Protein 6FFI (pdb70)

B-factor: mean 28.88, std 13.14, range [6.6, 94.8]

Secondary structure (DSSP, 8-state):
-HHHHHHTT--HHHHHHHHHHHHHHHHHHHHHHHHHGGGSHHHHSS-HHHHHHHHHHHHHHHHTT--B--S-HHHHHHHHHHHHHHHHHHHHHHHHHHHHHHHHHHHHHHHHHHHHHHHT--EEEEEE-TT--EEEETTEE---SS-HHHHHHHHHHHHSS--TTB--HHHHHHHHHHHHHHHHHHHHT-TTTHHHHHHS-HHHHHHHHHHHHHHHHHHHTT-HHHHHHHHTT-HHHHHHHHTTSHHHHHSHHHHHHHHHHHHHSSSTTS---HHHHHHHHHHHHHHHHHHHHHHHHHS---B---B--B---HHHHHHHHHHHHHHHHHHHHHHHHTTT--HHHHHHHHHHHHHHHHHHHHHHHHHHHHT-S-HHHHHHHHHHHHHHHHIIIIIHHHHHHHHH-TTT-

InterPro domains:
  IPR000162 GPCR, family 3, metabotropic glutamate receptor [PR00593] (240-251)
  IPR000162 GPCR, family 3, metabotropic glutamate receptor [PR00593] (257-269)
  IPR000162 GPCR, family 3, metabotropic glutamate receptor [PR00593] (323-338)
  IPR000162 GPCR, family 3, metabotropic glutamate receptor [PR00593] (392-403)
  IPR000162 GPCR, family 3, metabotropic glutamate receptor [PR00593] (648-662)
  IPR000162 GPCR, family 3, metabotropic glutamate receptor [PR00593] (801-815)
  IPR000202 GPCR, family 3, metabotropic glutamate receptor 5 [PR01055] (2-17)
  IPR000202 GPCR, family 3, metabotropic glutamate receptor 5 [PR01055] (17-33)
  IPR000202 GPCR, family 3, metabotropic glutamate receptor 5 [PR01055] (119-135)
  IPR000202 GPCR, family 3, metabotropic glutamate receptor 5 [PR01055] (367-386)
  IPR000202 GPCR, family 3, metabotropic glutamate receptor 5 [PR01055] (471-483)
  IPR000202 GPCR, family 3, metabotropic glutamate receptor 5 [PR01055] (487-507)
  IPR000202 GPCR, family 3, metabotropic glutamate receptor 5 [PR01055] (574-585)
  IPR000202 GPCR, family 3, metabotropic glutamate receptor 5 [PR01055] (706-722)
  IPR000202 GPCR, family 3, metabotropic glutamate receptor 5 [PR01055] (851-874)
  IPR000202 GPCR, family 3, metabotropic glu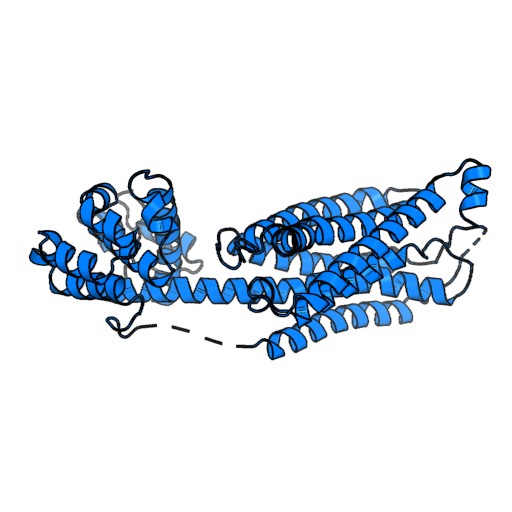tamate receptor 5 [PR01055] (930-954)
  IPR000202 GPCR, family 3, metabotropic glutamate receptor 5 [PR01055] (1015-1038)
  IPR000337 GPCR, family 3 [PR00248] (32-44)
  IPR000337 GPCR, family 3 [PR00248] (65-80)
  IPR000337 GPCR, family 3 [PR00248] (80-99)

Sequence (409 aa):
SPVQYLRWGDPAPIAAVVFACLGLLATLFVTVVFIIYRDTPVVKSSSRELCYIILAGICLGYLCTFLIAKPKQIYCYLQRIGIGLSPAMSYSALVTKTYRAARILAMSKKNIFEMLRIDEGLRLKIYKDTEGYYTIGIGHLLTKSPSLNAAKSELDKAIGRNTNGVITKDEAEKLFNQDVDAAVRGILRNAKLKPVYDSLDAVRRAALINMVFQMGETGVAGFTNSLRMLQQKKRWDEAAVNLAKSRWYNQTPNRAKRVITTFRTGTWDAYKISACAQLVIAFILICIQLGIIVALFIMEPPDIMEVYLICNTTNLGVVAPLGYNGLLILACTFYAFKTRNVPANFNEAKYIAFTMYTTCIIWLAFVPIYFGSNYKIITMCFSVSLSATVALGCMFVPKVYIILAKPERN

Organism: Homo sapiens (NCBI:txid9606)

Solvent-accessible surface area: 21166 Å² total

Structure (mmCIF, N/CA/C/O backbone):
data_6FFI
#
_entry.id   6FFI
#
_cell.length_a   142.822
_cell.length_b   43.424
_cell.length_c   81.976
_cell.angle_alpha   90.000
_cell.angle_beta   98.930
_cell.angle_gamma   90.000
#
_symmetry.space_group_name_H-M   'C 1 2 1'
#
loop_
_entity.id
_entity.type
_entity.pdbx_description
1 polymer 'Metabotropic glutamate receptor 5,Endolysin,Metabotropic glutamate receptor 5'
2 non-polymer 'OLEIC ACID'
3 non-polymer '2-(N-MORPHOLINO)-ETHANESULFONIC ACID'
4 non-polymer 2-[2-(3-methoxyphenyl)ethynyl]-6-methyl-pyridine
5 water water
#
loop_
_atom_site.group_PDB
_atom_site.id
_atom_site.type_symbol
_atom_site.label_atom_id
_atom_site.label_alt_id
_atom_site.label_comp_id
_atom_site.label_asym_id
_atom_site.label_entity_id
_atom_site.label_seq_id
_atom_site.pdbx_PDB_ins_code
_atom_site.Cartn_x
_atom_site.Cartn_y
_atom_site.Cartn_z
_atom_site.occupancy
_atom_site.B_iso_or_equiv
_atom_site.auth_seq_id
_atom_site.auth_comp_id
_atom_site.auth_asym_id
_atom_site.auth_atom_id
_atom_site.pdbx_PDB_model_num
ATOM 1 N N . SER A 1 3 ? -37.875 -14.045 61.734 1.00 31.60 568 SER A N 1
ATOM 2 C CA . SER A 1 3 ? -38.893 -13.954 60.693 1.00 31.53 568 SER A CA 1
ATOM 3 C C . SER A 1 3 ? -39.178 -12.510 60.283 1.00 33.89 568 SER A C 1
ATOM 4 O O . SER A 1 3 ? -39.521 -11.677 61.122 1.00 29.35 568 SER A O 1
ATOM 7 N N . PRO A 1 4 ? -39.027 -12.210 58.982 1.00 34.14 569 PRO A N 1
ATOM 8 C CA . PRO A 1 4 ? -39.297 -10.884 58.416 1.00 26.69 569 PRO A CA 1
ATOM 9 C C . PRO A 1 4 ? -40.742 -10.418 58.614 1.00 26.10 569 PRO A C 1
ATOM 10 O O . PRO A 1 4 ? -40.987 -9.212 58.658 1.00 20.82 569 PRO A O 1
ATOM 14 N N . VAL A 1 5 ? -41.687 -11.345 58.725 1.00 24.46 570 VAL A N 1
ATOM 15 C CA . VAL A 1 5 ? -43.066 -10.949 59.000 1.00 28.97 570 VAL A CA 1
ATOM 16 C C . VAL A 1 5 ? -43.184 -10.330 60.395 1.00 19.64 570 VAL A C 1
ATOM 17 O O . VAL A 1 5 ? -43.858 -9.316 60.574 1.00 17.25 570 VAL A O 1
ATOM 21 N N . GLN A 1 6 ? -42.500 -10.923 61.369 1.00 27.53 571 GLN A N 1
ATOM 22 C CA . GLN A 1 6 ? -42.467 -10.383 62.727 1.00 23.34 571 GLN A CA 1
ATOM 23 C C . GLN A 1 6 ? -42.099 -8.905 62.759 1.00 26.86 571 GLN A C 1
ATOM 24 O O . GLN A 1 6 ? -42.750 -8.102 63.432 1.00 25.97 571 GLN A O 1
ATOM 30 N N . TYR A 1 7 ? -41.035 -8.570 62.032 1.00 20.49 572 TYR A N 1
ATOM 31 C CA . TYR A 1 7 ? -40.458 -7.229 62.048 1.00 23.34 572 TYR A CA 1
ATOM 32 C C . TYR A 1 7 ? -41.401 -6.196 61.468 1.00 23.64 572 TYR A C 1
ATOM 33 O O . TYR A 1 7 ? -41.520 -5.088 61.994 1.00 26.01 572 TYR A O 1
ATOM 42 N N . LEU A 1 8 ? -42.081 -6.581 60.396 1.00 19.30 573 LEU A N 1
ATOM 43 C CA . LEU A 1 8 ? -43.149 -5.780 59.830 1.00 23.03 573 LEU A CA 1
ATOM 44 C C . LEU A 1 8 ? -44.229 -5.546 60.884 1.00 22.49 573 LEU A C 1
ATOM 45 O O . LEU A 1 8 ? -44.697 -4.422 61.069 1.00 24.27 573 LEU A O 1
ATOM 50 N N . ARG A 1 9 ? -44.608 -6.611 61.585 1.00 15.95 574 ARG A N 1
ATOM 51 C CA . ARG A 1 9 ? -45.599 -6.515 62.655 1.00 20.78 574 ARG A CA 1
ATOM 52 C C . ARG A 1 9 ? -45.100 -5.558 63.727 1.00 34.88 574 ARG A C 1
ATOM 53 O O . ARG A 1 9 ? -45.840 -4.701 64.213 1.00 27.45 574 ARG A O 1
ATOM 61 N N . TRP A 1 10 ? -43.838 -5.730 64.112 1.00 26.33 575 TRP A N 1
ATOM 62 C CA . TRP A 1 10 ? -43.214 -4.874 65.124 1.00 25.63 575 TRP A CA 1
ATOM 63 C C . TRP A 1 10 ? -42.981 -3.446 64.622 1.00 31.74 575 TRP A C 1
ATOM 64 O O . TRP A 1 10 ? -42.522 -2.587 65.370 1.00 26.22 575 TRP A O 1
ATOM 75 N N . GLY A 1 11 ? -43.292 -3.200 63.353 1.00 22.72 576 GLY A N 1
ATOM 76 C CA . GLY A 1 11 ? -43.255 -1.851 62.815 1.00 24.20 576 GLY A CA 1
ATOM 77 C C . GLY A 1 11 ? -42.045 -1.519 61.960 1.00 19.81 576 GLY A C 1
ATOM 78 O O . GLY A 1 11 ? -41.762 -0.353 61.694 1.00 25.85 576 GLY A O 1
ATOM 79 N N . ASP A 1 12 ? -41.326 -2.548 61.532 1.00 14.81 577 ASP A N 1
ATOM 80 C CA . ASP A 1 12 ? -40.170 -2.368 60.652 1.00 23.92 577 ASP A CA 1
ATOM 81 C C . ASP A 1 12 ? -40.327 -3.164 59.361 1.00 20.24 577 ASP A C 1
ATOM 82 O O . ASP A 1 12 ? -40.058 -4.362 59.332 1.00 24.82 577 ASP A O 1
ATOM 87 N N . PRO A 1 13 ? -40.760 -2.487 58.287 1.00 21.47 578 PRO A N 1
ATOM 88 C CA . PRO A 1 13 ? -41.091 -3.117 57.005 1.00 18.62 578 PRO A CA 1
ATOM 89 C C . PRO A 1 13 ? -39.893 -3.354 56.089 1.00 20.88 578 PRO A C 1
ATOM 90 O O . PRO A 1 13 ? -40.069 -3.923 55.014 1.00 23.08 578 PRO A O 1
ATOM 94 N N . ALA A 1 14 ? -38.703 -2.928 56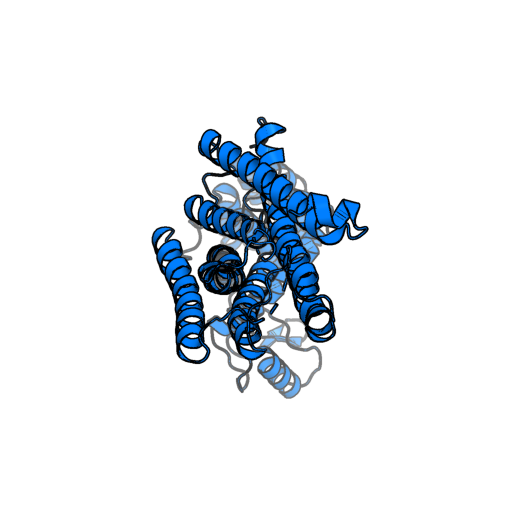.497 1.00 23.62 579 ALA A N 1
ATOM 95 C CA . ALA A 1 14 ? -37.516 -3.085 55.653 1.00 20.23 579 ALA A CA 1
ATOM 96 C C . ALA A 1 14 ? -37.114 -4.539 55.341 1.00 18.55 579 ALA A C 1
ATOM 97 O O . ALA A 1 14 ? -36.867 -4.863 54.180 1.00 19.07 579 ALA A O 1
ATOM 99 N N . PRO A 1 15 ? -37.045 -5.418 56.364 1.00 20.45 580 PRO A N 1
ATOM 100 C CA . PRO A 1 15 ? -36.645 -6.799 56.062 1.00 13.54 580 PRO A CA 1
ATOM 101 C C . PRO A 1 15 ? -37.554 -7.506 55.059 1.00 21.28 580 PRO A C 1
ATOM 102 O O . PRO A 1 15 ? -37.055 -8.145 54.135 1.00 15.92 580 PRO A O 1
ATOM 106 N N . ILE A 1 16 ? -38.866 -7.394 55.227 1.00 15.33 581 ILE A N 1
ATOM 107 C CA . ILE A 1 16 ? -39.777 -8.083 54.321 1.00 14.92 581 ILE A CA 1
ATOM 108 C C . ILE A 1 16 ? -39.772 -7.458 52.921 1.00 15.91 581 ILE A C 1
ATOM 109 O O . ILE A 1 16 ? -39.923 -8.161 51.923 1.00 15.61 581 ILE A O 1
ATOM 114 N N . ALA A 1 17 ? -39.574 -6.145 52.852 1.00 15.76 582 ALA A N 1
ATOM 115 C CA . ALA A 1 17 ? -39.501 -5.453 51.569 1.00 19.58 582 ALA A CA 1
ATOM 116 C C . ALA A 1 17 ? -38.295 -5.930 50.764 1.00 21.54 582 ALA A C 1
ATOM 117 O O . ALA A 1 17 ? -38.389 -6.141 49.555 1.00 24.14 582 ALA A O 1
ATOM 119 N N . ALA A 1 18 ? -37.166 -6.101 51.445 1.00 22.33 583 ALA A N 1
ATOM 120 C CA . ALA A 1 18 ? -35.945 -6.583 50.805 1.00 14.43 583 ALA A CA 1
ATOM 121 C C . ALA A 1 18 ? -36.110 -8.015 50.308 1.00 18.13 583 ALA A C 1
ATOM 122 O O . ALA A 1 18 ? -35.648 -8.361 49.221 1.00 15.03 583 ALA A O 1
ATOM 124 N N . VAL A 1 19 ? -36.769 -8.844 51.112 1.00 12.02 584 VAL A N 1
ATOM 125 C CA . VAL A 1 19 ? -36.991 -10.243 50.762 1.00 15.68 584 VAL A CA 1
ATOM 126 C C . VAL A 1 19 ? -37.930 -10.367 49.563 1.00 20.50 584 VAL A C 1
ATOM 127 O O . VAL A 1 19 ? -37.686 -11.157 48.648 1.00 16.00 584 VAL A O 1
ATOM 131 N N . VAL A 1 20 ? -39.000 -9.577 49.571 1.00 18.18 585 VAL A N 1
ATOM 132 C CA . VAL A 1 20 ? -39.944 -9.559 48.458 1.00 23.12 585 VAL A CA 1
ATOM 133 C C . VAL A 1 20 ? -39.255 -9.120 47.166 1.00 20.13 585 VAL A C 1
ATOM 134 O O . VAL A 1 20 ? -39.430 -9.751 46.124 1.00 24.46 585 VAL A O 1
ATOM 138 N N . PHE A 1 21 ? -38.466 -8.051 47.250 1.00 21.06 586 PHE A N 1
ATOM 139 C CA . PHE A 1 21 ? -37.664 -7.573 46.124 1.00 20.62 586 PHE A CA 1
ATOM 140 C C . PHE A 1 21 ? -36.834 -8.724 45.558 1.00 21.57 586 PHE A C 1
ATOM 141 O O . PHE A 1 21 ? -36.801 -8.943 44.347 1.00 18.84 586 PHE A O 1
ATOM 149 N N . ALA A 1 22 ? -36.182 -9.467 46.446 1.00 17.32 587 ALA A N 1
ATOM 150 C CA . ALA A 1 22 ? -35.311 -10.565 46.042 1.00 21.46 587 ALA A CA 1
ATOM 151 C C . ALA A 1 22 ? -36.078 -11.750 45.457 1.00 14.62 587 ALA A C 1
ATOM 152 O O . ALA A 1 22 ? -35.590 -12.423 44.553 1.00 12.97 587 ALA A O 1
ATOM 154 N N . CYS A 1 23 ? -37.270 -12.011 45.979 1.00 20.23 588 CYS A N 1
ATOM 155 C CA . CYS A 1 23 ? -38.091 -13.104 45.469 1.00 17.16 588 CYS A CA 1
ATOM 156 C C . CYS A 1 23 ? -38.581 -12.800 44.054 1.00 20.37 588 CYS A C 1
ATOM 157 O O . CYS A 1 23 ? -38.510 -13.651 43.164 1.00 17.99 588 CYS A O 1
ATOM 160 N N . LEU A 1 24 ? -39.073 -11.581 43.856 1.00 17.83 589 LEU A N 1
ATOM 161 C CA . LEU A 1 24 ? -39.497 -11.127 42.535 1.00 20.50 589 LEU A CA 1
ATOM 162 C C . LEU A 1 24 ? -38.323 -11.159 41.565 1.00 21.57 589 LEU A C 1
ATOM 163 O O . LEU A 1 24 ? -38.470 -11.542 40.403 1.00 16.46 589 LEU A O 1
ATOM 168 N N . GLY A 1 25 ? -37.155 -10.759 42.056 1.00 22.20 590 GLY A N 1
ATOM 169 C CA . GLY A 1 25 ? -35.946 -10.790 41.258 1.00 19.02 590 GLY A CA 1
ATOM 170 C C . GLY A 1 25 ? -35.623 -12.192 40.785 1.00 15.48 590 GLY A C 1
ATOM 171 O O . GLY A 1 25 ? -35.249 -12.399 39.631 1.00 23.74 590 GLY A O 1
ATOM 172 N N . LEU A 1 26 ? -35.780 -13.159 41.679 1.00 10.89 591 LEU A N 1
ATOM 173 C CA . LEU A 1 26 ? -35.507 -14.555 41.357 1.00 15.48 591 LEU A CA 1
ATOM 174 C C . LEU A 1 26 ? -36.508 -15.131 40.358 1.00 22.82 591 LEU A C 1
ATOM 175 O O . LEU A 1 26 ? -36.133 -15.898 39.471 1.00 22.58 591 LEU A O 1
ATOM 180 N N . LEU A 1 27 ? -37.778 -14.771 40.522 1.00 15.66 592 LEU A N 1
ATOM 181 C CA . LEU A 1 27 ? -38.829 -15.222 39.617 1.00 19.69 592 LEU A CA 1
ATOM 182 C C . LEU A 1 27 ? -38.545 -14.746 38.200 1.00 19.73 592 LEU A C 1
ATOM 183 O O . LEU A 1 27 ? -38.532 -15.539 37.260 1.00 20.86 592 LEU A O 1
ATOM 188 N N . ALA A 1 28 ? -38.310 -13.444 38.065 1.00 22.52 593 ALA A N 1
ATOM 189 C CA . ALA A 1 28 ? -38.056 -12.816 36.773 1.00 18.38 593 ALA A CA 1
ATOM 190 C C . ALA A 1 28 ? -36.826 -13.395 36.079 1.00 23.25 593 ALA A C 1
ATOM 191 O O . ALA A 1 28 ? -36.853 -13.663 34.878 1.00 29.01 593 ALA A O 1
ATOM 193 N N . THR A 1 29 ? -35.750 -13.585 36.836 1.00 16.59 594 THR A N 1
ATOM 194 C CA . THR A 1 29 ? -34.531 -14.173 36.291 1.00 24.12 594 THR A CA 1
ATOM 195 C C . THR A 1 29 ? -34.807 -15.597 35.825 1.00 25.42 594 THR A C 1
ATOM 196 O O . THR A 1 29 ? -34.287 -16.043 34.798 1.00 19.81 594 THR A O 1
ATOM 200 N N . LEU A 1 30 ? -35.638 -16.296 36.594 1.00 19.59 595 LEU A N 1
ATOM 201 C CA . LEU A 1 30 ? -36.065 -17.653 36.265 1.00 29.33 595 LEU A CA 1
ATOM 202 C C . LEU A 1 30 ? -36.910 -17.679 34.994 1.00 30.41 595 LEU A C 1
ATOM 203 O O . LEU A 1 30 ? -36.762 -18.572 34.160 1.00 28.71 595 LEU A O 1
ATOM 208 N N . PHE A 1 31 ? -37.802 -16.702 34.857 1.00 30.15 596 PHE A N 1
ATOM 209 C CA . PHE A 1 31 ? -38.621 -16.575 33.657 1.00 27.18 596 PHE A CA 1
ATOM 210 C C . PHE A 1 31 ? -37.718 -16.372 32.448 1.00 29.64 596 PHE A C 1
ATOM 211 O O . PHE A 1 31 ? -37.822 -17.084 31.450 1.00 31.13 596 PHE A O 1
ATOM 219 N N . VAL A 1 32 ? -36.821 -15.398 32.560 1.00 22.19 597 VAL A N 1
ATOM 220 C CA . VAL A 1 32 ? -35.927 -15.027 31.469 1.00 26.02 597 VAL A CA 1
ATOM 221 C C . VAL A 1 32 ? -34.999 -16.171 31.052 1.00 31.23 597 VAL A C 1
ATOM 222 O O . VAL A 1 32 ? -34.768 -16.392 29.861 1.00 24.26 597 VAL A O 1
ATOM 226 N N . THR A 1 33 ? -34.483 -16.906 32.032 1.00 29.69 598 THR A N 1
ATOM 227 C CA . THR A 1 33 ? -33.573 -18.013 31.753 1.00 35.42 598 THR A CA 1
ATOM 228 C C . THR A 1 33 ? -34.255 -19.121 30.950 1.00 35.29 598 THR A C 1
ATOM 229 O O . THR A 1 33 ? -33.716 -19.594 29.949 1.00 34.80 598 THR A O 1
ATOM 233 N N . VAL A 1 34 ? -35.441 -19.526 31.395 1.00 35.46 599 VAL A N 1
ATOM 234 C CA . VAL A 1 34 ? -36.209 -20.569 30.719 1.00 27.79 599 VAL A CA 1
ATOM 235 C C . VAL A 1 34 ? -36.585 -20.148 29.295 1.00 37.30 599 VAL A C 1
ATOM 236 O O . VAL A 1 34 ? -36.523 -20.953 28.362 1.00 27.05 599 VAL A O 1
ATOM 240 N N . VAL A 1 35 ? -36.953 -18.880 29.135 1.00 31.26 600 VAL A N 1
ATOM 241 C CA . VAL A 1 35 ? -37.272 -18.331 27.819 1.00 35.24 600 VAL A CA 1
ATOM 242 C C . VAL A 1 35 ? -36.062 -18.416 26.884 1.00 34.23 600 VAL A C 1
ATOM 243 O O . VAL A 1 35 ? -36.209 -18.598 25.675 1.00 38.21 600 VAL A O 1
ATOM 247 N N . PHE A 1 36 ? -34.865 -18.319 27.454 1.00 39.04 601 PHE A N 1
ATOM 248 C CA . PHE A 1 36 ? -33.634 -18.423 26.672 1.00 42.97 601 PHE A CA 1
ATOM 249 C C . PHE A 1 36 ? -33.221 -19.870 26.401 1.00 40.79 601 PHE A C 1
ATOM 250 O O . PHE A 1 36 ? -32.492 -20.146 25.450 1.00 45.97 601 PHE A O 1
ATOM 258 N N . ILE A 1 37 ? -33.684 -20.789 27.242 1.00 38.67 602 ILE A N 1
ATOM 259 C CA . ILE A 1 37 ? -33.416 -22.208 27.042 1.00 32.26 602 ILE A CA 1
ATOM 260 C C . ILE A 1 37 ? -34.234 -22.745 25.871 1.00 47.30 602 ILE A C 1
ATOM 261 O O . ILE A 1 37 ? -33.687 -23.347 24.947 1.00 54.11 602 ILE A O 1
ATOM 266 N N . ILE A 1 38 ? -35.542 -22.511 25.917 1.00 36.04 603 ILE A N 1
ATOM 267 C CA . ILE A 1 38 ? -36.446 -22.921 24.852 1.00 42.23 603 ILE A CA 1
ATOM 268 C C . ILE A 1 38 ? -36.037 -22.329 23.512 1.00 44.64 603 ILE A C 1
ATOM 269 O O . ILE A 1 38 ? -35.808 -23.049 22.541 1.00 50.65 603 ILE A O 1
ATOM 274 N N . TYR A 1 39 ? -35.941 -21.006 23.476 1.00 45.56 604 TYR A N 1
ATOM 275 C CA . TYR A 1 39 ? -35.775 -20.276 22.226 1.00 42.76 604 TYR A CA 1
ATOM 276 C C . TYR A 1 39 ? -34.320 -20.012 21.855 1.00 53.41 604 TYR A C 1
ATOM 277 O O . TYR A 1 39 ? -34.029 -19.124 21.051 1.00 55.47 604 TYR A O 1
ATOM 286 N N . ARG A 1 40 ? -33.412 -20.799 22.423 1.00 51.66 605 ARG A N 1
ATOM 287 C CA . ARG A 1 40 ? -32.006 -20.733 22.041 1.00 63.70 605 ARG A CA 1
ATOM 288 C C . ARG A 1 40 ? -31.849 -21.122 20.573 1.00 70.24 605 ARG A C 1
ATOM 289 O O . ARG A 1 40 ? -30.807 -20.884 19.964 1.00 62.43 605 ARG A O 1
ATOM 297 N N . ASP A 1 41 ? -32.903 -21.714 20.018 1.00 75.26 606 ASP A N 1
ATOM 298 C CA . ASP A 1 41 ? -32.933 -22.174 18.637 1.00 78.05 606 ASP A CA 1
ATOM 299 C C . ASP A 1 41 ? -33.161 -21.057 17.614 1.00 79.15 606 ASP A C 1
ATOM 300 O O . ASP A 1 41 ? -33.425 -21.339 16.447 1.00 90.03 606 ASP A O 1
ATOM 305 N N . THR A 1 42 ? -33.066 -19.798 18.038 1.00 72.55 607 THR A N 1
ATOM 306 C CA . THR A 1 42 ? -33.437 -18.677 17.168 1.00 71.09 607 THR A CA 1
ATOM 307 C C . THR A 1 42 ? -32.301 -17.662 16.967 1.00 69.56 607 THR A C 1
ATOM 308 O O . THR A 1 42 ? -31.453 -17.503 17.845 1.00 70.44 607 THR A O 1
ATOM 312 N N . PRO A 1 43 ? -32.285 -16.975 15.804 1.00 73.21 608 PRO A N 1
ATOM 313 C CA . PRO A 1 43 ? -31.251 -16.003 15.416 1.00 70.08 608 PRO A CA 1
ATOM 314 C C . PRO A 1 43 ? -30.869 -14.970 16.479 1.00 68.90 608 PRO A C 1
ATOM 315 O O . PRO A 1 43 ? -29.679 -14.732 16.682 1.00 78.25 608 PRO A O 1
ATOM 319 N N . VAL A 1 44 ? -31.854 -14.370 17.142 1.00 63.21 609 VAL A N 1
ATOM 320 C CA . VAL A 1 44 ? -31.595 -13.282 18.086 1.00 64.23 609 VAL A CA 1
ATOM 321 C C . VAL A 1 44 ? -30.772 -13.733 19.299 1.00 65.70 609 VAL A C 1
ATOM 322 O O . VAL A 1 44 ? -30.283 -12.910 20.074 1.00 61.34 609 VAL A O 1
ATOM 326 N N . VAL A 1 45 ? -30.612 -15.043 19.450 1.00 63.40 610 VAL A N 1
ATOM 327 C CA . VAL A 1 45 ? -29.889 -15.603 20.586 1.00 70.54 610 VAL A CA 1
ATOM 328 C C . VAL A 1 45 ? -28.619 -16.341 20.144 1.00 70.29 610 VAL A C 1
ATOM 329 O O . VAL A 1 45 ? -27.628 -16.387 20.876 1.00 66.49 610 VAL A O 1
ATOM 333 N N . LYS A 1 46 ? -28.636 -16.874 18.925 1.00 68.88 611 LYS A N 1
ATOM 334 C CA . LYS A 1 46 ? -27.541 -17.714 18.441 1.00 71.21 611 LYS A CA 1
ATOM 335 C C . LYS A 1 46 ? -26.212 -16.976 18.236 1.00 76.09 611 LYS A C 1
ATOM 336 O O . LYS A 1 46 ? -25.170 -17.438 18.702 1.00 74.39 611 LYS A O 1
ATOM 342 N N . SER A 1 47 ? -26.241 -15.839 17.544 1.00 77.45 612 SER A N 1
ATOM 343 C CA . SER A 1 47 ? -25.006 -15.113 17.242 1.00 84.82 612 SER A CA 1
ATOM 344 C C . SER A 1 47 ? -24.459 -14.385 18.469 1.00 81.33 612 SER A C 1
ATOM 345 O O . SER A 1 47 ? -23.251 -14.166 18.587 1.00 77.25 612 SER A O 1
ATOM 348 N N . SER A 1 48 ? -25.353 -14.005 19.375 1.00 74.43 613 SER A N 1
ATOM 349 C CA . SER A 1 48 ? -24.942 -13.502 20.676 1.00 74.11 613 SER A CA 1
ATOM 350 C C . SER A 1 48 ? -24.396 -14.698 21.449 1.00 70.30 613 SER A C 1
ATOM 351 O O . SER A 1 48 ? -24.803 -15.833 21.201 1.00 71.17 613 SER A O 1
ATOM 354 N N . SER A 1 49 ? -23.471 -14.458 22.372 1.00 59.57 614 SER A N 1
ATOM 355 C CA . SER A 1 49 ? -22.818 -15.554 23.086 1.00 53.89 614 SER A CA 1
ATOM 356 C C . SER A 1 49 ? -23.715 -16.176 24.156 1.00 47.25 614 SER A C 1
ATOM 357 O O . SER A 1 49 ? -23.995 -15.556 25.180 1.00 43.72 614 SER A O 1
ATOM 360 N N . ARG A 1 50 ? -24.147 -17.412 23.914 1.00 47.08 615 ARG A N 1
ATOM 361 C CA . ARG A 1 50 ? -25.107 -18.084 24.788 1.00 44.84 615 ARG A CA 1
ATOM 362 C C . ARG A 1 50 ? -24.557 -18.468 26.161 1.00 38.73 615 ARG A C 1
ATOM 363 O O . ARG A 1 50 ? -25.172 -18.155 27.181 1.00 29.50 615 ARG A O 1
ATOM 371 N N . GLU A 1 51 ? -23.414 -19.150 26.190 1.00 38.53 616 GLU A N 1
ATOM 372 C CA . GLU A 1 51 ? -22.816 -19.567 27.458 1.00 39.53 616 GLU A CA 1
ATOM 373 C C . GLU A 1 51 ? -22.453 -18.371 28.343 1.00 28.90 616 GLU A C 1
ATOM 374 O O . GLU A 1 51 ? -22.545 -18.449 29.564 1.00 39.91 616 GLU A O 1
ATOM 380 N N . LEU A 1 52 ? -22.049 -17.266 27.725 1.00 27.56 617 LEU A N 1
ATOM 381 C CA . LEU A 1 52 ? -21.665 -16.068 28.466 1.00 32.16 617 LEU A CA 1
ATOM 382 C C . LEU A 1 52 ? -22.889 -15.426 29.112 1.00 30.44 617 LEU A C 1
ATOM 383 O O . LEU A 1 52 ? -22.812 -14.865 30.211 1.00 24.97 617 LEU A O 1
ATOM 388 N N . CYS A 1 53 ? -24.012 -15.523 28.403 1.00 19.45 618 CYS A N 1
ATOM 389 C CA . CYS A 1 53 ? -25.305 -15.005 28.843 1.00 25.28 618 CYS A CA 1
ATOM 390 C C . CYS A 1 53 ? -25.765 -15.709 30.109 1.00 21.01 618 CYS A C 1
ATOM 391 O O . CYS A 1 53 ? -26.326 -15.083 31.008 1.00 21.30 618 CYS A O 1
ATOM 394 N N . TYR A 1 54 ? -25.515 -17.013 30.166 1.00 18.68 619 TYR A N 1
ATOM 395 C CA . TYR A 1 54 ? -25.871 -17.831 31.317 1.00 19.39 619 TYR A CA 1
ATOM 396 C C . TYR A 1 54 ? -25.051 -17.438 32.544 1.00 20.96 619 TYR A C 1
ATOM 397 O O . TYR A 1 54 ? -25.569 -17.423 33.658 1.00 18.25 619 TYR A O 1
ATOM 406 N N . ILE A 1 55 ? -23.773 -17.127 32.335 1.00 24.37 620 ILE A N 1
ATOM 407 C CA . ILE A 1 55 ? -22.915 -16.660 33.421 1.00 15.18 620 ILE A CA 1
ATOM 408 C C . ILE A 1 55 ? -23.486 -15.378 34.016 1.00 19.35 620 ILE A C 1
ATOM 409 O O . ILE A 1 55 ? -23.606 -15.243 35.235 1.00 12.57 620 ILE A O 1
ATOM 414 N N . ILE A 1 56 ? -23.841 -14.442 33.139 1.00 15.32 621 ILE A N 1
ATOM 415 C CA . ILE A 1 56 ? -24.418 -13.166 33.551 1.00 15.63 621 ILE A CA 1
ATOM 416 C C . ILE A 1 56 ? -25.717 -13.357 34.336 1.00 18.12 621 ILE A C 1
ATOM 417 O O . ILE A 1 56 ? -25.941 -12.696 35.353 1.00 18.14 621 ILE A O 1
ATOM 422 N N . LEU A 1 57 ? -26.566 -14.265 33.865 1.00 13.11 622 LEU A N 1
ATOM 423 C CA . LEU A 1 57 ? -27.835 -14.544 34.534 1.00 19.43 622 LEU A CA 1
ATOM 424 C C . LEU A 1 57 ? -27.616 -15.223 35.884 1.00 18.71 622 LEU A C 1
ATOM 425 O O . LEU A 1 57 ? -28.314 -14.932 36.856 1.00 16.92 622 LEU A O 1
ATOM 430 N N . ALA A 1 58 ? -26.647 -16.131 35.931 1.00 16.29 623 ALA A N 1
ATOM 431 C CA . ALA A 1 58 ? -26.284 -16.803 37.173 1.00 18.06 623 ALA A CA 1
ATOM 432 C C . ALA A 1 58 ? -25.827 -15.789 38.219 1.00 18.35 623 ALA A C 1
ATOM 433 O O . ALA A 1 58 ? -26.210 -15.868 39.388 1.00 26.56 623 ALA A O 1
ATOM 435 N N . GLY A 1 59 ? -25.011 -14.833 37.787 1.00 13.71 624 GLY A N 1
ATOM 436 C CA . GLY A 1 59 ? -24.539 -13.774 38.660 1.00 12.03 624 GLY A CA 1
ATOM 437 C C . GLY A 1 59 ? -25.670 -12.931 39.218 1.00 10.80 624 GLY A C 1
ATOM 438 O O . GLY A 1 59 ? -25.707 -12.644 40.414 1.00 21.62 624 GLY A O 1
ATOM 439 N N . ILE A 1 60 ? -26.590 -12.531 38.347 1.00 14.76 625 ILE A N 1
ATOM 440 C CA . ILE A 1 60 ? -27.769 -11.772 38.750 1.00 10.84 625 ILE A CA 1
ATOM 441 C C . ILE A 1 60 ? -28.599 -12.561 39.764 1.00 12.27 625 ILE A C 1
ATOM 442 O O . ILE A 1 60 ? -29.079 -12.012 40.754 1.00 10.77 625 ILE A O 1
ATOM 447 N N . CYS A 1 61 ? -28.746 -13.857 39.509 1.00 10.65 626 CYS A N 1
ATOM 448 C CA . CYS A 1 61 ? -29.472 -14.753 40.399 1.00 14.35 626 CYS A CA 1
ATOM 449 C C . CYS A 1 61 ? -28.846 -14.795 41.790 1.00 12.65 626 CYS A C 1
ATOM 450 O O . CYS A 1 61 ? -29.542 -14.674 42.797 1.00 13.77 626 CYS A O 1
ATOM 453 N N . LEU A 1 62 ? -27.529 -14.971 41.836 1.00 20.69 627 LEU A N 1
ATOM 454 C CA . LEU A 1 62 ? -26.802 -14.981 43.103 1.00 18.69 627 LEU A CA 1
ATOM 455 C C . LEU A 1 62 ? -26.904 -13.634 43.811 1.00 18.68 627 LEU A C 1
ATOM 456 O O . LEU A 1 62 ? -26.962 -13.574 45.041 1.00 23.49 627 LEU A O 1
ATOM 461 N N . GLY A 1 63 ? -26.932 -12.561 43.025 1.00 13.56 628 GLY A N 1
ATOM 462 C CA . GLY A 1 63 ? -27.108 -11.222 43.554 1.00 16.78 628 GLY A CA 1
ATOM 463 C C . GLY A 1 63 ? -28.360 -11.111 44.404 1.00 24.81 628 GLY A C 1
ATOM 464 O O . GLY A 1 63 ? -28.298 -10.673 45.556 1.00 13.73 628 GLY A O 1
ATOM 465 N N . TYR A 1 64 ? -29.496 -11.514 43.837 1.00 12.03 629 TYR A N 1
ATOM 466 C CA . TYR A 1 64 ? -30.755 -11.521 44.575 1.00 15.18 629 TYR A CA 1
ATOM 467 C C . TYR A 1 64 ? -30.680 -12.457 45.777 1.00 18.17 629 TYR A C 1
ATOM 468 O O . TYR A 1 64 ? -31.175 -12.136 46.855 1.00 13.70 629 TYR A O 1
ATOM 477 N N . LEU A 1 65 ? -30.058 -13.615 45.592 1.00 14.20 630 LEU A N 1
ATOM 478 C CA . LEU A 1 65 ? -29.897 -14.565 46.689 1.00 15.25 630 LEU A CA 1
ATOM 479 C C . LEU A 1 65 ? -29.151 -13.973 47.894 1.00 18.53 630 LEU A C 1
ATOM 480 O O . LEU A 1 65 ? -29.342 -14.410 49.032 1.00 24.21 630 LEU A O 1
ATOM 485 N N . CYS A 1 66 ? -28.313 -12.972 47.643 1.00 17.48 631 CYS A N 1
ATOM 486 C CA . CYS A 1 66 ? -27.523 -12.341 48.702 1.00 19.85 631 CYS A CA 1
ATOM 487 C C . CYS A 1 66 ? -28.340 -11.809 49.872 1.00 23.02 631 CYS A C 1
ATOM 488 O O . CYS A 1 66 ? -27.860 -11.803 51.006 1.00 16.29 631 CYS A O 1
ATOM 491 N N . THR A 1 67 ? -29.558 -11.352 49.597 1.00 14.30 632 THR A N 1
ATOM 492 C CA . THR A 1 67 ? -30.425 -10.791 50.636 1.00 14.74 632 THR A CA 1
ATOM 493 C C . THR A 1 67 ? -30.824 -11.860 51.656 1.00 15.66 632 THR A C 1
ATOM 494 O O . THR A 1 67 ? -31.109 -11.576 52.817 1.00 17.02 632 THR A O 1
ATOM 498 N N . PHE A 1 68 ? -30.798 -13.111 51.224 1.00 15.21 633 PHE A N 1
ATOM 499 C CA . PHE A 1 68 ? -31.124 -14.213 52.125 1.00 20.03 633 PHE A CA 1
ATOM 500 C C . PHE A 1 68 ? -29.920 -14.554 52.983 1.00 28.27 633 PHE A C 1
ATOM 501 O O . PHE A 1 68 ? -30.014 -15.304 53.946 1.00 20.53 633 PHE A O 1
ATOM 519 N N . LEU A 1 70 ? -28.107 -11.916 54.115 1.00 14.43 635 LEU A N 1
ATOM 520 C CA . LEU A 1 70 ? -28.043 -10.735 54.959 1.00 21.47 635 LEU A CA 1
ATOM 521 C C . LEU A 1 70 ? -29.206 -10.727 55.926 1.00 24.50 635 LEU A C 1
ATOM 522 O O . LEU A 1 70 ? -29.064 -10.306 57.062 1.00 21.02 635 LEU A O 1
ATOM 527 N N . ILE A 1 71 ? -30.359 -11.189 55.457 1.00 23.94 636 ILE A N 1
ATOM 528 C CA . ILE A 1 71 ? -31.534 -11.366 56.301 1.00 15.96 636 ILE A CA 1
ATOM 529 C C . ILE A 1 71 ? -31.589 -12.835 56.696 1.00 28.05 636 ILE A C 1
ATOM 530 O O . ILE A 1 71 ? -32.185 -13.657 56.006 1.00 35.43 636 ILE A O 1
ATOM 535 N N . ALA A 1 72 ? -30.917 -13.186 57.782 1.00 29.71 637 ALA A N 1
ATOM 536 C CA . ALA A 1 72 ? -30.723 -14.603 58.066 1.00 32.96 637 ALA A CA 1
ATOM 537 C C . ALA A 1 72 ? -30.715 -14.991 59.537 1.00 37.27 637 ALA A C 1
ATOM 538 O O . ALA A 1 72 ? -30.646 -14.138 60.419 1.00 35.38 637 ALA A O 1
ATOM 540 N N . LYS A 1 73 ? -30.790 -16.296 59.785 1.00 40.17 638 LYS A N 1
ATOM 541 C CA . LYS A 1 73 ? -30.550 -16.836 61.115 1.00 40.77 638 LYS A CA 1
ATOM 542 C C . LYS A 1 73 ? -29.072 -16.669 61.425 1.00 42.38 638 LYS A C 1
ATOM 543 O O . LYS A 1 73 ? -28.253 -16.634 60.509 1.00 40.05 638 LYS A O 1
ATOM 549 N N . PRO A 1 74 ? -28.723 -16.560 62.717 1.00 33.78 639 PRO A N 1
ATOM 550 C CA . PRO A 1 74 ? -27.317 -16.370 63.083 1.00 32.88 639 PRO A CA 1
ATOM 551 C C . PRO A 1 74 ? -26.563 -17.686 62.985 1.00 36.23 639 PRO A C 1
ATOM 552 O O . PRO A 1 74 ? -26.414 -18.382 63.987 1.00 36.63 639 PRO A O 1
ATOM 556 N N . LYS A 1 75 ? -26.131 -18.040 61.781 1.00 40.33 640 LYS A N 1
ATOM 557 C CA . LYS A 1 75 ? -25.247 -19.180 61.592 1.00 35.90 640 LYS A CA 1
ATOM 558 C C . LYS A 1 75 ? -23.954 -18.677 60.972 1.00 46.94 640 LYS A C 1
ATOM 559 O O . LYS A 1 75 ? -23.954 -17.670 60.265 1.00 42.91 640 LYS A O 1
ATOM 565 N N . GLN A 1 76 ? -22.847 -19.267 61.374 1.00 37.84 641 GLN A N 1
ATOM 566 C CA . GLN A 1 76 ? -21.562 -18.837 60.921 1.00 38.56 641 GLN A CA 1
ATOM 567 C C . GLN A 1 76 ? -21.429 -18.732 59.441 1.00 25.36 641 GLN A C 1
ATOM 568 O O . GLN A 1 76 ? -21.035 -17.707 58.958 1.00 26.38 641 GLN A O 1
ATOM 574 N N . ILE A 1 77 ? -21.886 -19.740 58.724 1.00 29.82 642 ILE A N 1
ATOM 575 C CA . ILE A 1 77 ? -21.726 -19.805 57.271 1.00 37.31 642 ILE A CA 1
ATOM 576 C C . ILE A 1 77 ? -22.334 -18.660 56.496 1.00 23.19 642 ILE A C 1
ATOM 577 O O . ILE A 1 77 ? -21.802 -18.273 55.507 1.00 29.00 642 ILE A O 1
ATOM 582 N N . TYR A 1 78 ? -23.409 -18.076 56.989 1.00 22.84 643 TYR A N 1
ATOM 583 C CA . TYR A 1 78 ? -24.021 -16.941 56.355 1.00 26.25 643 TYR A CA 1
ATOM 584 C C . TYR A 1 78 ? -23.053 -15.771 56.251 1.00 20.35 643 TYR A C 1
ATOM 585 O O . TYR A 1 78 ? -23.097 -15.074 55.312 1.00 20.13 643 TYR A O 1
ATOM 594 N N . CYS A 1 79 ? -22.200 -15.529 57.232 1.00 21.96 644 CYS A N 1
ATOM 595 C CA . CYS A 1 79 ? -21.180 -14.503 57.140 1.00 19.48 644 CYS A CA 1
ATOM 596 C C . CYS A 1 79 ? -20.201 -14.822 55.997 1.00 19.73 644 CYS A C 1
ATOM 597 O O . CYS A 1 79 ? -19.718 -13.933 55.336 1.00 19.94 644 CYS A O 1
ATOM 600 N N . TYR A 1 80 ? -19.857 -16.082 55.831 1.00 15.32 645 TYR A N 1
ATOM 601 C CA . TYR A 1 80 ? -19.028 -16.488 54.740 1.00 17.91 645 TYR A CA 1
ATOM 602 C C . TYR A 1 80 ? -19.750 -16.239 53.424 1.00 24.19 645 TYR A C 1
ATOM 603 O O . TYR A 1 80 ? -19.173 -15.675 52.515 1.00 20.75 645 TYR A O 1
ATOM 612 N N . LEU A 1 81 ? -21.021 -16.616 53.384 1.00 14.95 646 LEU A N 1
ATOM 613 C CA . LEU A 1 81 ? -21.849 -16.510 52.189 1.00 24.73 646 LEU A CA 1
ATOM 614 C C . LEU A 1 81 ? -22.058 -15.116 51.742 1.00 15.33 646 LEU A C 1
ATOM 615 O O . LEU A 1 81 ? -22.028 -14.861 50.583 1.00 19.38 646 LEU A O 1
ATOM 620 N N . GLN A 1 82 ? -22.296 -14.249 52.700 1.00 14.85 647 GLN A N 1
ATOM 621 C CA . GLN A 1 82 ? -22.442 -12.813 52.472 1.00 17.01 647 GLN A CA 1
ATOM 622 C C . GLN A 1 82 ? -21.262 -12.270 51.682 1.00 13.46 647 GLN A C 1
ATOM 623 O O . GLN A 1 82 ? -21.432 -11.664 50.629 1.00 22.39 647 GLN A O 1
ATOM 629 N N . ARG A 1 83 ? -20.075 -12.488 52.203 1.00 19.54 648 ARG A N 1
ATOM 630 C CA . ARG A 1 83 ? -18.862 -12.018 51.599 1.00 17.25 648 ARG A CA 1
ATOM 631 C C . ARG A 1 83 ? -18.631 -12.635 50.219 1.00 17.33 648 ARG A C 1
ATOM 632 O O . ARG A 1 83 ? -18.295 -11.961 49.284 1.00 21.04 648 ARG A O 1
ATOM 640 N N . ILE A 1 84 ? -18.868 -13.914 50.116 1.00 12.72 649 ILE A N 1
ATOM 641 C CA . ILE A 1 84 ? -18.737 -14.602 48.840 1.00 14.40 649 ILE A CA 1
ATOM 642 C C . ILE A 1 84 ? -19.740 -14.049 47.835 1.00 15.16 649 ILE A C 1
ATOM 643 O O . ILE A 1 84 ? -19.367 -13.658 46.741 1.00 17.09 649 ILE A O 1
ATOM 648 N N . GLY A 1 85 ? -21.009 -13.996 48.227 1.00 11.90 650 GLY A N 1
ATOM 649 C CA . GLY A 1 85 ? -22.069 -13.544 47.343 1.00 10.48 650 GLY A CA 1
ATOM 650 C C . GLY A 1 85 ? -21.953 -12.089 46.914 1.00 12.52 650 GLY A C 1
ATOM 651 O O . GLY A 1 85 ? -22.190 -11.759 45.754 1.00 13.02 650 GLY A O 1
ATOM 652 N N . ILE A 1 86 ? -21.591 -11.216 47.849 1.00 13.01 651 ILE A N 1
ATOM 653 C CA . ILE A 1 86 ? -21.548 -9.775 47.588 1.00 14.87 651 ILE A CA 1
ATOM 654 C C . ILE A 1 86 ? -20.367 -9.386 46.694 1.00 18.04 651 ILE A C 1
ATOM 655 O O . ILE A 1 86 ? -20.447 -8.445 45.903 1.00 11.17 651 ILE A O 1
ATOM 660 N N . GLY A 1 87 ? -19.277 -10.132 46.801 1.00 16.76 652 GLY A N 1
ATOM 661 C CA . GLY A 1 87 ? -18.121 -9.875 45.966 1.00 13.52 652 GLY A CA 1
ATOM 662 C C . GLY A 1 87 ? -18.125 -10.624 44.646 1.00 14.45 652 GLY A C 1
ATOM 663 O O . GLY A 1 87 ? -17.722 -10.089 43.614 1.00 21.52 652 GLY A O 1
ATOM 664 N N . LEU A 1 88 ? -18.603 -11.861 44.672 1.00 9.58 653 LEU A N 1
ATOM 665 C CA . LEU A 1 88 ? -18.465 -12.746 43.522 1.00 19.82 653 LEU A CA 1
ATOM 666 C C . LEU A 1 88 ? -19.583 -12.602 42.480 1.00 15.28 653 LEU A C 1
ATOM 667 O O . LEU A 1 88 ? -19.325 -12.714 41.288 1.00 15.15 653 LEU A O 1
ATOM 672 N N . SER A 1 89 ? -20.809 -12.342 42.931 1.00 11.24 654 SER A N 1
ATOM 673 C CA . SER A 1 89 ? -21.935 -12.230 42.005 1.00 13.58 654 SER A CA 1
ATOM 674 C C . SER A 1 89 ? -21.868 -11.037 41.035 1.00 10.35 654 SER A C 1
ATOM 675 O O . SER A 1 89 ? -22.286 -11.168 39.887 1.00 16.02 654 SER A O 1
ATOM 678 N N . PRO A 1 90 ? -21.366 -9.863 41.485 1.00 16.94 655 PRO A N 1
ATOM 679 C CA . PRO A 1 90 ? -21.198 -8.814 40.469 1.00 8.61 655 PRO A CA 1
ATOM 680 C C . PRO A 1 90 ? -20.064 -9.142 39.508 1.00 19.36 655 PRO A C 1
ATOM 681 O O . PRO A 1 90 ? -20.117 -8.811 38.318 1.00 23.17 655 PRO A O 1
ATOM 685 N N . ALA A 1 91 ? -19.036 -9.794 40.036 1.00 14.23 656 ALA A N 1
ATOM 686 C CA . ALA A 1 91 ? -17.884 -10.179 39.234 1.00 21.12 656 ALA A CA 1
ATOM 687 C C . ALA A 1 91 ? -18.272 -11.167 38.140 1.00 14.47 656 ALA A C 1
ATOM 688 O O . ALA A 1 91 ? -17.841 -11.031 37.004 1.00 16.27 656 ALA A O 1
ATOM 690 N N . MET A 1 92 ? -19.095 -12.153 38.488 1.00 9.77 657 MET A N 1
ATOM 691 C CA . MET A 1 92 ? -19.597 -13.120 37.509 1.00 22.39 657 MET A CA 1
ATOM 692 C C . MET A 1 92 ? -20.292 -12.421 36.342 1.00 16.29 657 MET A C 1
ATOM 693 O O . MET A 1 92 ? -20.009 -12.706 35.182 1.00 20.04 657 MET A O 1
ATOM 698 N N . SER A 1 93 ? -21.195 -11.499 36.661 1.00 17.15 658 SER A N 1
ATOM 699 C CA . SER A 1 93 ? -21.954 -10.782 35.639 1.00 16.71 658 SER A CA 1
ATOM 700 C C . SER A 1 93 ? -21.066 -9.852 34.809 1.00 23.52 658 SER A C 1
ATOM 701 O O . SER A 1 93 ? -21.068 -9.909 33.578 1.00 21.14 658 SER A O 1
ATOM 704 N N . TYR A 1 94 ? -20.295 -9.011 35.489 1.00 19.27 659 TYR A N 1
ATOM 705 C CA . TYR A 1 94 ? -19.464 -8.014 34.813 1.00 16.09 659 TYR A CA 1
ATOM 706 C C . TYR A 1 94 ? -18.246 -8.583 34.080 1.00 21.67 659 TYR A C 1
ATOM 707 O O . TYR A 1 94 ? -17.783 -7.998 33.099 1.00 16.25 659 TYR A O 1
ATOM 716 N N . SER A 1 95 ? -17.725 -9.713 34.543 1.00 15.47 660 SER A N 1
ATOM 717 C CA . SER A 1 95 ? -16.580 -10.321 33.870 1.00 22.60 660 SER A CA 1
ATOM 718 C C . SER A 1 95 ? -16.990 -11.019 32.579 1.00 23.44 660 SER A C 1
ATOM 719 O O . SER A 1 95 ? -16.245 -11.018 31.602 1.00 21.01 660 SER A O 1
ATOM 722 N N . ALA A 1 96 ? -18.168 -11.632 32.581 1.00 16.87 661 ALA A N 1
ATOM 723 C CA . ALA A 1 96 ? -18.684 -12.240 31.364 1.00 16.12 661 ALA A CA 1
ATOM 724 C C . ALA A 1 96 ? -19.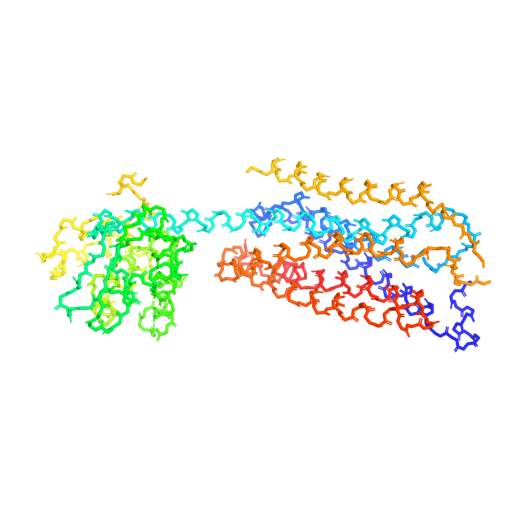021 -11.130 30.384 1.00 20.35 661 ALA A C 1
ATOM 725 O O . ALA A 1 96 ? -18.771 -11.252 29.189 1.00 22.30 661 ALA A O 1
ATOM 727 N N . LEU A 1 97 ? -19.564 -10.035 30.906 1.00 16.51 662 LEU A N 1
ATOM 728 C CA . LEU A 1 97 ? -19.983 -8.915 30.072 1.00 18.36 662 LEU A CA 1
ATOM 729 C C . LEU A 1 97 ? -18.815 -8.178 29.415 1.00 23.39 662 LEU A C 1
ATOM 730 O O . LEU A 1 97 ? -18.895 -7.806 28.242 1.00 15.19 662 LEU A O 1
ATOM 735 N N . VAL A 1 98 ? -17.738 -7.960 30.166 1.00 18.30 663 VAL A N 1
ATOM 736 C CA . VAL A 1 98 ? -16.590 -7.235 29.630 1.00 15.90 663 VAL A CA 1
ATOM 737 C C . VAL A 1 98 ? -15.980 -7.960 28.432 1.00 22.34 663 VAL A C 1
ATOM 738 O O . VAL A 1 98 ? -15.571 -7.324 27.465 1.00 23.41 663 VAL A O 1
ATOM 742 N N . THR A 1 99 ? -15.955 -9.289 28.484 1.00 20.34 664 THR A N 1
ATOM 743 C CA . THR A 1 99 ? -15.429 -10.082 27.383 1.00 27.11 664 THR A CA 1
ATOM 744 C C . THR A 1 99 ? -16.376 -9.995 26.197 1.00 20.47 664 THR A C 1
ATOM 745 O O . THR A 1 99 ? -15.958 -10.084 25.046 1.00 30.56 664 THR A O 1
ATOM 749 N N . LYS A 1 100 ? -17.658 -9.818 26.488 1.00 22.92 665 LYS A N 1
ATOM 750 C CA . LYS A 1 100 ? -18.656 -9.661 25.444 1.00 25.05 665 LYS A CA 1
ATOM 751 C C . LYS A 1 100 ? -18.466 -8.324 24.736 1.00 25.05 665 LYS A C 1
ATOM 752 O O . LYS A 1 100 ? -18.418 -8.263 23.506 1.00 21.29 665 LYS A O 1
ATOM 758 N N . THR A 1 101 ? -18.350 -7.254 25.518 1.00 18.04 666 THR A N 1
ATOM 759 C CA . THR A 1 101 ? -18.140 -5.923 24.960 1.00 19.87 666 THR A CA 1
ATOM 760 C C . THR A 1 101 ? -16.767 -5.808 24.303 1.00 24.61 666 THR A C 1
ATOM 761 O O . THR A 1 101 ? -16.594 -5.061 23.340 1.00 18.35 666 THR A O 1
ATOM 765 N N . TYR A 1 102 ? -15.795 -6.551 24.828 1.00 18.16 667 TYR A N 1
ATOM 766 C CA . TYR A 1 102 ? -14.458 -6.586 24.245 1.00 21.47 667 TYR A CA 1
ATOM 767 C C . TYR A 1 102 ? -14.493 -7.165 22.832 1.00 24.73 667 TYR A C 1
ATOM 768 O O . TYR A 1 102 ? -13.938 -6.575 21.905 1.00 21.82 667 TYR A O 1
ATOM 777 N N . ARG A 1 103 ? -15.142 -8.316 22.671 1.00 18.53 668 ARG A N 1
ATOM 778 C CA . ARG A 1 103 ? -15.259 -8.942 21.357 1.00 22.46 668 ARG A CA 1
ATOM 779 C C . ARG A 1 103 ? -15.993 -8.025 20.384 1.00 26.55 668 ARG A C 1
ATOM 780 O O . ARG A 1 103 ? -15.628 -7.930 19.212 1.00 25.49 668 ARG A O 1
ATOM 788 N N . ALA A 1 104 ? -17.015 -7.338 20.882 1.00 17.44 669 ALA A N 1
ATOM 789 C CA . ALA A 1 104 ? -17.761 -6.381 20.076 1.00 22.12 669 ALA A CA 1
ATOM 790 C C . ALA A 1 104 ? -16.884 -5.194 19.689 1.00 25.33 669 ALA A C 1
ATOM 791 O O . ALA A 1 104 ? -17.131 -4.527 18.683 1.00 23.44 669 ALA A O 1
ATOM 793 N N . ALA A 1 105 ? -15.857 -4.938 20.493 1.00 15.21 670 ALA A N 1
ATOM 794 C CA . ALA A 1 105 ? -14.928 -3.846 20.228 1.00 17.54 670 ALA A CA 1
ATOM 795 C C . ALA A 1 105 ? -13.860 -4.243 19.214 1.00 15.33 670 ALA A C 1
ATOM 796 O O . ALA A 1 105 ? -13.407 -3.415 18.427 1.00 27.65 670 ALA A O 1
ATOM 798 N N . ARG A 1 106 ? -13.457 -5.509 19.237 1.00 17.28 671 ARG A N 1
ATOM 799 C CA . ARG A 1 106 ? -12.490 -6.008 18.269 1.00 20.36 671 ARG A CA 1
ATOM 800 C C . ARG A 1 106 ? -13.124 -6.113 16.886 1.00 22.87 671 ARG A C 1
ATOM 801 O O . ARG A 1 106 ? -12.542 -5.671 15.895 1.00 29.27 671 ARG A O 1
ATOM 809 N N . ILE A 1 107 ? -14.315 -6.705 16.831 1.00 20.24 672 ILE A N 1
ATOM 810 C CA . ILE A 1 107 ? -15.069 -6.834 15.588 1.00 21.38 672 ILE A CA 1
ATOM 811 C C . ILE A 1 107 ? -15.210 -5.483 14.891 1.00 31.18 672 ILE A C 1
ATOM 812 O O . ILE A 1 107 ? -14.984 -5.368 13.685 1.00 27.08 672 ILE A O 1
ATOM 817 N N . LEU A 1 108 ? -15.563 -4.463 15.667 1.00 33.72 673 LEU A N 1
ATOM 818 C CA . LEU A 1 108 ? -15.712 -3.109 15.149 1.00 25.85 673 LEU A CA 1
ATOM 819 C C . LEU A 1 108 ? -14.392 -2.552 14.625 1.00 33.37 673 LEU A C 1
ATOM 820 O O . LEU A 1 108 ? -14.349 -1.953 13.549 1.00 27.01 673 LEU A O 1
ATOM 825 N N . ALA A 1 109 ? -13.323 -2.746 15.393 1.00 26.11 674 ALA A N 1
ATOM 826 C CA . ALA A 1 109 ? -12.006 -2.231 15.027 1.00 27.63 674 ALA A CA 1
ATOM 827 C C . ALA A 1 109 ? -11.537 -2.795 13.694 1.00 21.82 674 ALA A C 1
ATOM 828 O O . ALA A 1 109 ? -10.987 -2.075 12.863 1.00 20.45 674 ALA A O 1
ATOM 830 N N . MET A 1 110 ? -11.761 -4.087 13.497 1.00 18.77 675 MET A N 1
ATOM 831 C CA . MET A 1 110 ? -11.353 -4.748 12.268 1.00 27.45 675 MET A CA 1
ATOM 832 C C . MET A 1 110 ? -12.186 -4.285 11.073 1.00 22.99 675 MET A C 1
ATOM 833 O O . MET A 1 110 ? -11.757 -4.407 9.928 1.00 33.57 675 MET A O 1
ATOM 838 N N . SER A 1 111 ? -13.370 -3.743 11.341 1.00 23.25 676 SER A N 1
ATOM 839 C CA . SER A 1 111 ? -14.183 -3.157 10.282 1.00 29.37 676 SER A CA 1
ATOM 840 C C . SER A 1 111 ? -13.601 -1.800 9.895 1.00 28.36 676 SER A C 1
ATOM 841 O O . SER A 1 111 ? -13.574 -1.437 8.718 1.00 19.28 676 SER A O 1
ATOM 844 N N . LYS A 1 112 ? -13.128 -1.058 10.894 1.00 18.16 677 LYS A N 1
ATOM 845 C CA . LYS A 1 112 ? -12.482 0.230 10.656 1.00 20.66 677 LYS A CA 1
ATOM 846 C C . LYS A 1 112 ? -11.159 0.050 9.926 1.00 25.32 677 LYS A C 1
ATOM 847 O O . LYS A 1 112 ? -10.750 0.907 9.141 1.00 23.24 677 LYS A O 1
ATOM 853 N N . LYS A 1 113 ? -10.489 -1.066 10.194 1.00 21.41 678 LYS A N 1
ATOM 854 C CA . LYS A 1 113 ? -9.223 -1.361 9.540 1.00 29.80 678 LYS A CA 1
ATOM 855 C C . LYS A 1 113 ? -9.431 -1.590 8.046 1.00 21.72 678 LYS A C 1
ATOM 856 O O . LYS A 1 113 ? -8.646 -1.123 7.225 1.00 23.51 678 LYS A O 1
ATOM 862 N N . ASN A 1 114 ? -10.500 -2.300 7.702 1.00 23.09 679 ASN A N 1
ATOM 863 C CA . ASN A 1 114 ? -10.801 -2.606 6.308 1.00 28.31 679 ASN A CA 1
ATOM 864 C C . ASN A 1 114 ? -11.072 -1.366 5.467 1.00 22.85 679 ASN A C 1
ATOM 865 O O . ASN A 1 114 ? -10.519 -1.220 4.375 1.00 24.68 679 ASN A O 1
ATOM 870 N N . ILE A 1 115 ? -11.920 -0.474 5.971 1.00 21.91 680 ILE A N 1
ATOM 871 C CA . ILE A 1 115 ? -12.199 0.768 5.259 1.00 19.87 680 ILE A CA 1
ATOM 872 C C . ILE A 1 115 ? -10.937 1.623 5.136 1.00 20.81 680 ILE A C 1
ATOM 873 O O . ILE A 1 115 ? -10.725 2.283 4.117 1.00 14.91 680 ILE A O 1
ATOM 878 N N . PHE A 1 116 ? -10.086 1.587 6.159 1.00 15.61 681 PHE A N 1
ATOM 879 C CA . PHE A 1 116 ? -8.811 2.292 6.092 1.00 13.73 681 PHE A CA 1
ATOM 880 C C . PHE A 1 116 ? -7.941 1.777 4.953 1.00 10.14 681 PHE A C 1
ATOM 881 O O . PHE A 1 116 ? -7.343 2.565 4.226 1.00 13.76 681 PHE A O 1
ATOM 889 N N . GLU A 1 117 ? -7.867 0.457 4.807 1.00 9.02 682 GLU A N 1
ATOM 890 C CA . GLU A 1 117 ? -7.076 -0.144 3.738 1.00 14.18 682 GLU A CA 1
ATOM 891 C C . GLU A 1 117 ? -7.677 0.166 2.372 1.00 20.91 682 GLU A C 1
ATOM 892 O O . GLU A 1 117 ? -6.947 0.386 1.406 1.00 15.54 682 GLU A O 1
ATOM 898 N N . MET A 1 118 ? -9.007 0.182 2.307 1.00 12.66 683 MET A N 1
ATOM 899 C CA . MET A 1 118 ? -9.726 0.503 1.079 1.00 12.52 683 MET A CA 1
ATOM 900 C C . MET A 1 118 ? -9.270 1.844 0.525 1.00 11.44 683 MET A C 1
ATOM 901 O O . MET A 1 118 ? -8.994 1.981 -0.664 1.00 15.98 683 MET A O 1
ATOM 906 N N . LEU A 1 119 ? -9.171 2.830 1.404 1.00 13.61 684 LEU A N 1
ATOM 907 C CA . LEU A 1 119 ? -8.886 4.189 0.977 1.00 14.19 684 LEU A CA 1
ATOM 908 C C . LEU A 1 119 ? -7.403 4.487 0.863 1.00 16.54 684 LEU A C 1
ATOM 909 O O . LEU A 1 119 ? -7.000 5.415 0.158 1.00 24.39 684 LEU A O 1
ATOM 914 N N . ARG A 1 120 ? -6.598 3.717 1.584 1.00 14.19 685 ARG A N 1
ATOM 915 C CA . ARG A 1 120 ? -5.163 3.737 1.382 1.00 12.58 685 ARG A CA 1
ATOM 916 C C . ARG A 1 120 ? -4.905 3.375 -0.075 1.00 15.02 685 ARG A C 1
ATOM 917 O O . ARG A 1 120 ? -4.098 4.001 -0.754 1.00 19.45 685 ARG A O 1
ATOM 925 N N . ILE A 1 121 ? -5.622 2.367 -0.553 1.00 12.63 686 ILE A N 1
ATOM 926 C CA . ILE A 1 121 ? -5.494 1.913 -1.930 1.00 20.20 686 ILE A CA 1
ATOM 927 C C . ILE A 1 121 ? -6.115 2.894 -2.928 1.00 22.49 686 ILE A C 1
ATOM 928 O O . ILE A 1 121 ? -5.501 3.213 -3.947 1.00 16.05 686 ILE A O 1
ATOM 933 N N . ASP A 1 122 ? -7.316 3.386 -2.630 1.00 14.49 687 ASP A N 1
ATOM 934 C CA . ASP A 1 122 ? -8.021 4.272 -3.558 1.00 21.56 687 ASP A CA 1
ATOM 935 C C . ASP A 1 122 ? -7.515 5.711 -3.563 1.00 18.97 687 ASP A C 1
ATOM 936 O O . ASP A 1 122 ? -7.524 6.362 -4.604 1.00 24.04 687 ASP A O 1
ATOM 941 N N . GLU A 1 123 ? -7.081 6.214 -2.413 1.00 16.13 688 GLU A N 1
ATOM 942 C CA . GLU A 1 123 ? -6.664 7.611 -2.329 1.00 14.37 688 GLU A CA 1
ATOM 943 C C . GLU A 1 123 ? -5.186 7.795 -1.982 1.00 21.17 688 GLU A C 1
ATOM 944 O O . GLU A 1 123 ? -4.555 8.773 -2.388 1.00 15.06 688 GLU A O 1
ATOM 950 N N . GLY A 1 124 ? -4.645 6.858 -1.215 1.00 18.48 689 GLY A N 1
ATOM 951 C CA . GLY A 1 124 ? -3.263 6.933 -0.787 1.00 18.86 689 GLY A CA 1
ATOM 952 C C . GLY A 1 124 ? -3.080 7.758 0.470 1.00 23.55 689 GLY A C 1
ATOM 953 O O . GLY A 1 124 ? -3.990 8.475 0.892 1.00 23.32 689 GLY A O 1
ATOM 954 N N . LEU A 1 125 ? -1.900 7.652 1.073 1.00 20.30 690 LEU A N 1
ATOM 955 C CA . LEU A 1 125 ? -1.571 8.432 2.262 1.00 21.95 690 LEU A CA 1
ATOM 956 C C . LEU A 1 125 ? -0.152 8.985 2.190 1.00 22.42 690 LEU A C 1
ATOM 957 O O . LEU A 1 125 ? 0.694 8.440 1.489 1.00 31.27 690 LEU A O 1
ATOM 962 N N . ARG A 1 126 ? 0.102 10.071 2.911 1.00 21.19 691 ARG A N 1
ATOM 963 C CA . ARG A 1 126 ? 1.463 10.563 3.076 1.00 20.58 691 ARG A CA 1
ATOM 964 C C . ARG A 1 126 ? 1.857 10.444 4.542 1.00 17.07 691 ARG A C 1
ATOM 965 O O . ARG A 1 126 ? 1.126 10.888 5.426 1.00 18.28 691 ARG A O 1
ATOM 973 N N . LEU A 1 127 ? 3.011 9.839 4.800 1.00 25.91 692 LEU A N 1
ATOM 974 C CA . LEU A 1 127 ? 3.466 9.631 6.173 1.00 20.42 692 LEU A CA 1
ATOM 975 C C . LEU A 1 127 ? 4.132 10.879 6.744 1.00 19.65 692 LEU A C 1
ATOM 976 O O . LEU A 1 127 ? 4.470 10.931 7.925 1.00 21.78 692 LEU A O 1
ATOM 981 N N . LYS A 1 128 ? 4.302 11.885 5.896 1.00 22.75 693 LYS A N 1
ATOM 982 C CA . LYS A 1 128 ? 4.910 13.147 6.295 1.00 22.61 693 LYS A CA 1
ATOM 983 C C . LYS A 1 128 ? 3.963 14.300 5.966 1.00 26.11 693 LYS A C 1
ATOM 984 O O . LYS A 1 128 ? 3.227 14.237 4.983 1.00 16.26 693 LYS A O 1
ATOM 990 N N . ILE A 1 129 ? 3.970 15.334 6.805 1.00 24.35 694 ILE A N 1
ATOM 991 C CA . ILE A 1 129 ? 3.084 16.489 6.643 1.00 24.23 694 ILE A CA 1
ATOM 992 C C . ILE A 1 129 ? 3.108 17.069 5.228 1.00 26.19 694 ILE A C 1
ATOM 993 O O . ILE A 1 129 ? 4.166 17.186 4.611 1.00 26.16 694 ILE A O 1
ATOM 998 N N . TYR A 1 130 ? 1.929 17.409 4.716 1.00 26.45 695 TYR A N 1
ATOM 999 C CA . TYR A 1 130 ? 1.817 18.112 3.445 1.00 30.26 695 TYR A CA 1
ATOM 1000 C C . TYR A 1 130 ? 0.649 19.093 3.492 1.00 30.95 695 TYR A C 1
ATOM 1001 O O . TYR A 1 130 ? 0.039 19.297 4.545 1.00 32.31 695 TYR A O 1
ATOM 1010 N N . LYS A 1 131 ? 0.350 19.706 2.353 1.00 22.50 696 LYS A N 1
ATOM 1011 C CA . LYS A 1 131 ? -0.773 20.626 2.252 1.00 33.17 696 LYS A CA 1
ATOM 1012 C C . LYS A 1 131 ? -1.757 20.133 1.204 1.00 36.98 696 LYS A C 1
ATOM 1013 O O . LYS A 1 131 ? -1.365 19.505 0.221 1.00 34.81 696 LYS A O 1
ATOM 1019 N N . ASP A 1 132 ? -3.037 20.417 1.414 1.00 32.55 697 ASP A N 1
ATOM 1020 C CA . ASP A 1 132 ? -4.036 20.128 0.399 1.00 40.37 697 ASP A CA 1
ATOM 1021 C C . ASP A 1 132 ? -4.048 21.263 -0.621 1.00 41.68 697 ASP A C 1
ATOM 1022 O O . ASP A 1 132 ? -3.313 22.242 -0.472 1.00 44.17 697 ASP A O 1
ATOM 1027 N N . THR A 1 133 ? -4.884 21.137 -1.648 1.00 44.83 698 THR A N 1
ATOM 1028 C CA . THR A 1 133 ? -4.972 22.150 -2.699 1.00 50.95 698 THR A CA 1
ATOM 1029 C C . THR A 1 133 ? -5.361 23.530 -2.157 1.00 44.93 698 THR A C 1
ATOM 1030 O O . THR A 1 133 ? -5.199 24.541 -2.838 1.00 47.64 698 THR A O 1
ATOM 1034 N N . GLU A 1 134 ? -5.865 23.561 -0.927 1.00 47.41 699 GLU A N 1
ATOM 1035 C CA . GLU A 1 134 ? -6.288 24.804 -0.294 1.00 47.30 699 GLU A CA 1
ATOM 1036 C C . GLU A 1 134 ? -5.212 25.383 0.630 1.00 51.62 699 GLU A C 1
ATOM 1037 O O . GLU A 1 134 ? -5.399 26.448 1.218 1.00 58.06 699 GLU A O 1
ATOM 1043 N N . GLY A 1 135 ? -4.093 24.674 0.759 1.00 47.03 700 GLY A N 1
ATOM 1044 C CA . GLY A 1 135 ? -2.941 25.185 1.483 1.00 40.12 700 GLY A CA 1
ATOM 1045 C C . GLY A 1 135 ? -2.840 24.798 2.949 1.00 42.78 700 GLY A C 1
ATOM 1046 O O . GLY A 1 135 ? -1.885 25.175 3.627 1.00 35.86 700 GLY A O 1
ATOM 1047 N N . TYR A 1 136 ? -3.815 24.041 3.441 1.00 37.72 701 TYR A N 1
ATOM 1048 C CA . TYR A 1 136 ? -3.865 23.693 4.858 1.00 39.92 701 TYR A CA 1
ATOM 1049 C C . TYR A 1 136 ? -3.080 22.424 5.190 1.00 36.71 701 TYR A C 1
ATOM 1050 O O . TYR A 1 136 ? -3.132 21.436 4.454 1.00 31.22 701 TYR A O 1
ATOM 1059 N N . TYR A 1 137 ? -2.363 22.462 6.311 1.00 30.35 702 TYR A N 1
ATOM 1060 C CA . TYR A 1 137 ? -1.485 21.364 6.708 1.00 31.06 702 TYR A CA 1
ATOM 1061 C C . TYR A 1 137 ? -2.236 20.063 6.961 1.00 28.21 702 TYR A C 1
ATOM 1062 O O . TYR A 1 137 ? -3.244 20.029 7.664 1.00 28.70 702 TYR A O 1
ATOM 1071 N N . THR A 1 138 ? -1.710 18.990 6.382 1.00 22.84 703 THR A N 1
ATOM 1072 C CA . THR A 1 138 ? -2.429 17.734 6.273 1.00 27.27 703 THR A CA 1
ATOM 1073 C C . THR A 1 138 ? -1.447 16.566 6.366 1.00 20.53 703 THR A C 1
ATOM 1074 O O . THR A 1 138 ? -0.275 16.709 6.020 1.00 21.00 703 THR A O 1
ATOM 1078 N N . ILE A 1 139 ? -1.920 15.418 6.842 1.00 13.43 704 ILE A N 1
ATOM 1079 C CA . ILE A 1 139 ? -1.098 14.216 6.880 1.00 18.92 704 ILE A CA 1
ATOM 1080 C C . ILE A 1 139 ? -1.952 12.957 6.722 1.00 18.28 704 ILE A C 1
ATOM 1081 O O . ILE A 1 139 ? -3.167 12.992 6.917 1.00 18.83 704 ILE A O 1
ATOM 1086 N N . GLY A 1 140 ? -1.308 11.850 6.361 1.00 11.27 705 GLY A N 1
ATOM 1087 C CA . GLY A 1 140 ? -1.999 10.590 6.160 1.00 14.34 705 GLY A CA 1
ATOM 1088 C C . GLY A 1 140 ? -2.954 10.650 4.985 1.00 19.80 705 GLY A C 1
ATOM 1089 O O . GLY A 1 140 ? -2.646 11.249 3.951 1.00 13.88 705 GLY A O 1
ATOM 1090 N N . ILE A 1 141 ? -4.117 10.027 5.145 1.00 20.31 706 ILE A N 1
ATOM 1091 C CA . ILE A 1 141 ? -5.150 10.062 4.118 1.00 15.08 706 ILE A CA 1
ATOM 1092 C C . ILE A 1 141 ? -5.973 11.337 4.253 1.00 15.28 706 ILE A C 1
ATOM 1093 O O . ILE A 1 141 ? -7.112 11.315 4.716 1.00 16.76 706 ILE A O 1
ATOM 1098 N N . GLY A 1 142 ? -5.374 12.455 3.863 1.00 18.36 707 GLY A N 1
ATOM 1099 C CA . GLY A 1 142 ? -6.066 13.728 3.863 1.00 22.54 707 GLY A CA 1
ATOM 1100 C C . GLY A 1 142 ? -6.593 14.200 5.208 1.00 29.31 707 GLY A C 1
ATOM 1101 O O . GLY A 1 142 ? -7.605 14.896 5.262 1.00 29.87 707 GLY A O 1
ATOM 1102 N N . HIS A 1 143 ? -5.918 13.837 6.296 1.00 29.82 708 HIS A N 1
ATOM 1103 C CA . HIS A 1 143 ? -6.335 14.316 7.611 1.00 25.81 708 HIS A CA 1
ATOM 1104 C C . HIS A 1 143 ? -5.874 15.747 7.841 1.00 26.42 708 HIS A C 1
ATOM 1105 O O . HIS A 1 143 ? -4.678 16.033 7.848 1.00 28.75 708 HIS A O 1
ATOM 1112 N N . LEU A 1 144 ? -6.836 16.641 8.034 1.00 29.17 709 LEU A N 1
ATOM 1113 C CA . LEU A 1 144 ? -6.548 18.039 8.315 1.00 28.95 709 LEU A CA 1
ATOM 1114 C C . LEU A 1 144 ? -6.036 18.184 9.745 1.00 33.64 709 LEU A C 1
ATOM 1115 O O . LEU A 1 144 ? -6.662 17.698 10.686 1.00 34.68 709 LEU A O 1
ATOM 1120 N N . LEU A 1 145 ? -4.895 18.846 9.904 1.00 28.47 710 LEU A N 1
ATOM 1121 C CA . LEU A 1 145 ? -4.283 19.007 11.221 1.00 38.38 710 LEU A CA 1
ATOM 1122 C C . LEU A 1 145 ? -4.656 20.339 11.861 1.00 33.85 710 LEU A C 1
ATOM 1123 O O . LEU A 1 145 ? -5.146 20.387 12.989 1.00 37.08 710 LEU A O 1
ATOM 1128 N N . THR A 1 146 ? -4.408 21.418 11.128 1.00 33.36 711 THR A N 1
ATOM 1129 C CA . THR A 1 146 ? -4.701 22.765 11.592 1.00 38.97 711 THR A CA 1
ATOM 1130 C C . THR A 1 146 ? -5.095 23.613 10.392 1.00 47.74 711 THR A C 1
ATOM 1131 O O . THR A 1 146 ? -5.179 23.109 9.273 1.00 34.80 711 THR A O 1
ATOM 1135 N N . LYS A 1 147 ? -5.332 24.900 10.618 1.00 43.62 712 LYS A N 1
ATOM 1136 C CA . LYS A 1 147 ? -5.709 25.790 9.525 1.00 48.56 712 LYS A CA 1
ATOM 1137 C C . LYS A 1 147 ? -4.822 27.031 9.427 1.00 54.25 712 LYS A C 1
ATOM 1138 O O . LYS A 1 147 ? -4.932 27.807 8.478 1.00 52.20 712 LYS A O 1
ATOM 1144 N N . SER A 1 148 ? -3.935 27.204 10.403 1.00 47.08 713 SER A N 1
ATOM 1145 C CA . SER A 1 148 ? -3.013 28.335 10.412 1.00 50.94 713 SER A CA 1
ATOM 1146 C C . SER A 1 148 ? -1.847 28.099 9.456 1.00 49.03 713 SER A C 1
ATOM 1147 O O . SER A 1 148 ? -1.492 26.952 9.183 1.00 52.17 713 SER A O 1
ATOM 1150 N N . PRO A 1 149 ? -1.247 29.185 8.939 1.00 54.19 714 PRO A N 1
ATOM 1151 C CA . PRO A 1 149 ? -0.089 29.071 8.048 1.00 47.93 714 PRO A CA 1
ATOM 1152 C C . PRO A 1 149 ? 1.221 28.966 8.817 1.00 53.36 714 PRO A C 1
ATOM 1153 O O . PRO A 1 149 ? 2.156 29.723 8.553 1.00 52.10 714 PRO A O 1
ATOM 1157 N N . SER A 1 150 ? 1.285 28.042 9.766 1.00 49.42 715 SER A N 1
ATOM 1158 C CA . SER A 1 150 ? 2.517 27.819 10.510 1.00 55.00 715 SER A CA 1
ATOM 1159 C C . SER A 1 150 ? 2.774 26.330 10.677 1.00 46.72 715 SER A C 1
ATOM 1160 O O . SER A 1 150 ? 1.954 25.605 11.239 1.00 41.05 715 SER A O 1
ATOM 1163 N N . LEU A 1 151 ? 3.922 25.890 10.173 1.00 43.31 716 LEU A N 1
ATOM 1164 C CA . LEU A 1 151 ? 4.284 24.479 10.141 1.00 36.65 716 LEU A CA 1
ATOM 1165 C C . LEU A 1 151 ? 4.426 23.899 11.541 1.00 40.49 716 LEU A C 1
ATOM 1166 O O . LEU A 1 151 ? 3.964 22.792 11.819 1.00 39.00 716 LEU A O 1
ATOM 1171 N N . ASN A 1 152 ? 5.068 24.652 12.423 1.00 42.39 717 ASN A N 1
ATOM 1172 C CA . ASN A 1 152 ? 5.238 24.210 13.798 1.00 45.34 717 ASN A CA 1
ATOM 1173 C C . ASN A 1 152 ? 3.915 24.020 14.544 1.00 40.58 717 ASN A C 1
ATOM 1174 O O . ASN A 1 152 ? 3.812 23.161 15.420 1.00 41.33 717 ASN A O 1
ATOM 1179 N N . ALA A 1 153 ? 2.903 24.809 14.193 1.00 38.41 718 ALA A N 1
ATOM 1180 C CA . ALA A 1 153 ? 1.578 24.639 14.783 1.00 41.14 718 ALA A CA 1
ATOM 1181 C C . ALA A 1 153 ? 0.975 23.300 14.347 1.00 43.15 718 ALA A C 1
ATOM 1182 O O . ALA A 1 153 ? 0.270 22.629 15.110 1.00 41.64 718 ALA A O 1
ATOM 1184 N N . ALA A 1 154 ? 1.294 22.896 13.123 1.00 44.33 719 ALA A N 1
ATOM 1185 C CA . ALA A 1 154 ? 0.811 21.628 12.605 1.00 39.88 719 ALA A CA 1
ATOM 1186 C C . ALA A 1 154 ? 1.503 20.487 13.334 1.00 30.88 719 ALA A C 1
ATOM 1187 O O . ALA A 1 154 ? 0.86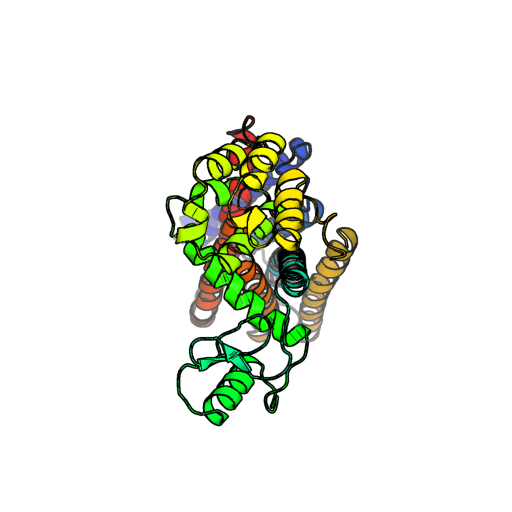3 19.513 13.728 1.00 26.56 719 ALA A O 1
ATOM 1189 N N . LYS A 1 155 ? 2.812 20.624 13.530 1.00 40.80 720 LYS A N 1
ATOM 1190 C CA . LYS A 1 155 ? 3.593 19.594 14.208 1.00 37.29 720 LYS A CA 1
ATOM 1191 C C . LYS A 1 155 ? 3.161 19.397 15.657 1.00 35.25 720 LYS A C 1
ATOM 1192 O O . LYS A 1 155 ? 3.034 18.265 16.124 1.00 36.66 720 LYS A O 1
ATOM 1198 N N . SER A 1 156 ? 2.934 20.501 16.362 1.00 37.44 721 SER A N 1
ATOM 1199 C CA . SER A 1 156 ? 2.430 20.441 17.729 1.00 37.73 721 SER A CA 1
ATOM 1200 C C . SER A 1 156 ? 1.073 19.750 17.770 1.00 32.40 721 SER A C 1
ATOM 1201 O O . SER A 1 156 ? 0.858 18.838 18.570 1.00 32.65 721 SER A O 1
ATOM 1204 N N . GLU A 1 157 ? 0.166 20.177 16.895 1.00 40.55 722 GLU A N 1
ATOM 1205 C CA . GLU A 1 157 ? -1.162 19.574 16.818 1.00 40.45 722 GLU A CA 1
ATOM 1206 C C . GLU A 1 157 ? -1.102 18.094 16.454 1.00 34.24 722 GLU A C 1
ATOM 1207 O O . GLU A 1 157 ? -1.927 17.303 16.909 1.00 35.46 722 GLU A O 1
ATOM 1213 N N . LEU A 1 158 ? -0.123 17.722 15.636 1.00 30.78 723 LEU A N 1
ATOM 1214 C CA . LEU A 1 158 ? 0.078 16.318 15.300 1.00 33.93 723 LEU A CA 1
ATOM 1215 C C . LEU A 1 158 ? 0.530 15.544 16.531 1.00 32.57 723 LEU A C 1
ATOM 1216 O O . LEU A 1 158 ? -0.035 14.499 16.859 1.00 33.25 723 LEU A O 1
ATOM 1221 N N . ASP A 1 159 ? 1.551 16.066 17.206 1.00 37.44 724 ASP A N 1
ATOM 1222 C CA . ASP A 1 159 ? 2.056 15.466 18.439 1.00 33.31 724 ASP A CA 1
ATOM 1223 C C . ASP A 1 159 ? 0.962 15.335 19.493 1.00 34.89 724 ASP A C 1
ATOM 1224 O O . ASP A 1 159 ? 0.891 14.332 20.204 1.00 34.99 724 ASP A O 1
ATOM 1229 N N . LYS A 1 160 ? 0.111 16.352 19.584 1.00 34.99 725 LYS A N 1
ATOM 1230 C CA . LYS A 1 160 ? -1.030 16.321 20.488 1.00 30.85 725 LYS A CA 1
ATOM 1231 C C . LYS A 1 160 ? -1.952 15.167 20.109 1.00 40.34 725 LYS A C 1
ATOM 1232 O O . LYS A 1 160 ? -2.456 14.452 20.975 1.00 41.43 725 LYS A O 1
ATOM 1238 N N . ALA A 1 161 ? -2.151 14.980 18.806 1.00 36.84 726 ALA A N 1
ATOM 1239 C CA . ALA A 1 161 ? -3.053 13.949 18.300 1.00 31.35 726 ALA A CA 1
ATOM 1240 C C . ALA A 1 161 ? -2.482 12.540 18.435 1.00 30.57 726 ALA A C 1
ATOM 1241 O O . ALA A 1 161 ? -3.217 11.595 18.719 1.00 32.73 726 ALA A O 1
ATOM 1243 N N . ILE A 1 162 ? -1.177 12.397 18.232 1.00 33.17 727 ILE A N 1
ATOM 1244 C CA . ILE A 1 162 ? -0.553 11.074 18.227 1.00 26.77 727 ILE A CA 1
ATOM 1245 C C . ILE A 1 162 ? -0.064 10.622 19.608 1.00 33.41 727 ILE A C 1
ATOM 1246 O O . ILE A 1 162 ? -0.292 9.479 20.011 1.00 30.67 727 ILE A O 1
ATOM 1251 N N . GLY A 1 163 ? 0.612 11.509 20.330 1.00 30.27 728 GLY A N 1
ATOM 1252 C CA . GLY A 1 163 ? 1.013 11.205 21.693 1.00 27.42 728 GLY A CA 1
ATOM 1253 C C . GLY A 1 163 ? 2.504 11.036 21.913 1.00 33.14 728 GLY A C 1
ATOM 1254 O O . GLY A 1 163 ? 2.966 11.000 23.051 1.00 46.46 728 GLY A O 1
ATOM 1255 N N . ARG A 1 164 ? 3.257 10.912 20.827 1.00 44.94 729 ARG A N 1
ATOM 1256 C CA . ARG A 1 164 ? 4.711 10.924 20.906 1.00 33.29 729 ARG A CA 1
ATOM 1257 C C . ARG A 1 164 ? 5.188 12.144 20.139 1.00 35.06 729 ARG A C 1
ATOM 1258 O O . ARG A 1 164 ? 4.400 12.800 19.462 1.00 38.69 729 ARG A O 1
ATOM 1266 N N . ASN A 1 165 ? 6.473 12.459 20.241 1.00 33.18 730 ASN A N 1
ATOM 1267 C CA . ASN A 1 165 ? 7.020 13.551 19.452 1.00 33.85 730 ASN A CA 1
ATOM 1268 C C . ASN A 1 165 ? 7.355 13.064 18.044 1.00 39.41 730 ASN A C 1
ATOM 1269 O O . ASN A 1 165 ? 8.435 12.526 17.799 1.00 31.18 730 ASN A O 1
ATOM 1274 N N . THR A 1 166 ? 6.414 13.261 17.125 1.00 40.49 731 THR A N 1
ATOM 1275 C CA . THR A 1 166 ? 6.478 12.659 15.796 1.00 35.90 731 THR A CA 1
ATOM 1276 C C . THR A 1 166 ? 7.487 13.317 14.861 1.00 30.78 731 THR A C 1
ATOM 1277 O O . THR A 1 166 ? 8.018 12.662 13.964 1.00 37.23 731 THR A O 1
ATOM 1281 N N . ASN A 1 167 ? 7.735 14.608 15.070 1.00 38.24 732 ASN A N 1
ATOM 1282 C CA . ASN A 1 167 ? 8.595 15.403 14.190 1.00 26.61 732 ASN A CA 1
ATOM 1283 C C . ASN A 1 167 ? 8.060 15.506 12.761 1.00 29.49 732 ASN A C 1
ATOM 1284 O O . ASN A 1 167 ? 8.830 15.566 11.802 1.00 25.51 732 ASN A O 1
ATOM 1289 N N . GLY A 1 168 ? 6.738 15.525 12.627 1.00 27.78 733 GLY A N 1
ATOM 1290 C CA . GLY A 1 168 ? 6.105 15.676 11.329 1.00 23.73 733 GLY A CA 1
ATOM 1291 C C . GLY A 1 168 ? 6.002 14.387 10.538 1.00 23.62 733 GLY A C 1
ATOM 1292 O O . GLY A 1 168 ? 5.515 14.381 9.408 1.00 24.64 733 GLY A O 1
ATOM 1293 N N . VAL A 1 169 ? 6.459 13.291 11.134 1.00 20.13 734 VAL A N 1
ATOM 1294 C CA . VAL A 1 169 ? 6.440 11.988 10.480 1.00 18.35 734 VAL A CA 1
ATOM 1295 C C . VAL A 1 169 ? 5.715 10.959 11.338 1.00 28.21 734 VAL A C 1
ATOM 1296 O O . VAL A 1 169 ? 6.046 10.770 12.511 1.00 29.07 734 VAL A O 1
ATOM 1300 N N . ILE A 1 170 ? 4.725 10.296 10.751 1.00 16.16 735 ILE A N 1
ATOM 1301 C CA . ILE A 1 170 ? 3.988 9.264 11.463 1.00 13.50 735 ILE A CA 1
ATOM 1302 C C . ILE A 1 170 ? 4.106 7.903 10.787 1.00 15.18 735 ILE A C 1
ATOM 1303 O O . ILE A 1 170 ? 4.648 7.782 9.686 1.00 14.66 735 ILE A O 1
ATOM 1308 N N . THR A 1 171 ? 3.594 6.880 11.460 1.00 12.13 736 THR A N 1
ATOM 1309 C CA . THR A 1 171 ? 3.545 5.542 10.893 1.00 11.00 736 THR A CA 1
ATOM 1310 C C . THR A 1 171 ? 2.161 5.278 10.301 1.00 18.84 736 THR A C 1
ATOM 1311 O O . THR A 1 171 ? 1.240 6.083 10.449 1.00 14.85 736 THR A O 1
ATOM 1315 N N . LYS A 1 172 ? 2.031 4.139 9.633 1.00 16.76 737 LYS A N 1
ATOM 1316 C CA . LYS A 1 172 ? 0.788 3.739 8.988 1.00 20.50 737 LYS A CA 1
ATOM 1317 C C . LYS A 1 172 ? -0.323 3.479 10.002 1.00 18.01 737 LYS A C 1
ATOM 1318 O O . LYS A 1 172 ? -1.476 3.844 9.778 1.00 20.61 737 LYS A O 1
ATOM 1324 N N . ASP A 1 173 ? 0.026 2.846 11.117 1.00 28.66 738 ASP A N 1
ATOM 1325 C CA . ASP A 1 173 ? -0.938 2.594 12.184 1.00 19.46 738 ASP A CA 1
ATOM 1326 C C . ASP A 1 173 ? -1.454 3.910 12.751 1.00 15.74 738 ASP A C 1
ATOM 1327 O O . ASP A 1 173 ? -2.617 4.024 13.137 1.00 13.47 738 ASP A O 1
ATOM 1332 N N . GLU A 1 174 ? -0.578 4.907 12.791 1.00 13.14 739 GLU A N 1
ATOM 1333 C CA . GLU A 1 174 ? -0.948 6.224 13.292 1.00 20.30 739 GLU A CA 1
ATOM 1334 C C . GLU A 1 174 ? -1.810 6.990 12.292 1.00 18.30 739 GLU A C 1
ATOM 1335 O O . GLU A 1 174 ? -2.679 7.772 12.680 1.00 24.90 739 GLU A O 1
ATOM 1341 N N . ALA A 1 175 ? -1.563 6.763 11.006 1.00 15.87 740 ALA A N 1
ATOM 1342 C CA . ALA A 1 175 ? -2.399 7.334 9.960 1.00 18.05 740 ALA A CA 1
ATOM 1343 C C . ALA A 1 175 ? -3.805 6.767 10.083 1.00 17.88 740 ALA A C 1
ATOM 1344 O O . ALA A 1 175 ? -4.790 7.485 9.927 1.00 15.39 740 ALA A O 1
ATOM 1346 N N . GLU A 1 176 ? -3.881 5.471 10.371 1.00 16.17 741 GLU A N 1
ATOM 1347 C CA . GLU A 1 176 ? -5.153 4.794 10.603 1.00 20.15 741 GLU A CA 1
ATOM 1348 C C . GLU A 1 176 ? -5.915 5.424 11.760 1.00 25.17 741 GLU A C 1
ATOM 1349 O O . GLU A 1 176 ? -7.123 5.653 11.675 1.00 28.68 741 GLU A O 1
ATOM 1355 N N . LYS A 1 177 ? -5.188 5.698 12.837 1.00 19.89 742 LYS A N 1
ATOM 1356 C CA . LYS A 1 177 ? -5.741 6.327 14.027 1.00 31.30 742 LYS A CA 1
ATOM 1357 C C . LYS A 1 177 ? -6.459 7.622 13.668 1.00 22.74 742 LYS A C 1
ATOM 1358 O O . LYS A 1 177 ? -7.610 7.831 14.049 1.00 28.30 742 LYS A O 1
ATOM 1364 N N . LEU A 1 178 ? -5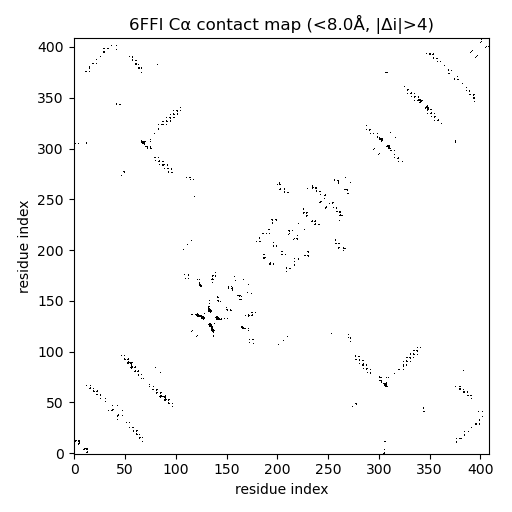.778 8.481 12.919 1.00 17.90 743 LEU A N 1
ATOM 1365 C CA . LEU A 1 178 ? -6.366 9.733 12.465 1.00 19.76 743 LEU A CA 1
ATOM 1366 C C . LEU A 1 178 ? -7.538 9.486 11.515 1.00 29.44 743 LEU A C 1
ATOM 1367 O O . LEU A 1 178 ? -8.548 10.192 11.563 1.00 23.69 743 LEU A O 1
ATOM 1372 N N . PHE A 1 179 ? -7.399 8.477 10.659 1.00 25.06 744 PHE A N 1
ATOM 1373 C CA . PHE A 1 179 ? -8.435 8.144 9.685 1.00 30.97 744 PHE A CA 1
ATOM 1374 C C . PHE A 1 179 ? -9.735 7.717 10.357 1.00 25.75 744 PHE A C 1
ATOM 1375 O O . PHE A 1 179 ? -10.818 8.073 9.900 1.00 23.19 744 PHE A O 1
ATOM 1383 N N . ASN A 1 180 ? -9.620 6.952 11.440 1.00 29.77 745 ASN A N 1
ATOM 1384 C CA . ASN A 1 180 ? -10.788 6.513 12.201 1.00 27.43 745 ASN A CA 1
ATOM 1385 C C . ASN A 1 180 ? -11.664 7.683 12.639 1.00 26.96 745 ASN A C 1
ATOM 1386 O O . ASN A 1 180 ? -12.893 7.588 12.640 1.00 26.25 745 ASN A O 1
ATOM 1391 N N . GLN A 1 181 ? -11.022 8.785 13.009 1.00 27.64 746 GLN A N 1
ATOM 1392 C CA . GLN A 1 181 ? -11.739 9.996 13.379 1.00 22.05 746 GLN A CA 1
ATOM 1393 C C . GLN A 1 181 ? -12.501 10.552 12.183 1.00 24.51 746 GLN A C 1
ATOM 1394 O O . GLN A 1 181 ? -13.703 10.805 12.266 1.00 21.13 746 GLN A O 1
ATOM 1400 N N . ASP A 1 182 ? -11.791 10.737 11.074 1.00 18.71 747 ASP A N 1
ATOM 1401 C CA . ASP A 1 182 ? -12.379 11.292 9.859 1.00 20.11 747 ASP A CA 1
ATOM 1402 C C . ASP A 1 182 ? -13.562 10.468 9.356 1.00 19.19 747 ASP A C 1
ATOM 1403 O O . ASP A 1 182 ? -14.531 11.021 8.840 1.00 33.49 747 ASP A O 1
ATOM 1408 N N . VAL A 1 183 ? -13.481 9.150 9.514 1.00 20.85 748 VAL A N 1
ATOM 1409 C CA . VAL A 1 183 ? -14.590 8.271 9.163 1.00 15.93 748 VAL A CA 1
ATOM 1410 C C . VAL A 1 183 ? -15.777 8.522 10.077 1.00 33.60 748 VAL A C 1
ATOM 1411 O O . VAL A 1 183 ? -16.910 8.643 9.608 1.00 25.13 748 VAL A O 1
ATOM 1415 N N . ASP A 1 184 ? -15.509 8.590 11.380 1.00 27.84 749 ASP A N 1
ATOM 1416 C CA . ASP A 1 184 ? -16.542 8.877 12.370 1.00 32.39 749 ASP A CA 1
ATOM 1417 C C . ASP A 1 184 ? -17.309 10.136 11.995 1.00 24.44 749 ASP A C 1
ATOM 1418 O O . ASP A 1 184 ? -18.539 10.138 11.970 1.00 26.58 749 ASP A O 1
ATOM 1423 N N . ALA A 1 185 ? -16.571 11.196 11.685 1.00 20.68 750 ALA A N 1
ATOM 1424 C CA . ALA A 1 185 ? -17.170 12.457 11.272 1.00 26.38 750 ALA A CA 1
ATOM 1425 C C . ALA A 1 185 ? -17.924 12.302 9.958 1.00 30.84 750 ALA A C 1
ATOM 1426 O O . ALA A 1 185 ? -18.955 12.941 9.747 1.00 29.24 750 ALA A O 1
ATOM 1428 N N . ALA A 1 186 ? -17.406 11.449 9.078 1.00 31.35 751 ALA A N 1
ATOM 1429 C CA . ALA A 1 186 ? -18.033 11.213 7.782 1.00 25.35 751 ALA A CA 1
ATOM 1430 C C . ALA A 1 186 ? -19.387 10.535 7.946 1.00 26.31 751 ALA A C 1
ATOM 1431 O O . ALA A 1 186 ? -20.335 10.844 7.225 1.00 28.47 751 ALA A O 1
ATOM 1433 N N . VAL A 1 187 ? -19.473 9.610 8.897 1.00 22.49 752 VAL A N 1
ATOM 1434 C CA . VAL A 1 187 ? -20.725 8.915 9.172 1.00 32.62 752 VAL A CA 1
ATOM 1435 C C . VAL A 1 187 ? -21.756 9.887 9.739 1.00 33.96 752 VAL A C 1
ATOM 1436 O O . VAL A 1 187 ? -22.927 9.849 9.359 1.00 29.91 752 VAL A O 1
ATOM 1440 N N . ARG A 1 188 ? -21.306 10.753 10.645 1.00 30.35 753 ARG A N 1
ATOM 1441 C CA . ARG A 1 188 ? -22.150 11.803 11.209 1.00 34.42 753 ARG A CA 1
ATOM 1442 C C . ARG A 1 188 ? -22.860 12.586 10.113 1.00 31.75 753 ARG A C 1
ATOM 1443 O O . ARG A 1 188 ? -24.078 12.757 10.152 1.00 36.40 753 ARG A O 1
ATOM 1451 N N . GLY A 1 189 ? -22.088 13.050 9.135 1.00 22.57 754 GLY A N 1
ATOM 1452 C CA . GLY A 1 189 ? -22.624 13.833 8.038 1.00 28.17 754 GLY A CA 1
ATOM 1453 C C . GLY A 1 189 ? -23.651 13.089 7.204 1.00 40.87 754 GLY A C 1
ATOM 1454 O O . GLY A 1 189 ? -24.687 13.647 6.840 1.00 36.47 754 GLY A O 1
ATOM 1455 N N . ILE A 1 190 ? -23.361 11.828 6.897 1.00 30.73 755 ILE A N 1
ATOM 1456 C CA . ILE A 1 190 ? -24.290 10.982 6.155 1.00 30.13 755 ILE A CA 1
ATOM 1457 C C . ILE A 1 190 ? -25.608 10.832 6.913 1.00 36.54 755 ILE A C 1
ATOM 1458 O O . ILE A 1 190 ? -26.689 10.947 6.332 1.00 26.29 755 ILE A O 1
ATOM 1463 N N . LEU A 1 191 ? -25.508 10.594 8.217 1.00 28.48 756 LEU A N 1
ATOM 1464 C CA . LEU A 1 191 ? -26.687 10.450 9.064 1.00 39.02 756 LEU A CA 1
ATOM 1465 C C . LEU A 1 191 ? -27.414 11.781 9.266 1.00 35.89 756 LEU A C 1
ATOM 1466 O O . LEU A 1 191 ? -28.547 11.809 9.742 1.00 49.28 756 LEU A O 1
ATOM 1471 N N . ARG A 1 192 ? -26.758 12.880 8.907 1.00 38.54 757 ARG A N 1
ATOM 1472 C CA . ARG A 1 192 ? -27.377 14.201 8.971 1.00 32.87 757 ARG A CA 1
ATOM 1473 C C . ARG A 1 192 ? -27.876 14.626 7.597 1.00 46.56 757 ARG A C 1
ATOM 1474 O O . ARG A 1 192 ? -28.274 15.775 7.395 1.00 48.65 757 ARG A O 1
ATOM 1482 N N . ASN A 1 193 ? -27.842 13.693 6.653 1.00 41.64 758 ASN A N 1
ATOM 1483 C CA . ASN A 1 193 ? -28.276 13.967 5.292 1.00 35.49 758 ASN A CA 1
ATOM 1484 C C . ASN A 1 193 ? -29.472 13.099 4.922 1.00 35.00 758 ASN A C 1
ATOM 1485 O O . ASN A 1 193 ? -29.353 11.878 4.808 1.00 35.37 758 ASN A O 1
ATOM 1490 N N . ALA A 1 194 ? -30.624 13.739 4.738 1.00 37.22 759 ALA A N 1
ATOM 1491 C CA . ALA A 1 194 ? -31.873 13.035 4.464 1.00 32.42 759 ALA A CA 1
ATOM 1492 C C . ALA A 1 194 ? -31.797 12.159 3.215 1.00 30.53 759 ALA A C 1
ATOM 1493 O O . ALA A 1 194 ? -32.391 11.084 3.166 1.00 28.78 759 ALA A O 1
ATOM 1495 N N . LYS A 1 195 ? -31.061 12.621 2.211 1.00 32.18 760 LYS A N 1
ATOM 1496 C CA . LYS A 1 195 ? -30.931 11.880 0.961 1.00 40.11 760 LYS A CA 1
ATOM 1497 C C . LYS A 1 195 ? -30.046 10.646 1.111 1.00 36.48 760 LYS A C 1
ATOM 1498 O O . LYS A 1 195 ? -30.171 9.692 0.344 1.00 33.20 760 LYS A O 1
ATOM 1504 N N . LEU A 1 196 ? -29.163 10.659 2.106 1.00 32.55 761 LEU A N 1
ATOM 1505 C CA . LEU A 1 196 ? -28.171 9.594 2.253 1.00 31.95 761 LEU A CA 1
ATOM 1506 C C . LEU A 1 196 ? -28.409 8.665 3.442 1.00 33.02 761 LEU A C 1
ATOM 1507 O O . LEU A 1 196 ? -27.910 7.540 3.462 1.00 35.71 761 LEU A O 1
ATOM 1512 N N . LYS A 1 197 ? -29.153 9.138 4.436 1.00 26.37 762 LYS A N 1
ATOM 1513 C CA . LYS A 1 197 ? -29.417 8.334 5.628 1.00 29.34 762 LYS A CA 1
ATOM 1514 C C . LYS A 1 197 ? -30.108 6.984 5.364 1.00 27.39 762 LYS A C 1
ATOM 1515 O O . LYS A 1 197 ? -29.661 5.963 5.892 1.00 22.76 762 LYS A O 1
ATOM 1521 N N . PRO A 1 198 ? -31.186 6.965 4.550 1.00 27.75 763 PRO A N 1
ATOM 1522 C CA . PRO A 1 198 ? -31.887 5.692 4.335 1.00 29.40 763 PRO A CA 1
ATOM 1523 C C . PRO A 1 198 ? -31.074 4.639 3.587 1.00 35.39 763 PRO A C 1
ATOM 1524 O O . PRO A 1 198 ? -31.265 3.452 3.857 1.00 37.76 763 PRO A O 1
ATOM 1528 N N . VAL A 1 199 ? -30.202 5.040 2.666 1.00 42.20 764 VAL A N 1
ATOM 1529 C CA . VAL A 1 199 ? -29.387 4.049 1.968 1.00 33.05 764 VAL A CA 1
ATOM 1530 C C . VAL A 1 199 ? -28.361 3.468 2.933 1.00 24.02 764 VAL A C 1
ATOM 1531 O O . VAL A 1 199 ? -28.188 2.256 2.996 1.00 33.35 764 VAL A O 1
ATOM 1535 N N . TYR A 1 200 ? -27.724 4.332 3.718 1.00 26.91 765 TYR A N 1
ATOM 1536 C CA . TYR A 1 200 ? -26.680 3.906 4.646 1.00 24.82 765 TYR A CA 1
ATOM 1537 C C . TYR A 1 200 ? -27.217 2.978 5.734 1.00 30.67 765 TYR A C 1
ATOM 1538 O O . TYR A 1 200 ? -26.578 1.984 6.092 1.00 30.55 765 TYR A O 1
ATOM 1547 N N . ASP A 1 201 ? -28.391 3.317 6.256 1.00 30.24 766 ASP A N 1
ATOM 1548 C CA . ASP A 1 201 ? -29.060 2.499 7.256 1.00 28.02 766 ASP A CA 1
ATOM 1549 C C . ASP A 1 201 ? -29.337 1.092 6.737 1.00 28.99 766 ASP A C 1
ATOM 1550 O O . ASP A 1 201 ? -29.193 0.117 7.471 1.00 27.20 766 ASP A O 1
ATOM 1555 N N . SER A 1 202 ? -29.720 0.988 5.467 1.00 29.72 767 SER A N 1
ATOM 1556 C CA . SER A 1 202 ? -30.143 -0.291 4.903 1.00 19.63 767 SER A CA 1
ATOM 1557 C C . SER A 1 202 ? -28.973 -1.175 4.479 1.00 26.65 767 SER A C 1
ATOM 1558 O O . SER A 1 202 ? -29.121 -2.389 4.341 1.00 27.84 767 SER A O 1
ATOM 1561 N N . LEU A 1 203 ? -27.810 -0.566 4.275 1.00 27.96 768 LEU A N 1
ATOM 1562 C CA . LEU A 1 203 ? -26.655 -1.296 3.763 1.00 32.60 768 LEU A CA 1
ATOM 1563 C C . LEU A 1 203 ? -25.921 -2.096 4.833 1.00 31.42 768 LEU A C 1
ATOM 1564 O O . LEU A 1 203 ? -25.843 -1.685 5.993 1.00 30.10 768 LEU A O 1
ATOM 1569 N N . ASP A 1 204 ? -25.383 -3.242 4.426 1.00 23.36 769 ASP A N 1
ATOM 1570 C CA . ASP A 1 204 ? -24.480 -4.020 5.265 1.00 28.67 769 ASP A CA 1
ATOM 1571 C C . ASP A 1 204 ? -23.176 -3.251 5.450 1.00 31.38 769 ASP A C 1
ATOM 1572 O O . ASP A 1 204 ? -22.982 -2.195 4.847 1.00 25.49 769 ASP A O 1
ATOM 1577 N N . ALA A 1 205 ? -22.280 -3.790 6.271 1.00 34.90 770 ALA A N 1
ATOM 1578 C CA . ALA A 1 205 ? -21.044 -3.099 6.624 1.00 28.29 770 ALA A CA 1
ATOM 1579 C C . ALA A 1 205 ? -20.160 -2.774 5.417 1.00 27.36 770 ALA A C 1
ATOM 1580 O O . ALA A 1 205 ? -19.790 -1.619 5.207 1.00 23.94 770 ALA A O 1
ATOM 1582 N N . VAL A 1 206 ? -19.826 -3.794 4.634 1.00 25.72 771 VAL A N 1
ATOM 1583 C CA . VAL A 1 206 ? -18.946 -3.625 3.479 1.00 29.59 771 VAL A CA 1
ATOM 1584 C C . VAL A 1 206 ? -19.480 -2.577 2.507 1.00 23.16 771 VAL A C 1
ATOM 1585 O O . VAL A 1 206 ? -18.745 -1.694 2.060 1.00 20.30 771 VAL A O 1
ATOM 1589 N N . ARG A 1 207 ? -20.766 -2.669 2.197 1.00 17.47 772 ARG A N 1
ATOM 1590 C CA . ARG A 1 207 ? -21.382 -1.730 1.272 1.00 20.05 772 ARG A CA 1
ATOM 1591 C C . ARG A 1 207 ? -21.462 -0.318 1.844 1.00 21.49 772 ARG A C 1
ATOM 1592 O O . ARG A 1 207 ? -21.478 0.658 1.094 1.00 20.12 772 ARG A O 1
ATOM 1600 N N . ARG A 1 208 ? -21.506 -0.211 3.170 1.00 18.66 773 ARG A N 1
ATOM 1601 C CA . ARG A 1 208 ? -21.437 1.093 3.822 1.00 20.52 773 ARG A CA 1
ATOM 1602 C C . ARG A 1 208 ? -20.103 1.771 3.532 1.00 16.64 773 ARG A C 1
ATOM 1603 O O . ARG A 1 208 ? -20.058 2.966 3.257 1.00 19.38 773 ARG A O 1
ATOM 1611 N N . ALA A 1 209 ? -19.022 0.998 3.591 1.00 22.37 774 ALA A N 1
ATOM 1612 C CA . ALA A 1 209 ? -17.687 1.517 3.310 1.00 22.93 774 ALA A CA 1
ATOM 1613 C C . ALA A 1 209 ? -17.607 2.062 1.886 1.00 17.15 774 ALA A C 1
ATOM 1614 O O . ALA A 1 209 ? -17.009 3.111 1.642 1.00 15.82 774 ALA A O 1
ATOM 1616 N N . ALA A 1 210 ? -18.227 1.346 0.953 1.00 18.31 775 ALA A N 1
ATOM 1617 C CA . ALA A 1 210 ? -18.270 1.771 -0.441 1.00 13.55 775 ALA A CA 1
ATOM 1618 C C . ALA A 1 210 ? -18.938 3.135 -0.582 1.00 16.59 775 ALA A C 1
ATOM 1619 O O . ALA A 1 210 ? -18.484 3.982 -1.351 1.00 21.04 775 ALA A O 1
ATOM 1621 N N . LEU A 1 211 ? -20.014 3.348 0.169 1.00 19.79 776 LEU A N 1
ATOM 1622 C CA . LEU A 1 211 ? -20.699 4.633 0.148 1.00 20.97 776 LEU A CA 1
ATOM 1623 C C . LEU A 1 211 ? -19.849 5.711 0.810 1.00 16.52 776 LEU A C 1
ATOM 1624 O O . LEU A 1 211 ? -19.784 6.842 0.330 1.00 17.40 776 LEU A O 1
ATOM 1629 N N . ILE A 1 212 ? -19.202 5.357 1.915 1.00 17.82 777 ILE A N 1
ATOM 1630 C CA . ILE A 1 212 ? -18.299 6.278 2.591 1.00 15.56 777 ILE A CA 1
ATOM 1631 C C . ILE A 1 212 ? -17.134 6.634 1.665 1.00 12.26 777 ILE A C 1
ATOM 1632 O O . ILE A 1 212 ? -16.699 7.787 1.613 1.00 13.47 777 ILE A O 1
ATOM 1637 N N . ASN A 1 213 ? -16.649 5.642 0.924 1.00 10.77 778 ASN A N 1
ATOM 1638 C CA . ASN A 1 213 ? -15.602 5.860 -0.073 1.00 14.92 778 ASN A CA 1
ATOM 1639 C C . ASN A 1 213 ? -16.009 6.951 -1.062 1.00 20.77 778 ASN A C 1
ATOM 1640 O O . ASN A 1 213 ? -15.248 7.888 -1.311 1.00 10.28 778 ASN A O 1
ATOM 1645 N N . MET A 1 214 ? -17.216 6.825 -1.611 1.00 15.32 779 MET A N 1
ATOM 1646 C CA . MET A 1 214 ? -17.757 7.822 -2.531 1.00 14.77 779 MET A CA 1
ATOM 1647 C C . MET A 1 214 ? -17.840 9.202 -1.885 1.00 14.36 779 MET A C 1
ATOM 1648 O O . MET A 1 214 ? -17.490 10.206 -2.503 1.00 15.83 779 MET A O 1
ATOM 1653 N N . VAL A 1 215 ? -18.314 9.245 -0.643 1.00 19.13 780 VAL A N 1
ATOM 1654 C CA . VAL A 1 215 ? -18.440 10.505 0.085 1.00 19.39 780 VAL A CA 1
ATOM 1655 C C . VAL A 1 215 ? -17.090 11.203 0.210 1.00 17.38 780 VAL A C 1
ATOM 1656 O O . VAL A 1 215 ? -16.987 12.415 0.030 1.00 24.47 780 VAL A O 1
ATOM 1660 N N . PHE A 1 216 ? -16.051 10.432 0.503 1.00 17.34 781 PHE A N 1
ATOM 1661 C CA . PHE A 1 216 ? -14.706 10.987 0.586 1.00 13.54 781 PHE A CA 1
ATOM 1662 C C . PHE A 1 216 ? -14.244 11.581 -0.744 1.00 20.89 781 PHE A C 1
ATOM 1663 O O . PHE A 1 216 ? -13.554 12.599 -0.764 1.00 22.99 781 PHE A O 1
ATOM 1671 N N . GLN A 1 217 ? -14.630 10.955 -1.853 1.00 18.21 782 GLN A N 1
ATOM 1672 C CA . GLN A 1 217 ? -14.225 11.447 -3.169 1.00 25.05 782 GLN A CA 1
ATOM 1673 C C . GLN A 1 217 ? -15.000 12.692 -3.609 1.00 22.88 782 GLN A C 1
ATOM 1674 O O . GLN A 1 217 ? -14.399 13.671 -4.045 1.00 14.65 782 GLN A O 1
ATOM 1680 N N . MET A 1 218 ? -16.325 12.657 -3.483 1.00 25.84 783 MET A N 1
ATOM 1681 C CA . MET A 1 218 ? -17.178 13.697 -4.064 1.00 22.13 783 MET A CA 1
ATOM 1682 C C . MET A 1 218 ? -17.890 14.592 -3.055 1.00 21.87 783 MET A C 1
ATOM 1683 O O . MET A 1 218 ? -18.557 15.552 -3.442 1.00 19.89 783 MET A O 1
ATOM 1688 N N . GLY A 1 219 ? -17.778 14.272 -1.771 1.00 25.72 784 GLY A N 1
ATOM 1689 C CA . GLY A 1 219 ? -18.553 14.974 -0.762 1.00 15.62 784 GLY A CA 1
ATOM 1690 C C . GLY A 1 219 ? -19.991 14.490 -0.774 1.00 26.71 784 GLY A C 1
ATOM 1691 O O . GLY A 1 219 ? -20.416 13.815 -1.713 1.00 26.98 784 GLY A O 1
ATOM 1692 N N . GLU A 1 220 ? -20.743 14.835 0.267 1.00 23.93 785 GLU A N 1
ATOM 1693 C CA . GLU A 1 220 ? -22.125 14.383 0.402 1.00 25.88 785 GLU A CA 1
ATOM 1694 C C . GLU A 1 220 ? -23.016 14.891 -0.722 1.00 27.39 785 GLU A C 1
ATOM 1695 O O . GLU A 1 220 ? -23.843 14.150 -1.252 1.00 31.15 785 GLU A O 1
ATOM 1701 N N . THR A 1 221 ? -22.849 16.162 -1.071 1.00 24.67 786 THR A N 1
ATOM 1702 C CA . THR A 1 221 ? -23.690 16.800 -2.075 1.00 29.03 786 THR A CA 1
ATOM 1703 C C . THR A 1 221 ? -23.517 16.146 -3.444 1.00 29.80 786 THR A C 1
ATOM 1704 O O . THR A 1 221 ? -24.453 16.104 -4.242 1.00 35.18 786 THR A O 1
ATOM 1708 N N . GLY A 1 222 ? -22.322 15.622 -3.700 1.00 27.36 787 GLY A N 1
ATOM 1709 C CA . GLY A 1 222 ? -22.045 14.925 -4.940 1.00 18.86 787 GLY A CA 1
ATOM 1710 C C . GLY A 1 222 ? -22.681 13.549 -4.958 1.00 25.31 787 GLY A C 1
ATOM 1711 O O . GLY A 1 222 ? -23.290 13.151 -5.951 1.00 25.77 787 GLY A O 1
ATOM 1712 N N . VAL A 1 223 ? -22.544 12.826 -3.849 1.00 23.91 788 VAL A N 1
ATOM 1713 C CA . VAL A 1 223 ? -23.086 11.476 -3.728 1.00 23.39 788 VAL A CA 1
ATOM 1714 C C . VAL A 1 223 ? -24.608 11.468 -3.811 1.00 27.27 788 VAL A C 1
ATOM 1715 O O . VAL A 1 223 ? -25.200 10.599 -4.454 1.00 26.44 788 VAL A O 1
ATOM 1719 N N . ALA A 1 224 ? -25.229 12.437 -3.167 1.00 25.25 789 ALA A N 1
ATOM 1720 C CA . ALA A 1 224 ? -26.671 12.570 -3.190 1.00 34.80 789 ALA A CA 1
ATOM 1721 C C . ALA A 1 224 ? -27.220 12.831 -4.591 1.00 24.57 789 ALA A C 1
ATOM 1722 O O . ALA A 1 224 ? -28.391 12.787 -4.783 1.00 25.53 789 ALA A O 1
ATOM 1724 N N . GLY A 1 225 ? -26.348 13.074 -5.553 1.00 22.32 790 GLY A N 1
ATOM 1725 C CA . GLY A 1 225 ? -26.723 13.316 -6.935 1.00 24.54 790 GLY A CA 1
ATOM 1726 C C . GLY A 1 225 ? -26.987 12.039 -7.714 1.00 29.06 790 GLY A C 1
ATOM 1727 O O . GLY A 1 225 ? -27.541 12.079 -8.812 1.00 35.63 790 GLY A O 1
ATOM 1728 N N . PHE A 1 226 ? -26.583 10.903 -7.152 1.00 31.77 791 PHE A N 1
ATOM 1729 C CA . PHE A 1 226 ? -26.899 9.607 -7.743 1.00 29.52 791 PHE A CA 1
ATOM 1730 C C . PHE A 1 226 ? -28.261 9.122 -7.261 1.00 24.25 791 PHE A C 1
ATOM 1731 O O . PHE A 1 226 ? -28.351 8.096 -6.593 1.00 24.87 791 PHE A O 1
ATOM 1739 N N . THR A 1 227 ? -29.305 9.887 -7.551 1.00 28.61 792 THR A N 1
ATOM 1740 C CA . THR A 1 227 ? -30.650 9.559 -7.096 1.00 19.32 792 THR A CA 1
ATOM 1741 C C . THR A 1 227 ? -31.095 8.128 -7.374 1.00 24.44 792 THR A C 1
ATOM 1742 O O . THR A 1 227 ? -31.333 7.374 -6.465 1.00 21.97 792 THR A O 1
ATOM 1746 N N . ASN A 1 228 ? -31.150 7.752 -8.633 1.00 21.56 793 ASN A N 1
ATOM 1747 C CA . ASN A 1 228 ? -31.609 6.421 -9.030 1.00 26.93 793 ASN A CA 1
ATOM 1748 C C . ASN A 1 228 ? -30.764 5.282 -8.467 1.00 23.68 793 ASN A C 1
ATOM 1749 O O . ASN A 1 228 ? -31.296 4.286 -7.976 1.00 24.82 793 ASN A O 1
ATOM 1754 N N . SER A 1 229 ? -29.446 5.431 -8.551 1.00 29.70 794 SER A N 1
ATOM 1755 C CA . SER A 1 229 ? -28.526 4.401 -8.084 1.00 25.28 794 SER A CA 1
ATOM 1756 C C . SER A 1 229 ? -28.664 4.143 -6.585 1.00 15.29 794 SER A C 1
ATOM 1757 O O . SER A 1 229 ? -28.707 2.993 -6.149 1.00 25.36 794 SER A O 1
ATOM 1760 N N . LEU A 1 230 ? -28.727 5.215 -5.802 1.00 17.00 795 LEU A N 1
ATOM 1761 C CA . LEU A 1 230 ? -28.916 5.100 -4.360 1.00 17.59 795 LEU A CA 1
ATOM 1762 C C . LEU A 1 230 ? -30.211 4.357 -4.048 1.00 24.38 795 LEU A C 1
ATOM 1763 O O . LEU A 1 230 ? -30.257 3.501 -3.163 1.00 22.33 795 LEU A O 1
ATOM 1768 N N . ARG A 1 231 ? -31.256 4.687 -4.798 1.00 27.73 796 ARG A N 1
ATOM 1769 C CA . ARG A 1 231 ? -32.552 4.043 -4.652 1.00 30.26 796 ARG A CA 1
ATOM 1770 C C . ARG A 1 231 ? -32.447 2.542 -4.913 1.00 29.93 796 ARG A C 1
ATOM 1771 O O . ARG A 1 231 ? -32.919 1.734 -4.111 1.00 36.53 796 ARG A O 1
ATOM 1779 N N . MET A 1 232 ? -31.819 2.178 -6.029 1.00 16.24 797 MET A N 1
ATOM 1780 C CA . MET A 1 232 ? -31.605 0.775 -6.381 1.00 23.51 797 MET A CA 1
ATOM 1781 C C . MET A 1 232 ? -30.836 0.038 -5.291 1.00 30.17 797 MET A C 1
ATOM 1782 O O . MET A 1 232 ? -31.190 -1.080 -4.914 1.00 26.76 797 MET A O 1
ATOM 1787 N N . LEU A 1 233 ? -29.774 0.669 -4.797 1.00 26.75 798 LEU A N 1
ATOM 1788 C CA . LEU A 1 233 ? -28.980 0.112 -3.708 1.00 23.26 798 LEU A CA 1
ATOM 1789 C C . LEU A 1 233 ? -29.838 -0.107 -2.472 1.00 32.26 798 LEU A C 1
ATOM 1790 O O . LEU A 1 233 ? -29.756 -1.149 -1.814 1.00 27.33 798 LEU A O 1
ATOM 1795 N N . GLN A 1 234 ? -30.658 0.892 -2.164 1.00 23.62 799 GLN A N 1
ATOM 1796 C CA . GLN A 1 234 ? -31.561 0.827 -1.027 1.00 37.12 799 GLN A CA 1
ATOM 1797 C C . GLN A 1 234 ? -32.553 -0.313 -1.194 1.00 26.13 799 GLN A C 1
ATOM 1798 O O . GLN A 1 234 ? -33.009 -0.891 -0.219 1.00 28.26 799 GLN A O 1
ATOM 1804 N N . GLN A 1 235 ? -32.964 -0.578 -2.413 1.00 27.17 800 GLN A N 1
ATOM 1805 C CA . GLN A 1 235 ? -33.911 -1.641 -2.667 1.00 28.08 800 GLN A CA 1
ATOM 1806 C C . GLN A 1 235 ? -33.242 -2.955 -2.911 1.00 27.97 800 GLN A C 1
ATOM 1807 O O . GLN A 1 235 ? -33.870 -3.857 -3.301 1.00 26.07 800 GLN A O 1
ATOM 1813 N N . LYS A 1 236 ? -31.949 -2.970 -2.712 1.00 35.21 801 LYS A N 1
ATOM 1814 C CA A LYS A 1 236 ? -31.079 -4.135 -2.927 0.50 30.36 801 LYS A CA 1
ATOM 1815 C CA B LYS A 1 236 ? -31.087 -4.137 -2.926 0.50 30.82 801 LYS A CA 1
ATOM 1816 C C . LYS A 1 236 ? -30.748 -4.740 -4.378 1.00 27.61 801 LYS A C 1
ATOM 1817 O O . LYS A 1 236 ? -30.150 -5.815 -4.745 1.00 28.17 801 LYS A O 1
ATOM 1828 N N . ARG A 1 237 ? -31.136 -3.946 -5.358 1.00 25.63 802 ARG A N 1
ATOM 1829 C CA . ARG A 1 237 ? -30.882 -4.297 -6.757 1.00 29.95 802 ARG A CA 1
ATOM 1830 C C . ARG A 1 237 ? -29.415 -3.994 -7.127 1.00 22.84 802 ARG A C 1
ATOM 1831 O O . ARG A 1 237 ? -29.116 -3.046 -7.805 1.00 22.01 802 ARG A O 1
ATOM 1839 N N . TRP A 1 238 ? -28.544 -4.887 -6.718 1.00 19.74 803 TRP A N 1
ATOM 1840 C CA . TRP A 1 238 ? -27.111 -4.655 -6.812 1.00 28.01 803 TRP A CA 1
ATOM 1841 C C . TRP A 1 238 ? -26.620 -4.561 -8.244 1.00 24.54 803 TRP A C 1
ATOM 1842 O O . TRP A 1 238 ? -25.874 -3.648 -8.588 1.00 24.32 803 TRP A O 1
ATOM 1853 N N . ASP A 1 239 ? -27.032 -5.517 -9.069 1.00 23.31 804 ASP A N 1
ATOM 1854 C CA . ASP A 1 239 ? -26.599 -5.556 -10.456 1.00 24.91 804 ASP A CA 1
ATOM 1855 C C . ASP A 1 239 ? -27.052 -4.310 -11.202 1.00 20.68 804 ASP A C 1
ATOM 1856 O O . ASP A 1 239 ? -26.295 -3.736 -11.981 1.00 27.21 804 ASP A O 1
ATOM 1861 N N . GLU A 1 240 ? -28.288 -3.892 -10.952 1.00 22.16 805 GLU A N 1
ATOM 1862 C CA . GLU A 1 240 ? -28.844 -2.717 -11.613 1.00 19.35 805 GLU A CA 1
ATOM 1863 C C . GLU A 1 240 ? -28.118 -1.443 -11.204 1.00 20.67 805 GLU A C 1
ATOM 1864 O O . GLU A 1 240 ? -27.870 -0.569 -12.034 1.00 16.25 805 GLU A O 1
ATOM 1870 N N . ALA A 1 241 ? -27.783 -1.341 -9.921 1.00 23.51 806 ALA A N 1
ATOM 1871 C CA . ALA A 1 241 ? -27.001 -0.215 -9.425 1.00 19.96 806 ALA A CA 1
ATOM 1872 C C . ALA A 1 241 ? -25.644 -0.170 -10.116 1.00 15.45 806 ALA A C 1
ATOM 1873 O O . ALA A 1 241 ? -25.175 0.895 -10.517 1.00 20.59 806 ALA A O 1
ATOM 1875 N N . ALA A 1 242 ? -25.025 -1.337 -10.260 1.00 7.95 807 ALA A N 1
ATOM 1876 C CA . ALA A 1 242 ? -23.733 -1.446 -10.929 1.00 18.24 807 ALA A CA 1
ATOM 1877 C C . ALA A 1 242 ? -23.799 -0.950 -12.373 1.00 16.40 807 ALA A C 1
ATOM 1878 O O . ALA A 1 242 ? -22.978 -0.134 -12.793 1.00 20.80 807 ALA A O 1
ATOM 1880 N N . VAL A 1 243 ? -24.776 -1.448 -13.126 1.00 18.10 808 VAL A N 1
ATOM 1881 C CA . VAL A 1 243 ? -24.988 -1.009 -14.502 1.00 16.84 808 VAL A CA 1
ATOM 1882 C C . VAL A 1 243 ? -25.187 0.503 -14.563 1.00 10.98 808 VAL A C 1
ATOM 1883 O O . VAL A 1 243 ? -24.537 1.194 -15.347 1.00 17.99 808 VAL A O 1
ATOM 1887 N N . ASN A 1 244 ? -26.075 1.006 -13.713 1.00 18.78 809 ASN A N 1
ATOM 1888 C CA . ASN A 1 244 ? -26.404 2.426 -13.681 1.00 16.70 809 ASN A CA 1
ATOM 1889 C C . ASN A 1 244 ? -25.195 3.307 -13.374 1.00 24.93 809 ASN A C 1
ATOM 1890 O O . ASN A 1 244 ? -24.947 4.295 -14.065 1.00 21.50 809 ASN A O 1
ATOM 1895 N N . LEU A 1 245 ? -24.447 2.945 -12.334 1.00 13.56 810 LEU A N 1
ATOM 1896 C CA . LEU A 1 245 ? -23.297 3.736 -11.906 1.00 17.52 810 LEU A CA 1
ATOM 1897 C C . LEU A 1 245 ? -22.182 3.751 -12.949 1.00 13.28 810 LEU A C 1
ATOM 1898 O O . LEU A 1 245 ? -21.437 4.724 -13.054 1.00 13.75 810 LEU A O 1
ATOM 1903 N N . ALA A 1 246 ? -22.084 2.680 -13.729 1.00 7.52 811 ALA A N 1
ATOM 1904 C CA . ALA A 1 246 ? -21.086 2.591 -14.791 1.00 18.97 811 ALA A CA 1
ATOM 1905 C C . ALA A 1 246 ? -21.393 3.519 -15.971 1.00 21.76 811 ALA A C 1
ATOM 1906 O O . ALA A 1 246 ? -20.625 3.577 -16.934 1.00 17.60 811 ALA A O 1
ATOM 1908 N N . LYS A 1 247 ? -22.512 4.236 -15.895 1.00 12.16 812 LYS A N 1
ATOM 1909 C CA . LYS A 1 247 ? -22.888 5.192 -16.936 1.00 18.44 812 LYS A CA 1
ATOM 1910 C C . LYS A 1 247 ? -22.504 6.613 -16.538 1.00 21.39 812 LYS A C 1
ATOM 1911 O O . LYS A 1 247 ? -22.525 7.527 -17.364 1.00 14.55 812 LYS A O 1
ATOM 1917 N N . SER A 1 248 ? -22.149 6.790 -15.269 1.00 13.37 813 SER A N 1
ATOM 1918 C CA . SER A 1 248 ? -21.930 8.118 -14.705 1.00 12.76 813 SER A CA 1
ATOM 1919 C C . SER A 1 248 ? -20.667 8.802 -15.209 1.00 16.68 813 SER A C 1
ATOM 1920 O O . SER A 1 248 ? -19.762 8.158 -15.740 1.00 21.03 813 SER A O 1
ATOM 1923 N N . ARG A 1 249 ? -20.617 10.118 -15.026 1.00 14.81 814 ARG A N 1
ATOM 1924 C CA . ARG A 1 249 ? -19.422 10.895 -15.320 1.00 16.16 814 ARG A CA 1
ATOM 1925 C C . ARG A 1 249 ? -18.338 10.559 -14.296 1.00 26.41 814 ARG A C 1
ATOM 1926 O O . ARG A 1 249 ? -17.144 10.619 -14.596 1.00 22.58 814 ARG A O 1
ATOM 1934 N N . TRP A 1 250 ? -18.770 10.206 -13.087 1.00 22.74 815 TRP A N 1
ATOM 1935 C CA . TRP A 1 250 ? -17.864 9.755 -12.032 1.00 25.48 815 TRP A CA 1
ATOM 1936 C C . TRP A 1 250 ? -17.035 8.583 -12.528 1.00 14.89 815 TRP A C 1
ATOM 1937 O O . TRP A 1 250 ? -15.809 8.601 -12.448 1.00 17.22 815 TRP A O 1
ATOM 1948 N N . TYR A 1 251 ? -17.720 7.570 -13.049 1.00 18.71 816 TYR A N 1
ATOM 1949 C CA . TYR A 1 251 ? -17.063 6.408 -13.629 1.00 24.06 816 TYR A CA 1
ATOM 1950 C C . TYR A 1 251 ? -16.113 6.817 -14.747 1.00 22.00 816 TYR A C 1
ATOM 1951 O O . TYR A 1 251 ? -15.017 6.281 -14.861 1.00 15.75 816 TYR A O 1
ATOM 1960 N N . ASN A 1 252 ? -16.536 7.765 -15.575 1.00 18.06 817 ASN A N 1
ATOM 1961 C CA . ASN A 1 252 ? -15.734 8.163 -16.727 1.00 25.73 817 ASN A CA 1
ATOM 1962 C C . ASN A 1 252 ? -14.534 9.055 -16.402 1.00 23.58 817 ASN A C 1
ATOM 1963 O O . ASN A 1 252 ? -13.542 9.050 -17.131 1.00 19.67 817 ASN A O 1
ATOM 1968 N N . GLN A 1 253 ? -14.617 9.814 -15.314 1.00 22.57 818 GLN A N 1
ATOM 1969 C CA . GLN A 1 253 ? -13.504 10.675 -14.923 1.00 26.32 818 GLN A CA 1
ATOM 1970 C C . GLN A 1 253 ? -12.441 9.915 -14.133 1.00 21.46 818 GLN A C 1
ATOM 1971 O O . GLN A 1 253 ? -11.249 10.175 -14.279 1.00 22.85 818 GLN A O 1
ATOM 1977 N N . THR A 1 254 ? -12.877 8.978 -13.297 1.00 20.88 819 THR A N 1
ATOM 1978 C CA . THR A 1 254 ? -11.957 8.172 -12.498 1.00 18.53 819 THR A CA 1
ATOM 1979 C C . THR A 1 254 ? -12.325 6.691 -12.562 1.00 16.31 819 THR A C 1
ATOM 1980 O O . THR A 1 254 ? -12.784 6.125 -11.573 1.00 20.60 819 THR A O 1
ATOM 1984 N N . PRO A 1 255 ? -12.115 6.056 -13.728 1.00 22.54 820 PRO A N 1
ATOM 1985 C CA . PRO A 1 255 ? -12.579 4.684 -13.978 1.00 18.91 820 PRO A CA 1
ATOM 1986 C C . PRO A 1 255 ? -11.929 3.608 -13.115 1.00 14.56 820 PRO A C 1
ATOM 1987 O O . PRO A 1 255 ? -12.635 2.717 -12.646 1.00 14.58 820 PRO A O 1
ATOM 1991 N N . ASN A 1 256 ? -10.615 3.681 -12.925 1.00 16.02 821 ASN A N 1
ATOM 1992 C CA . ASN A 1 256 ? -9.895 2.674 -12.152 1.00 17.67 821 ASN A CA 1
ATOM 1993 C C . ASN A 1 256 ? -10.472 2.504 -10.748 1.00 14.55 821 ASN A C 1
ATOM 1994 O O . ASN A 1 256 ? -10.719 1.386 -10.299 1.00 14.30 821 ASN A O 1
ATOM 1999 N N . ARG A 1 257 ? -10.701 3.622 -10.071 1.00 9.95 822 ARG A N 1
ATOM 2000 C CA . ARG A 1 257 ? -11.247 3.601 -8.722 1.00 13.75 822 ARG A CA 1
ATOM 2001 C C . ARG A 1 257 ? -12.731 3.253 -8.719 1.00 12.29 822 ARG A C 1
ATOM 2002 O O . ARG A 1 257 ? -13.184 2.454 -7.900 1.00 13.69 822 ARG A O 1
ATOM 2010 N N . ALA A 1 258 ? -13.481 3.858 -9.636 1.00 15.21 823 ALA A N 1
ATOM 2011 C CA . ALA A 1 258 ? -14.923 3.643 -9.711 1.00 11.63 823 ALA A CA 1
ATOM 2012 C C . ALA A 1 258 ? -15.276 2.170 -9.875 1.00 11.94 823 ALA A C 1
ATOM 2013 O O . ALA A 1 258 ? -16.254 1.699 -9.305 1.00 12.51 823 ALA A O 1
ATOM 2015 N N . LYS A 1 259 ? -14.470 1.448 -10.647 1.00 14.94 824 LYS A N 1
ATOM 2016 C CA . LYS A 1 259 ? -14.689 0.019 -10.858 1.00 12.54 824 LYS A CA 1
ATOM 2017 C C . LYS A 1 259 ? -14.637 -0.773 -9.559 1.00 17.48 824 LYS A C 1
ATOM 2018 O O . LYS A 1 259 ? -15.503 -1.604 -9.298 1.00 15.61 824 LYS A O 1
ATOM 2024 N N . ARG A 1 260 ? -13.612 -0.522 -8.752 1.00 18.42 825 ARG A N 1
ATOM 2025 C CA . ARG A 1 260 ? -13.476 -1.201 -7.470 1.00 16.30 825 ARG A CA 1
ATOM 2026 C C . ARG A 1 260 ? -14.647 -0.875 -6.545 1.00 13.96 825 ARG A C 1
ATOM 2027 O O . ARG A 1 260 ? -15.184 -1.759 -5.880 1.00 13.51 825 ARG A O 1
ATOM 2035 N N . VAL A 1 261 ? -15.043 0.394 -6.515 1.00 15.70 826 VAL A N 1
ATOM 2036 C CA . VAL A 1 261 ? -16.148 0.830 -5.666 1.00 15.38 826 VAL A CA 1
ATOM 2037 C C . VAL A 1 261 ? -17.472 0.216 -6.117 1.00 19.74 826 VAL A C 1
ATOM 2038 O O . VAL A 1 261 ? -18.237 -0.298 -5.299 1.00 19.15 826 VAL A O 1
ATOM 2042 N N . ILE A 1 262 ? -17.734 0.272 -7.421 1.00 13.85 827 ILE A N 1
ATOM 2043 C CA . ILE A 1 262 ? -18.948 -0.304 -7.989 1.00 17.47 827 ILE A CA 1
ATOM 2044 C C . ILE A 1 262 ? -19.004 -1.811 -7.739 1.00 20.24 827 ILE A C 1
ATOM 2045 O O . ILE A 1 262 ? -20.051 -2.348 -7.375 1.00 26.98 827 ILE A O 1
ATOM 2050 N N . THR A 1 263 ? -17.870 -2.483 -7.914 1.00 13.97 828 THR A N 1
ATOM 2051 C CA . THR A 1 263 ? -17.778 -3.919 -7.661 1.00 17.84 828 THR A CA 1
ATOM 2052 C C . THR A 1 263 ? -18.039 -4.247 -6.188 1.00 19.50 828 THR A C 1
ATOM 2053 O O . THR A 1 263 ? -18.639 -5.274 -5.868 1.00 18.51 828 THR A O 1
ATOM 2057 N N . THR A 1 264 ? -17.582 -3.375 -5.294 1.00 21.13 829 THR A N 1
ATOM 2058 C CA . THR A 1 264 ? -17.829 -3.551 -3.866 1.00 19.36 829 THR A CA 1
ATOM 2059 C C . THR A 1 264 ? -19.325 -3.437 -3.576 1.00 23.05 829 THR A C 1
ATOM 2060 O O . THR A 1 264 ? -19.880 -4.211 -2.797 1.00 26.73 829 THR A O 1
ATOM 2064 N N . PHE A 1 265 ? -19.971 -2.472 -4.223 1.00 25.10 830 PHE A N 1
ATOM 2065 C CA . PHE A 1 265 ? -21.419 -2.304 -4.134 1.00 19.68 830 PHE A CA 1
ATOM 2066 C C . PHE A 1 265 ? -22.160 -3.519 -4.679 1.00 29.01 830 PHE A C 1
ATOM 2067 O O . PHE A 1 265 ? -23.236 -3.872 -4.196 1.00 30.62 830 PHE A O 1
ATOM 2075 N N . ARG A 1 266 ? -21.576 -4.157 -5.687 1.00 24.33 831 ARG A N 1
ATOM 2076 C CA . ARG A 1 266 ? -22.244 -5.239 -6.401 1.00 25.55 831 ARG A CA 1
ATOM 2077 C C . ARG A 1 266 ? -22.114 -6.600 -5.712 1.00 28.88 831 ARG A C 1
ATOM 2078 O O . ARG A 1 266 ? -22.979 -7.465 -5.862 1.00 24.84 831 ARG A O 1
ATOM 2086 N N . THR A 1 267 ? -21.040 -6.791 -4.954 1.00 24.40 832 THR A N 1
ATOM 2087 C CA . THR A 1 267 ? -20.796 -8.082 -4.318 1.00 25.96 832 THR A CA 1
ATOM 2088 C C . THR A 1 267 ? -20.996 -8.053 -2.806 1.00 24.82 832 THR A C 1
ATOM 2089 O O . THR A 1 267 ? -21.391 -9.050 -2.203 1.00 19.87 832 THR A O 1
ATOM 2093 N N . GLY A 1 268 ? -20.715 -6.909 -2.196 1.00 21.53 833 GLY A N 1
ATOM 2094 C CA . GLY A 1 268 ? -20.730 -6.810 -0.751 1.00 21.60 833 GLY A CA 1
ATOM 2095 C C . GLY A 1 268 ? -19.472 -7.434 -0.179 1.00 34.97 833 GLY A C 1
ATOM 2096 O O . GLY A 1 268 ? -19.354 -7.628 1.032 1.00 27.49 833 GLY A O 1
ATOM 2097 N N . THR A 1 269 ? -18.528 -7.754 -1.060 1.00 24.82 834 THR A N 1
ATOM 2098 C CA . THR A 1 269 ? -17.261 -8.340 -0.646 1.00 32.69 834 THR A CA 1
ATOM 2099 C C . THR A 1 269 ? -16.116 -7.367 -0.854 1.00 28.81 834 THR A C 1
ATOM 2100 O O . THR A 1 269 ? -16.287 -6.301 -1.447 1.00 21.45 834 THR A O 1
ATOM 2104 N N . TRP A 1 270 ? -14.944 -7.761 -0.370 1.00 29.82 835 TRP A N 1
ATOM 2105 C CA . TRP A 1 270 ? -13.730 -6.986 -0.543 1.00 22.50 835 TRP A CA 1
ATOM 2106 C C . TRP A 1 270 ? -12.885 -7.547 -1.679 1.00 21.23 835 TRP A C 1
ATOM 2107 O O . TRP A 1 270 ? -11.687 -7.299 -1.745 1.00 24.03 835 TRP A O 1
ATOM 2118 N N . ASP A 1 271 ? -13.510 -8.300 -2.576 1.00 20.88 836 ASP A N 1
ATOM 2119 C CA . ASP A 1 271 ? -12.770 -9.002 -3.623 1.00 26.70 836 ASP A CA 1
ATOM 2120 C C . ASP A 1 271 ? -12.005 -8.086 -4.586 1.00 30.76 836 ASP A C 1
ATOM 2121 O O . ASP A 1 271 ? -11.059 -8.523 -5.241 1.00 30.86 836 ASP A O 1
ATOM 2126 N N . ALA A 1 272 ? -12.407 -6.822 -4.670 1.00 19.55 837 ALA A N 1
ATOM 2127 C CA . ALA A 1 272 ? -11.757 -5.880 -5.578 1.00 15.04 837 ALA A CA 1
ATOM 2128 C C . ALA A 1 272 ? -10.553 -5.187 -4.938 1.00 22.08 837 ALA A C 1
ATOM 2129 O O . ALA A 1 272 ? -9.809 -4.470 -5.607 1.00 18.03 837 ALA A O 1
ATOM 2131 N N . TYR A 1 273 ? -10.379 -5.401 -3.639 1.00 28.86 838 TYR A N 1
ATOM 2132 C CA . TYR A 1 273 ? -9.241 -4.862 -2.904 1.00 29.45 838 TYR A CA 1
ATOM 2133 C C . TYR A 1 273 ? -8.474 -6.019 -2.277 1.00 31.70 838 TYR A C 1
ATOM 2134 O O . TYR A 1 273 ? -9.079 -6.921 -1.704 1.00 41.09 838 TYR A O 1
ATOM 2143 N N . LYS A 1 274 ? -7.149 -5.998 -2.391 1.00 35.44 839 LYS A N 1
ATOM 2144 C CA . LYS A 1 274 ? -6.313 -7.029 -1.777 1.00 54.77 839 LYS A CA 1
ATOM 2145 C C . LYS A 1 274 ? -6.701 -7.243 -0.317 1.00 50.70 839 LYS A C 1
ATOM 2146 O O . LYS A 1 274 ? -6.865 -8.378 0.129 1.00 59.77 839 LYS A O 1
ATOM 2152 N N . ILE A 1 275 ? -6.857 -6.134 0.402 1.00 49.97 840 ILE A N 1
ATOM 2153 C CA . ILE A 1 275 ? -7.406 -6.122 1.758 1.00 46.00 840 ILE A CA 1
ATOM 2154 C C . ILE A 1 275 ? -6.718 -7.109 2.699 1.00 47.50 840 ILE A C 1
ATOM 2155 O O . ILE A 1 275 ? -5.762 -6.758 3.390 1.00 59.74 840 ILE A O 1
ATOM 2160 N N . SER A 1 284 ? -12.639 -16.063 19.563 1.00 32.01 849 SER A N 1
ATOM 2161 C CA . SER A 1 284 ? -12.982 -17.427 19.951 1.00 36.40 849 SER A CA 1
ATOM 2162 C C . SER A 1 284 ? -13.933 -17.447 21.142 1.00 43.95 849 SER A C 1
ATOM 2163 O O . SER A 1 284 ? -13.635 -16.876 22.195 1.00 44.05 849 SER A O 1
ATOM 2166 N N . ALA A 1 285 ? -15.070 -18.119 20.976 1.00 41.10 850 ALA A N 1
ATOM 2167 C CA . ALA A 1 285 ? -16.060 -18.240 22.045 1.00 45.59 850 ALA A CA 1
ATOM 2168 C C . ALA A 1 285 ? -15.475 -18.947 23.259 1.00 41.11 850 ALA A C 1
ATOM 2169 O O . ALA A 1 285 ? -15.760 -18.584 24.405 1.00 35.99 850 ALA A O 1
ATOM 2171 N N . CYS A 1 286 ? -14.666 -19.968 22.992 1.00 41.46 851 CYS A N 1
ATOM 2172 C CA . CYS A 1 286 ? -14.008 -20.745 24.039 1.00 44.48 851 CYS A CA 1
ATOM 2173 C C . CYS A 1 286 ? -12.968 -19.920 24.785 1.00 36.52 851 CYS A C 1
ATOM 2174 O O . CYS A 1 286 ? -12.748 -20.099 25.987 1.00 29.96 851 CYS A O 1
ATOM 2177 N N . ALA A 1 287 ? -12.327 -19.014 24.060 1.00 39.25 852 ALA A N 1
ATOM 2178 C CA . ALA A 1 287 ? -11.372 -18.108 24.671 1.00 31.29 852 ALA A CA 1
ATOM 2179 C C . ALA A 1 287 ? -12.096 -17.132 25.593 1.00 31.23 852 ALA A C 1
ATOM 2180 O O . ALA A 1 287 ? -11.572 -16.730 26.633 1.00 21.22 852 ALA A O 1
ATOM 2182 N N . GLN A 1 288 ? -13.320 -16.774 25.221 1.00 30.54 853 GLN A N 1
ATOM 2183 C CA . GLN A 1 288 ? -14.142 -15.887 26.042 1.00 30.04 853 GLN A CA 1
ATOM 2184 C C . GLN A 1 288 ? -14.444 -16.492 27.414 1.00 31.22 853 GLN A C 1
ATOM 2185 O O . GLN A 1 288 ? -14.343 -15.814 28.441 1.00 23.34 853 GLN A O 1
ATOM 2191 N N . LEU A 1 289 ? -14.811 -17.770 27.421 1.00 27.65 854 LEU A N 1
ATOM 2192 C CA . LEU A 1 289 ? -15.157 -18.466 28.659 1.00 24.99 854 LEU A CA 1
ATOM 2193 C C . LEU A 1 289 ? -13.960 -18.635 29.591 1.00 25.63 854 LEU A C 1
ATOM 2194 O O . LEU A 1 289 ? -14.096 -18.528 30.808 1.00 20.99 854 LEU A O 1
ATOM 2199 N N . VAL A 1 290 ? -12.793 -18.915 29.018 1.00 24.96 855 VAL A N 1
ATOM 2200 C CA . VAL A 1 290 ? -11.578 -19.082 29.810 1.00 20.32 855 VAL A CA 1
ATOM 2201 C C . VAL A 1 290 ? -11.190 -17.770 30.487 1.00 20.57 855 VAL A C 1
ATOM 2202 O O . VAL A 1 290 ? -10.852 -17.752 31.666 1.00 20.38 855 VAL A O 1
ATOM 2206 N N . ILE A 1 291 ? -11.263 -16.672 29.740 1.00 19.56 856 ILE A N 1
ATOM 2207 C CA . ILE A 1 291 ? -10.947 -15.351 30.276 1.00 19.64 856 ILE A CA 1
ATOM 2208 C C . ILE A 1 291 ? -11.949 -14.905 31.340 1.00 26.56 856 ILE A C 1
ATOM 2209 O O . ILE A 1 291 ? -11.558 -14.435 32.415 1.00 14.19 856 ILE A O 1
ATOM 2214 N N . ALA A 1 292 ? -13.235 -15.077 31.042 1.00 20.10 857 ALA A N 1
ATOM 2215 C CA . ALA A 1 292 ? -14.296 -14.792 32.002 1.00 17.46 857 ALA A CA 1
ATOM 2216 C C . ALA A 1 292 ? -14.079 -15.591 33.278 1.00 13.08 857 ALA A C 1
ATOM 2217 O O . ALA A 1 292 ? -14.278 -15.082 34.376 1.00 19.08 857 ALA A O 1
ATOM 2219 N N . PHE A 1 293 ? -13.663 -16.843 33.115 1.00 17.82 858 PHE A N 1
ATOM 2220 C CA . PHE A 1 293 ? -13.319 -17.718 34.234 1.00 22.23 858 PHE A CA 1
ATOM 2221 C C . PHE A 1 293 ? -12.180 -17.114 35.060 1.00 24.65 858 PHE A C 1
ATOM 2222 O O . PHE A 1 293 ? -12.215 -17.130 36.291 1.00 24.39 858 PHE A O 1
ATOM 2230 N N . ILE A 1 294 ? -11.175 -16.577 34.374 1.00 27.45 859 ILE A N 1
ATOM 2231 C CA . ILE A 1 294 ? -10.004 -16.001 35.034 1.00 15.28 859 ILE A CA 1
ATOM 2232 C C . ILE A 1 294 ? -10.334 -14.729 35.814 1.00 17.54 859 ILE A C 1
ATOM 2233 O O . ILE A 1 294 ? -9.902 -14.564 36.960 1.00 21.12 859 ILE A O 1
ATOM 2238 N N . LEU A 1 295 ? -11.102 -13.835 35.198 1.00 13.69 860 LEU A N 1
ATOM 2239 C CA . LEU A 1 295 ? -11.487 -12.585 35.846 1.00 20.39 860 LEU A CA 1
ATOM 2240 C C . LEU A 1 295 ? -12.344 -12.840 37.080 1.00 25.55 860 LEU A C 1
ATOM 2241 O O . LEU A 1 295 ? -12.397 -12.015 37.995 1.00 18.86 860 LEU A O 1
ATOM 2246 N N . ILE A 1 296 ? -13.006 -13.990 37.101 1.00 17.94 861 ILE A N 1
ATOM 2247 C CA . ILE A 1 296 ? -13.826 -14.381 38.240 1.00 20.11 861 ILE A CA 1
ATOM 2248 C C . ILE A 1 296 ? -12.977 -14.974 39.368 1.00 24.33 861 ILE A C 1
ATOM 2249 O O . ILE A 1 296 ? -13.170 -14.647 40.538 1.00 18.87 861 ILE A O 1
ATOM 2254 N N . CYS A 1 297 ? -12.023 -15.826 39.009 1.00 20.26 862 CYS A N 1
ATOM 2255 C CA . CYS A 1 297 ? -11.142 -16.451 39.996 1.00 22.51 862 CYS A CA 1
ATOM 2256 C C . CYS A 1 297 ? -10.273 -15.431 40.727 1.00 19.54 862 CYS A C 1
ATOM 2257 O O . CYS A 1 297 ? -9.886 -15.641 41.879 1.00 23.13 862 CYS A O 1
ATOM 2260 N N . ILE A 1 298 ? -9.958 -14.334 40.046 1.00 14.79 863 ILE A N 1
ATOM 2261 C CA . ILE A 1 298 ? -9.213 -13.242 40.661 1.00 20.37 863 ILE A CA 1
ATOM 2262 C C . ILE A 1 298 ? -10.002 -12.632 41.818 1.00 17.60 863 ILE A C 1
ATOM 2263 O O . ILE A 1 298 ? -9.448 -12.366 42.889 1.00 19.22 863 ILE A O 1
ATOM 2268 N N . GLN A 1 299 ? -11.297 -12.428 41.605 1.00 12.21 864 GLN A N 1
ATOM 2269 C CA . GLN A 1 299 ? -12.155 -11.898 42.654 1.00 15.27 864 GLN A CA 1
ATOM 2270 C C . GLN A 1 299 ? -12.263 -12.892 43.802 1.00 20.08 864 GLN A C 1
ATOM 2271 O O . GLN A 1 299 ? -12.260 -12.502 44.971 1.00 12.26 864 GLN A O 1
ATOM 2277 N N . LEU A 1 300 ? -12.349 -14.176 43.463 1.00 14.03 865 LEU A N 1
ATOM 2278 C CA . LEU A 1 300 ? -12.368 -15.230 44.469 1.00 19.65 865 LEU A CA 1
ATOM 2279 C C . LEU A 1 300 ? -11.076 -15.217 45.279 1.00 19.25 865 LEU A C 1
ATOM 2280 O O . LEU A 1 300 ? -11.094 -15.408 46.495 1.00 22.41 865 LEU A O 1
ATOM 2285 N N . GLY A 1 301 ? -9.959 -14.990 44.594 1.00 16.86 866 GLY A N 1
ATOM 2286 C CA . GLY A 1 301 ? -8.665 -14.911 45.246 1.00 13.43 866 GLY A CA 1
ATOM 2287 C C . GLY A 1 301 ? -8.637 -13.807 46.285 1.00 22.03 866 GLY A C 1
ATOM 2288 O O . GLY A 1 301 ? -8.192 -14.016 47.417 1.00 20.06 866 GLY A O 1
ATOM 2289 N N . ILE A 1 302 ? -9.122 -12.632 45.893 1.00 9.30 867 ILE A N 1
ATOM 2290 C CA . ILE A 1 302 ? -9.220 -11.483 46.782 1.00 11.06 867 ILE A CA 1
ATOM 2291 C C . ILE A 1 302 ? -10.066 -11.816 48.007 1.00 22.05 867 ILE A C 1
ATOM 2292 O O . ILE A 1 302 ? -9.673 -11.547 49.144 1.00 11.81 867 ILE A O 1
ATOM 2297 N N . ILE A 1 303 ? -11.228 -12.412 47.761 1.00 17.51 868 ILE A N 1
ATOM 2298 C CA . ILE A 1 303 ? -12.145 -12.795 48.829 1.00 19.49 868 ILE A CA 1
ATOM 2299 C C . ILE A 1 303 ? -11.517 -13.809 49.788 1.00 21.81 868 ILE A C 1
ATOM 2300 O O . ILE A 1 303 ? -11.562 -13.632 51.005 1.00 11.97 868 ILE A O 1
ATOM 2305 N N . VAL A 1 304 ? -10.932 -14.867 49.231 1.00 15.75 869 VAL A N 1
ATOM 2306 C CA . VAL A 1 304 ? -10.302 -15.913 50.026 1.00 18.42 869 VAL A CA 1
ATOM 2307 C C . VAL A 1 304 ? -9.133 -15.358 50.846 1.00 24.46 869 VAL A C 1
ATOM 2308 O O . VAL A 1 304 ? -8.905 -15.776 51.981 1.00 27.53 869 VAL A O 1
ATOM 2312 N N . ALA A 1 305 ? -8.410 -14.401 50.275 1.00 19.88 870 ALA A N 1
ATOM 2313 C CA . ALA A 1 305 ? -7.308 -13.757 50.980 1.00 20.83 870 ALA A CA 1
ATOM 2314 C C . ALA A 1 305 ? -7.815 -12.959 52.179 1.00 25.73 870 ALA A C 1
ATOM 2315 O O . ALA A 1 305 ? -7.216 -12.991 53.255 1.00 20.28 870 ALA A O 1
ATOM 2317 N N . LEU A 1 306 ? -8.921 -12.247 51.988 1.00 18.57 871 LEU A N 1
ATOM 2318 C CA . LEU A 1 306 ? -9.516 -11.458 53.061 1.00 20.19 871 LEU A CA 1
ATOM 2319 C C . LEU A 1 306 ? -10.178 -12.347 54.114 1.00 20.49 871 LEU A C 1
ATOM 2320 O O . LEU A 1 306 ? -10.361 -11.936 55.260 1.00 18.77 871 LEU A O 1
ATOM 2325 N N . PHE A 1 307 ? -10.526 -13.568 53.718 1.00 19.45 872 PHE A N 1
ATOM 2326 C CA . PHE A 1 307 ? -11.046 -14.565 54.647 1.00 20.81 872 PHE A CA 1
ATOM 2327 C C . PHE A 1 307 ? -9.960 -14.984 55.625 1.00 27.42 872 PHE A C 1
ATOM 2328 O O . PHE A 1 307 ? -10.239 -15.321 56.775 1.00 24.57 872 PHE A O 1
ATOM 2336 N N . ILE A 1 308 ? -8.720 -14.974 55.149 1.00 22.60 873 ILE A N 1
ATOM 2337 C CA . ILE A 1 308 ? -7.582 -15.423 55.939 1.00 26.11 873 ILE A CA 1
ATOM 2338 C C . ILE A 1 308 ? -7.001 -14.279 56.770 1.00 25.36 873 ILE A C 1
ATOM 2339 O O . ILE A 1 308 ? -6.556 -14.480 57.900 1.00 26.68 873 ILE A O 1
ATOM 2344 N N . MET A 1 309 ? -7.022 -13.076 56.207 1.00 25.35 874 MET A N 1
ATOM 2345 C CA . MET A 1 309 ? -6.593 -11.883 56.928 1.00 14.74 874 MET A CA 1
ATOM 2346 C C . MET A 1 309 ? -7.602 -11.479 57.999 1.00 23.93 874 MET A C 1
ATOM 2347 O O . MET A 1 309 ? -7.227 -11.092 59.104 1.00 20.55 874 MET A O 1
ATOM 2352 N N . GLU A 1 310 ? -8.885 -11.568 57.664 1.00 28.65 875 GLU A N 1
ATOM 2353 C CA . GLU A 1 310 ? -9.938 -11.041 58.526 1.00 26.90 875 GLU A CA 1
ATOM 2354 C C . GLU A 1 310 ? -11.131 -11.986 58.622 1.00 25.65 875 GLU A C 1
ATOM 2355 O O . GLU A 1 310 ? -12.195 -11.689 58.083 1.00 25.00 875 GLU A O 1
ATOM 2361 N N . PRO A 1 311 ? -10.961 -13.119 59.326 1.00 26.77 876 PRO A N 1
ATOM 2362 C CA . PRO A 1 311 ? -11.956 -14.198 59.394 1.00 27.30 876 PRO A CA 1
ATOM 2363 C C . PRO A 1 311 ? -13.350 -13.701 59.758 1.00 23.62 876 PRO A C 1
ATOM 2364 O O . PRO A 1 311 ? -13.488 -12.885 60.669 1.00 23.34 876 PRO A O 1
ATOM 2368 N N . PRO A 1 312 ? -14.376 -14.188 59.047 1.00 21.74 877 PRO A N 1
ATOM 2369 C CA . PRO A 1 312 ? -15.757 -13.787 59.329 1.00 24.75 877 PRO A CA 1
ATOM 2370 C C . PRO A 1 312 ? -16.192 -14.234 60.719 1.00 25.28 877 PRO A C 1
ATOM 2371 O O . PRO A 1 312 ? -15.741 -15.273 61.200 1.00 25.48 877 PRO A O 1
ATOM 2375 N N . ASP A 1 313 ? -17.060 -13.447 61.346 1.00 30.76 878 ASP A N 1
ATOM 2376 C CA . ASP A 1 313 ? -17.572 -13.751 62.675 1.00 28.46 878 ASP A CA 1
ATOM 2377 C C . ASP A 1 313 ? -18.846 -12.954 62.941 1.00 30.11 878 ASP A C 1
ATOM 2378 O O . ASP A 1 313 ? -18.955 -11.788 62.561 1.00 36.30 878 ASP A O 1
ATOM 2383 N N . ILE A 1 314 ? -19.815 -13.602 63.575 1.00 39.25 879 ILE A N 1
ATOM 2384 C CA . ILE A 1 314 ? -21.016 -12.933 64.042 1.00 29.12 879 ILE A CA 1
ATOM 2385 C C . ILE A 1 314 ? -20.570 -11.975 65.147 1.00 44.02 879 ILE A C 1
ATOM 2386 O O . ILE A 1 314 ? -19.701 -12.313 65.956 1.00 48.89 879 ILE A O 1
ATOM 2391 N N . MET A 1 315 ? -21.121 -10.767 65.169 1.00 32.99 880 MET A N 1
ATOM 2392 C CA . MET A 1 315 ? -20.920 -9.902 66.329 1.00 48.90 880 MET A CA 1
ATOM 2393 C C . MET A 1 315 ? -22.216 -9.627 67.088 1.00 52.08 880 MET A C 1
ATOM 2394 O O . MET A 1 315 ? -22.507 -8.481 67.453 1.00 57.03 880 MET A O 1
ATOM 2399 N N . GLU A 1 323 ? -34.007 -12.474 66.443 1.00 41.55 888 GLU A N 1
ATOM 2400 C CA . GLU A 1 323 ? -33.457 -11.451 65.561 1.00 56.86 888 GLU A CA 1
ATOM 2401 C C . GLU A 1 323 ? -33.521 -11.895 64.109 1.00 51.89 888 GLU A C 1
ATOM 2402 O O . GLU A 1 323 ? -33.530 -13.093 63.813 1.00 54.69 888 GLU A O 1
ATOM 2408 N N . VAL A 1 324 ? -33.545 -10.912 63.213 1.00 44.82 889 VAL A N 1
ATOM 2409 C CA . VAL A 1 324 ? -33.643 -11.144 61.776 1.00 44.52 889 VAL A CA 1
ATOM 2410 C C . VAL A 1 324 ? -32.436 -10.604 60.994 1.00 41.42 889 VAL A C 1
ATOM 2411 O O . VAL A 1 324 ? -32.080 -11.162 59.960 1.00 38.29 889 VAL A O 1
ATOM 2415 N N . TYR A 1 325 ? -31.815 -9.525 61.475 1.00 37.40 890 TYR A N 1
ATOM 2416 C CA . TYR A 1 325 ? -30.615 -8.966 60.831 1.00 31.23 890 TYR A CA 1
ATOM 2417 C C . TYR A 1 325 ? -29.364 -9.750 61.206 1.00 37.95 890 TYR A C 1
ATOM 2418 O O . TYR A 1 325 ? -29.169 -10.077 62.375 1.00 39.90 890 TYR A O 1
ATOM 2427 N N . LEU A 1 326 ? -28.503 -10.031 60.233 1.00 36.87 891 LEU A N 1
ATOM 2428 C CA . LEU A 1 326 ? -27.249 -10.720 60.536 1.00 33.18 891 LEU A CA 1
ATOM 2429 C C . LEU A 1 326 ? -26.031 -9.803 60.449 1.00 35.07 891 LEU A C 1
ATOM 2430 O O . LEU A 1 326 ? -25.520 -9.526 59.361 1.00 35.95 891 LEU A O 1
ATOM 2435 N N . ILE A 1 327 ? -25.566 -9.340 61.606 1.00 29.84 892 ILE A N 1
ATOM 2436 C CA . ILE A 1 327 ? -24.395 -8.477 61.665 1.00 31.08 892 ILE A CA 1
ATOM 2437 C C . ILE A 1 327 ? -23.121 -9.311 61.661 1.00 37.78 892 ILE A C 1
ATOM 2438 O O . ILE A 1 327 ? -22.842 -10.037 62.615 1.00 31.39 892 ILE A O 1
ATOM 2443 N N . CYS A 1 328 ? -22.337 -9.161 60.619 1.00 25.13 893 CYS A N 1
ATOM 2444 C CA . CYS A 1 328 ? -21.067 -9.832 60.536 1.00 28.07 893 CYS A CA 1
ATOM 2445 C C . CYS A 1 328 ? -19.964 -8.811 60.818 1.00 29.34 893 CYS A C 1
ATOM 2446 O O . CYS A 1 328 ? -20.204 -7.642 60.801 1.00 35.62 893 CYS A O 1
ATOM 2449 N N . ASN A 1 329 ? -18.750 -9.265 61.047 1.00 29.42 894 ASN A N 1
ATOM 2450 C CA . ASN A 1 329 ? -17.677 -8.371 61.462 1.00 25.76 894 ASN A CA 1
ATOM 2451 C C . ASN A 1 329 ? -16.854 -7.815 60.300 1.00 21.47 894 ASN A C 1
ATOM 2452 O O . ASN A 1 329 ? -15.727 -7.362 60.498 1.00 19.62 894 ASN A O 1
ATOM 2457 N N . THR A 1 330 ? -17.421 -7.850 59.097 1.00 21.75 895 THR A N 1
ATOM 2458 C CA . THR A 1 330 ? -16.728 -7.366 57.906 1.00 19.40 895 THR A CA 1
ATOM 2459 C C . THR A 1 330 ? -16.220 -5.943 58.107 1.00 14.36 895 THR A C 1
ATOM 2460 O O . THR A 1 330 ? -16.985 -5.042 58.448 1.00 22.94 895 THR A O 1
ATOM 2464 N N . THR A 1 331 ? -14.922 -5.753 57.917 1.00 14.63 896 THR A N 1
ATOM 2465 C CA . THR A 1 331 ? -14.321 -4.435 58.044 1.00 17.48 896 THR A CA 1
ATOM 2466 C C . THR A 1 331 ? -14.563 -3.635 56.773 1.00 28.03 896 THR A C 1
ATOM 2467 O O . THR A 1 331 ? -15.105 -4.155 55.797 1.00 29.35 896 THR A O 1
ATOM 2471 N N . ASN A 1 332 ? -14.161 -2.370 56.789 1.00 29.40 897 ASN A N 1
ATOM 2472 C CA . ASN A 1 332 ? -14.264 -1.535 55.605 1.00 25.18 897 ASN A CA 1
ATOM 2473 C C . ASN A 1 332 ? -13.443 -2.124 54.466 1.00 32.81 897 ASN A C 1
ATOM 2474 O O . ASN A 1 332 ? -13.836 -2.048 53.307 1.00 30.77 897 ASN A O 1
ATOM 2479 N N . LEU A 1 333 ? -12.312 -2.734 54.808 1.00 30.01 898 LEU A N 1
ATOM 2480 C CA . LEU A 1 333 ? -11.437 -3.344 53.813 1.00 21.72 898 LEU A CA 1
ATOM 2481 C C . LEU A 1 333 ? -12.072 -4.597 53.210 1.00 31.22 898 LEU A C 1
ATOM 2482 O O . LEU A 1 333 ? -11.903 -4.884 52.022 1.00 26.39 898 LEU A O 1
ATOM 2487 N N . GLY A 1 334 ? -12.812 -5.333 54.034 1.00 23.26 899 GLY A N 1
ATOM 2488 C CA . GLY A 1 334 ? -13.506 -6.524 53.577 1.00 22.27 899 GLY A CA 1
ATOM 2489 C C . GLY A 1 334 ? -14.562 -6.206 52.534 1.00 29.41 899 GLY A C 1
ATOM 2490 O O . GLY A 1 334 ? -14.948 -7.067 51.740 1.00 22.70 899 GLY A O 1
ATOM 2491 N N . VAL A 1 335 ? -15.030 -4.962 52.538 1.00 19.42 900 VAL A N 1
ATOM 2492 C CA . VAL A 1 335 ? -15.999 -4.498 51.553 1.00 24.06 900 VAL A CA 1
ATOM 2493 C C . VAL A 1 335 ? -15.293 -3.880 50.353 1.00 25.46 900 VAL A C 1
ATOM 2494 O O . VAL A 1 335 ? -15.543 -4.255 49.206 1.00 24.34 900 VAL A O 1
ATOM 2498 N N . VAL A 1 336 ? -14.398 -2.939 50.641 1.00 21.93 901 VAL A N 1
ATOM 2499 C CA . VAL A 1 336 ? -13.781 -2.078 49.633 1.00 24.89 901 VAL A CA 1
ATOM 2500 C C . VAL A 1 336 ? -12.932 -2.802 48.582 1.00 18.41 901 VAL A C 1
ATOM 2501 O O . VAL A 1 336 ? -12.968 -2.448 47.403 1.00 18.76 901 VAL A O 1
ATOM 2505 N N . ALA A 1 337 ? -12.179 -3.815 48.997 1.00 22.34 902 ALA A N 1
ATOM 2506 C CA . ALA A 1 337 ? -11.318 -4.534 48.059 1.00 18.28 902 ALA A CA 1
ATOM 2507 C C . ALA A 1 337 ? -12.083 -5.290 46.960 1.00 22.85 902 ALA A C 1
ATOM 2508 O O . ALA A 1 337 ? -11.755 -5.143 45.783 1.00 20.90 902 ALA A O 1
ATOM 2510 N N . PRO A 1 338 ? -13.097 -6.100 47.329 1.00 22.48 903 PRO A N 1
ATOM 2511 C CA . PRO A 1 338 ? -13.919 -6.670 46.252 1.00 22.92 903 PRO A CA 1
ATOM 2512 C C . PRO A 1 338 ? -14.683 -5.589 45.493 1.00 19.66 903 PRO A C 1
ATOM 2513 O O . PRO A 1 338 ? -14.893 -5.712 44.287 1.00 19.30 903 PRO A O 1
ATOM 2517 N N . LEU A 1 339 ? -15.091 -4.543 46.206 1.00 17.06 904 LEU A N 1
ATOM 2518 C CA . LEU A 1 339 ? -15.829 -3.434 45.613 1.00 25.40 904 LEU A CA 1
ATOM 2519 C C . LEU A 1 339 ? -14.980 -2.714 44.570 1.00 22.80 904 LEU A C 1
ATOM 2520 O O . LEU A 1 339 ? -15.459 -2.376 43.486 1.00 21.28 904 LEU A O 1
ATOM 2525 N N . GLY A 1 340 ? -13.717 -2.481 44.911 1.00 12.86 905 GLY A N 1
ATOM 2526 C CA . GLY A 1 340 ? -12.777 -1.850 44.006 1.00 13.02 905 GLY A CA 1
ATOM 2527 C C . GLY A 1 340 ? -12.578 -2.672 42.747 1.00 20.46 905 GLY A C 1
ATOM 2528 O O . GLY A 1 340 ? -12.609 -2.136 41.637 1.00 15.42 905 GLY A O 1
ATOM 2529 N N . TYR A 1 341 ? -12.389 -3.977 42.917 1.00 10.27 906 TYR A N 1
ATOM 2530 C CA . TYR A 1 341 ? -12.183 -4.862 41.780 1.00 9.82 906 TYR A CA 1
ATOM 2531 C C . TYR A 1 341 ? -13.377 -4.875 40.827 1.00 20.16 906 TYR A C 1
ATOM 2532 O O . TYR A 1 341 ? -13.204 -4.778 39.610 1.00 17.42 906 TYR A O 1
ATOM 2541 N N . ASN A 1 342 ? -14.581 -5.005 41.382 1.00 11.23 907 ASN A N 1
ATOM 2542 C CA . ASN A 1 342 ? -15.798 -4.954 40.574 1.00 17.03 907 ASN A CA 1
ATOM 2543 C C . ASN A 1 342 ? -15.922 -3.612 39.870 1.00 17.11 907 ASN A C 1
ATOM 2544 O O . ASN A 1 342 ? -16.365 -3.541 38.723 1.00 14.88 907 ASN A O 1
ATOM 2549 N N . GLY A 1 343 ? -15.516 -2.555 40.569 1.00 18.23 908 GLY A N 1
ATOM 2550 C CA . GLY A 1 343 ? -15.499 -1.213 40.018 1.00 12.73 908 GLY A CA 1
ATOM 2551 C C . GLY A 1 343 ? -14.631 -1.125 38.779 1.00 20.65 908 GLY A C 1
ATOM 2552 O O . GLY A 1 343 ? -14.970 -0.421 37.826 1.00 26.01 908 GLY A O 1
ATOM 2553 N N . LEU A 1 344 ? -13.514 -1.846 38.786 1.00 14.78 909 LEU A N 1
ATOM 2554 C CA . LEU A 1 344 ? -12.628 -1.885 37.628 1.00 20.39 909 LEU A CA 1
ATOM 2555 C C . LEU A 1 344 ? -13.283 -2.605 36.447 1.00 18.77 909 LEU A C 1
ATOM 2556 O O . LEU A 1 344 ? -13.180 -2.153 35.307 1.00 14.68 909 LEU A O 1
ATOM 2561 N N . LEU A 1 345 ? -13.955 -3.721 36.727 1.00 15.44 910 LEU A N 1
ATOM 2562 C CA . LEU A 1 345 ? -14.670 -4.473 35.696 1.00 17.18 910 LEU A CA 1
ATOM 2563 C C . LEU A 1 345 ? -15.765 -3.626 35.061 1.00 19.13 910 LEU A C 1
ATOM 2564 O O . LEU A 1 345 ? -15.926 -3.614 33.840 1.00 16.42 910 LEU A O 1
ATOM 2569 N N . ILE A 1 346 ? -16.526 -2.938 35.907 1.00 14.47 911 ILE A N 1
ATOM 2570 C CA . ILE A 1 346 ? -17.585 -2.041 35.463 1.00 16.55 911 ILE A CA 1
ATOM 2571 C C . ILE A 1 346 ? -17.009 -0.946 34.579 1.00 17.58 911 ILE A C 1
ATOM 2572 O O . ILE A 1 346 ? -17.579 -0.594 33.545 1.00 17.58 911 ILE A O 1
ATOM 2577 N N . LEU A 1 347 ? -15.865 -0.420 34.992 1.00 20.93 912 LEU A N 1
ATOM 2578 C CA . LEU A 1 347 ? -15.183 0.620 34.240 1.00 23.79 912 LEU A CA 1
ATOM 2579 C C . LEU A 1 347 ? -14.781 0.130 32.850 1.00 25.59 912 LEU A C 1
ATOM 2580 O O . LEU A 1 347 ? -15.014 0.814 31.854 1.00 20.82 912 LEU A O 1
ATOM 2585 N N . ALA A 1 348 ? -14.184 -1.057 32.791 1.00 18.01 913 ALA A N 1
ATOM 2586 C CA . ALA A 1 348 ? -13.765 -1.644 31.523 1.00 16.83 913 ALA A CA 1
ATOM 2587 C C . ALA A 1 348 ? -14.963 -1.932 30.621 1.00 26.09 913 ALA A C 1
ATOM 2588 O O . ALA A 1 348 ? -14.905 -1.692 29.414 1.00 22.58 913 ALA A O 1
ATOM 2590 N N . CYS A 1 349 ? -16.041 -2.446 31.214 1.00 18.75 914 CYS A N 1
ATOM 2591 C CA . CYS A 1 349 ? -17.288 -2.676 30.488 1.00 21.51 914 CYS A CA 1
ATOM 2592 C C . CYS A 1 349 ? -17.773 -1.388 29.845 1.00 20.25 914 CYS A C 1
ATOM 2593 O O . CYS A 1 349 ? -17.956 -1.328 2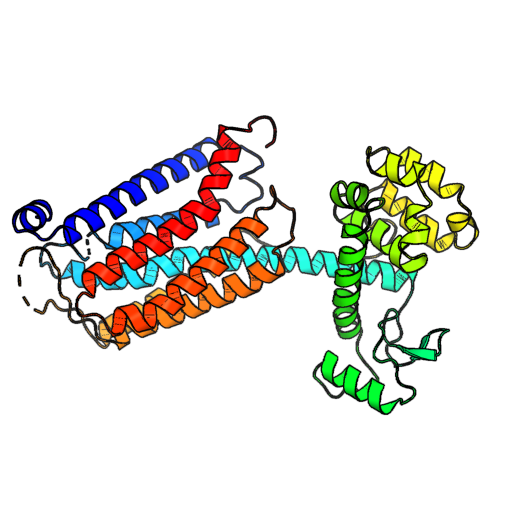8.632 1.00 17.28 914 CYS A O 1
ATOM 2596 N N . THR A 1 350 ? -17.971 -0.365 30.672 1.00 14.91 915 THR A N 1
ATOM 2597 C CA . THR A 1 350 ? -18.430 0.945 30.216 1.00 20.45 915 THR A CA 1
ATOM 2598 C C . THR A 1 350 ? -17.580 1.483 29.061 1.00 26.34 915 THR A C 1
ATOM 2599 O O . THR A 1 350 ? -18.111 1.902 28.029 1.00 17.81 915 THR A O 1
ATOM 2603 N N . PHE A 1 351 ? -16.263 1.456 29.245 1.00 16.21 916 PHE A N 1
ATOM 2604 C CA . PHE A 1 351 ? -15.315 1.877 28.218 1.00 23.03 916 PHE A CA 1
ATOM 2605 C C . PHE A 1 351 ? -15.577 1.198 26.870 1.00 19.59 916 PHE A C 1
ATOM 2606 O O . PHE A 1 351 ? -15.766 1.871 25.858 1.00 22.01 916 PHE A O 1
ATOM 2614 N N . TYR A 1 352 ? -15.607 -0.131 26.868 1.00 17.01 917 TYR A N 1
ATOM 2615 C CA . TYR A 1 352 ? -15.816 -0.894 25.640 1.00 17.52 917 TYR A CA 1
ATOM 2616 C C . TYR A 1 352 ? -17.241 -0.776 25.110 1.00 19.13 917 TYR A C 1
ATOM 2617 O O . TYR A 1 352 ? -17.460 -0.775 23.899 1.00 22.42 917 TYR A O 1
ATOM 2626 N N . ALA A 1 353 ? -18.206 -0.688 26.018 1.00 19.19 918 ALA A N 1
ATOM 2627 C CA . ALA A 1 353 ? -19.603 -0.554 25.627 1.00 18.63 918 ALA A CA 1
ATOM 2628 C C . ALA A 1 353 ? -19.841 0.786 24.949 1.00 22.83 918 ALA A C 1
ATOM 2629 O O . ALA A 1 353 ? -20.565 0.868 23.954 1.00 22.66 918 ALA A O 1
ATOM 2631 N N . PHE A 1 354 ? -19.232 1.835 25.493 1.00 12.51 919 PHE A N 1
ATOM 2632 C CA . PHE A 1 354 ? -19.378 3.169 24.928 1.00 22.90 919 PHE A CA 1
ATOM 2633 C C . PHE A 1 354 ? -18.844 3.213 23.507 1.00 23.45 919 PHE A C 1
ATOM 2634 O O . PHE A 1 354 ? -19.432 3.838 22.629 1.00 23.11 919 PHE A O 1
ATOM 2642 N N . LYS A 1 355 ? -17.721 2.539 23.300 1.00 23.43 920 LYS A N 1
ATOM 2643 C CA . LYS A 1 355 ? -17.041 2.514 22.015 1.00 28.40 920 LYS A CA 1
ATOM 2644 C C . LYS A 1 355 ? -17.913 1.887 20.935 1.00 27.20 920 LYS A C 1
ATOM 2645 O O . LYS A 1 355 ? -17.870 2.289 19.772 1.00 30.32 920 LYS A O 1
ATOM 2651 N N . THR A 1 356 ? -18.705 0.899 21.332 1.00 22.62 921 THR A N 1
ATOM 2652 C CA . THR A 1 356 ? -19.496 0.121 20.391 1.00 17.00 921 THR A CA 1
ATOM 2653 C C . THR A 1 356 ? -20.978 0.468 20.462 1.00 19.81 921 THR A C 1
ATOM 2654 O O . THR A 1 356 ? -21.818 -0.305 20.012 1.00 27.30 921 THR A O 1
ATOM 2658 N N . ARG A 1 357 ? -21.291 1.638 21.008 1.00 18.05 922 ARG A N 1
ATOM 2659 C CA . ARG A 1 357 ? -22.675 2.011 21.293 1.00 17.71 922 ARG A CA 1
ATOM 2660 C C . ARG A 1 357 ? -23.565 2.143 20.051 1.00 29.90 922 ARG A C 1
ATOM 2661 O O . ARG A 1 357 ? -24.778 1.943 20.128 1.00 26.98 922 ARG A O 1
ATOM 2669 N N . ASN A 1 358 ? -22.966 2.467 18.910 1.00 20.01 923 ASN A N 1
ATOM 2670 C CA . ASN A 1 358 ? -23.737 2.681 17.689 1.00 22.97 923 ASN A CA 1
ATOM 2671 C C . ASN A 1 358 ? -23.756 1.460 16.774 1.00 28.12 923 ASN A C 1
ATOM 2672 O O . ASN A 1 358 ? -24.277 1.517 15.661 1.00 33.54 923 ASN A O 1
ATOM 2677 N N . VAL A 1 359 ? -23.187 0.357 17.250 1.00 30.32 924 VAL A N 1
ATOM 2678 C CA . VAL A 1 359 ? -23.148 -0.883 16.478 1.00 28.61 924 VAL A CA 1
ATOM 2679 C C . VAL A 1 359 ? -24.551 -1.467 16.321 1.00 36.38 924 VAL A C 1
ATOM 2680 O O . VAL A 1 359 ? -25.207 -1.793 17.312 1.00 29.64 924 VAL A O 1
ATOM 2684 N N . PRO A 1 360 ? -25.010 -1.615 15.068 1.00 28.38 925 PRO A N 1
ATOM 2685 C CA . PRO A 1 360 ? -26.400 -1.984 14.787 1.00 27.68 925 PRO A CA 1
ATOM 2686 C C . PRO A 1 360 ? -26.695 -3.464 15.008 1.00 29.08 925 PRO A C 1
ATOM 2687 O O . PRO A 1 360 ? -27.862 -3.833 15.130 1.00 33.94 925 PRO A O 1
ATOM 2691 N N . ALA A 1 361 ? -25.650 -4.285 15.064 1.00 28.03 926 ALA A N 1
ATOM 2692 C CA . ALA A 1 361 ? -25.793 -5.741 15.101 1.00 29.09 926 ALA A CA 1
ATOM 2693 C C . ALA A 1 361 ? -26.757 -6.264 16.167 1.00 38.03 926 ALA A C 1
ATOM 2694 O O . ALA A 1 361 ? -26.900 -5.673 17.239 1.00 33.69 926 ALA A O 1
ATOM 2696 N N . ASN A 1 362 ? -27.416 -7.376 15.843 1.00 50.03 927 ASN A N 1
ATOM 2697 C CA . ASN A 1 362 ? -28.312 -8.078 16.761 1.00 43.34 927 ASN A CA 1
ATOM 2698 C C . ASN A 1 362 ? -29.413 -7.196 17.348 1.00 43.95 927 ASN A C 1
ATOM 2699 O O . ASN A 1 362 ? -29.631 -7.193 18.559 1.00 48.94 927 ASN A O 1
ATOM 2704 N N . PHE A 1 363 ? -30.136 -6.502 16.493 1.00 38.00 928 PHE A N 1
ATOM 2705 C CA . PHE A 1 363 ? -31.180 -5.568 16.886 1.00 43.38 928 PHE A CA 1
ATOM 2706 C C . PHE A 1 363 ? -30.674 -4.494 17.866 1.00 40.15 928 PHE A C 1
ATOM 2707 O O . PHE A 1 363 ? -31.260 -4.288 18.902 1.00 37.50 928 PHE A O 1
ATOM 2715 N N . ASN A 1 364 ? -29.606 -3.806 17.510 1.00 35.17 929 ASN A N 1
ATOM 2716 C CA . ASN A 1 364 ? -29.030 -2.741 18.329 1.00 37.60 929 ASN A CA 1
ATOM 2717 C C . ASN A 1 364 ? -28.794 -3.128 19.788 1.00 29.55 929 ASN A C 1
ATOM 2718 O O . ASN A 1 364 ? -29.011 -2.331 20.699 1.00 28.29 929 ASN A O 1
ATOM 2723 N N . GLU A 1 365 ? -28.341 -4.362 19.983 1.00 36.60 930 GLU A N 1
ATOM 2724 C CA . GLU A 1 365 ? -28.025 -4.911 21.296 1.00 30.88 930 GLU A CA 1
ATOM 2725 C C . GLU A 1 365 ? -27.062 -4.014 22.073 1.00 31.82 930 GLU A C 1
ATOM 2726 O O . GLU A 1 365 ? -27.170 -3.875 23.294 1.00 26.10 930 GLU A O 1
ATOM 2732 N N . ALA A 1 366 ? -26.134 -3.398 21.350 1.00 28.08 931 ALA A N 1
ATOM 2733 C CA . ALA A 1 366 ? -25.095 -2.576 21.957 1.00 22.00 931 ALA A CA 1
ATOM 2734 C C . ALA A 1 366 ? -25.641 -1.318 22.630 1.00 26.05 931 ALA A C 1
ATOM 2735 O O . ALA A 1 366 ? -25.105 -0.878 23.647 1.00 18.80 931 ALA A O 1
ATOM 2737 N N . LYS A 1 367 ? -26.698 -0.745 22.058 1.00 12.81 932 LYS A N 1
ATOM 2738 C CA . LYS A 1 367 ? -27.321 0.458 22.604 1.00 16.26 932 LYS A CA 1
ATOM 2739 C C . LYS A 1 367 ? -27.875 0.196 24.001 1.00 22.88 932 LYS A C 1
ATOM 2740 O O . LYS A 1 367 ? -27.851 1.069 24.871 1.00 19.91 932 LYS A O 1
ATOM 2746 N N . TYR A 1 368 ? -28.376 -1.017 24.208 1.00 19.59 933 TYR A N 1
ATOM 2747 C CA . TYR A 1 368 ? -28.930 -1.405 25.497 1.00 21.52 933 TYR A CA 1
ATOM 2748 C C . TYR A 1 368 ? -27.818 -1.644 26.509 1.00 20.33 933 TYR A C 1
ATOM 2749 O O . TYR A 1 368 ? -27.926 -1.245 27.666 1.00 23.37 933 TYR A O 1
ATOM 2758 N N . ILE A 1 369 ? -26.749 -2.288 26.055 1.00 20.49 934 ILE A N 1
ATOM 2759 C CA . ILE A 1 369 ? -25.604 -2.595 26.902 1.00 17.70 934 ILE A CA 1
ATOM 2760 C C . ILE A 1 369 ? -24.928 -1.326 27.416 1.00 21.22 934 ILE A C 1
ATOM 2761 O O . ILE A 1 369 ? -24.526 -1.256 28.577 1.00 22.64 934 ILE A O 1
ATOM 2766 N N . ALA A 1 370 ? -24.817 -0.323 26.551 1.00 21.76 935 ALA A N 1
ATOM 2767 C CA . ALA A 1 370 ? -24.207 0.947 26.932 1.00 20.25 935 ALA A CA 1
ATOM 2768 C C . ALA A 1 370 ? -25.052 1.671 27.975 1.00 25.85 935 ALA A C 1
ATOM 2769 O O . ALA A 1 370 ? -24.528 2.177 28.970 1.00 20.24 935 ALA A O 1
ATOM 2771 N N . PHE A 1 371 ? -26.360 1.715 27.743 1.00 21.87 936 PHE A N 1
ATOM 2772 C CA . PHE A 1 371 ? -27.281 2.351 28.678 1.00 18.36 936 PHE A CA 1
ATOM 2773 C C . PHE A 1 371 ? -27.210 1.700 30.055 1.00 18.16 936 PHE A C 1
ATOM 2774 O O . PHE A 1 371 ? -27.280 2.381 31.077 1.00 17.69 936 PHE A O 1
ATOM 2782 N N . THR A 1 372 ? -27.081 0.377 30.063 1.00 18.98 937 THR A N 1
ATOM 2783 C CA . THR A 1 372 ? -26.991 -0.395 31.293 1.00 17.76 937 THR A CA 1
ATOM 2784 C C . THR A 1 372 ? -25.772 0.014 32.106 1.00 20.76 937 THR A C 1
ATOM 2785 O O . THR A 1 372 ? -25.856 0.184 33.322 1.00 26.60 937 THR A O 1
ATOM 2789 N N . MET A 1 373 ? -24.642 0.184 31.426 1.00 20.88 938 MET A N 1
ATOM 2790 C CA . MET A 1 373 ? -23.402 0.546 32.100 1.00 22.44 938 MET A CA 1
ATOM 2791 C C . MET A 1 373 ? -23.396 1.998 32.575 1.00 23.38 938 MET A C 1
ATOM 2792 O O . MET A 1 373 ? -22.762 2.318 33.581 1.00 22.53 938 MET A O 1
ATOM 2797 N N . TYR A 1 374 ? -24.093 2.872 31.852 1.00 18.39 939 TYR A N 1
ATOM 2798 C CA . TYR A 1 374 ? -24.246 4.258 32.284 1.00 25.86 939 TYR A CA 1
ATOM 2799 C C . TYR A 1 374 ? -24.952 4.279 33.628 1.00 21.31 939 TYR A C 1
ATOM 2800 O O . TYR A 1 374 ? -24.565 5.007 34.543 1.00 23.18 939 TYR A O 1
ATOM 2809 N N . THR A 1 375 ? -25.998 3.468 33.731 1.00 25.10 940 THR A N 1
ATOM 2810 C CA . THR A 1 375 ? -26.796 3.389 34.942 1.00 22.31 940 THR A CA 1
ATOM 2811 C C . THR A 1 375 ? -26.000 2.750 36.075 1.00 21.49 940 THR A C 1
ATOM 2812 O O . THR A 1 375 ? -26.011 3.248 37.200 1.00 26.39 940 THR A O 1
ATOM 2816 N N . THR A 1 376 ? -25.303 1.658 35.767 1.00 18.19 941 THR A N 1
ATOM 2817 C CA . THR A 1 376 ? -24.504 0.939 36.756 1.00 18.72 941 THR A CA 1
ATOM 2818 C C . THR A 1 376 ? -23.468 1.845 37.409 1.00 26.98 941 THR A C 1
ATOM 2819 O O . THR A 1 376 ? -23.335 1.863 38.637 1.00 29.98 941 THR A O 1
ATOM 2823 N N . CYS A 1 377 ? -22.743 2.594 36.581 1.00 20.35 942 CYS A N 1
ATOM 2824 C CA . CYS A 1 377 ? -21.722 3.523 37.058 1.00 23.94 942 CYS A CA 1
ATOM 2825 C C . CYS A 1 377 ? -22.275 4.510 38.075 1.00 25.06 942 CYS A C 1
ATOM 2826 O O . CYS A 1 377 ? -21.686 4.717 39.135 1.00 27.99 942 CYS A O 1
ATOM 2829 N N . ILE A 1 378 ? -23.410 5.114 37.744 1.00 26.67 943 ILE A N 1
ATOM 2830 C CA . ILE A 1 378 ? -24.057 6.074 38.625 1.00 21.96 943 ILE A CA 1
ATOM 2831 C C . ILE A 1 378 ? -24.477 5.414 39.932 1.00 22.24 943 ILE A C 1
ATOM 2832 O O . ILE A 1 378 ? -24.197 5.930 41.012 1.00 23.79 943 ILE A O 1
ATOM 2837 N N . ILE A 1 379 ? -25.143 4.268 39.819 1.00 17.67 944 ILE A N 1
ATOM 2838 C CA . ILE A 1 379 ? -25.605 3.510 40.978 1.00 24.95 944 ILE A CA 1
ATOM 2839 C C . ILE A 1 379 ? -24.458 3.139 41.919 1.00 24.57 944 ILE A C 1
ATOM 2840 O O . ILE A 1 379 ? -24.564 3.286 43.139 1.00 22.77 944 ILE A O 1
ATOM 2845 N N . TRP A 1 380 ? -23.356 2.677 41.342 1.00 26.10 945 TRP A N 1
ATOM 2846 C CA . TRP A 1 380 ? -22.199 2.256 42.124 1.00 20.47 945 TRP A CA 1
ATOM 2847 C C . TRP A 1 380 ? -21.431 3.426 42.727 1.00 22.85 945 TRP A C 1
ATOM 2848 O O . TRP A 1 380 ? -20.979 3.354 43.870 1.00 24.68 945 TRP A O 1
ATOM 2859 N N . LEU A 1 381 ? -21.275 4.495 41.953 1.00 19.68 946 LEU A N 1
ATOM 2860 C CA . LEU A 1 381 ? -20.631 5.702 42.455 1.00 28.92 946 LEU A CA 1
ATOM 2861 C C . LEU A 1 381 ? -21.435 6.302 43.601 1.00 21.69 946 LEU A C 1
ATOM 2862 O O . LEU A 1 381 ? -20.873 6.810 44.568 1.00 28.78 946 LEU A O 1
ATOM 2867 N N . ALA A 1 382 ? -22.756 6.226 43.489 1.00 20.19 947 ALA A N 1
ATOM 2868 C CA . ALA A 1 382 ? -23.645 6.744 44.521 1.00 20.07 947 ALA A CA 1
ATOM 2869 C C . ALA A 1 382 ? -23.630 5.858 45.766 1.00 24.82 947 ALA A C 1
ATOM 2870 O O . ALA A 1 382 ? -23.917 6.317 46.868 1.00 20.18 947 ALA A O 1
ATOM 2872 N N . PHE A 1 383 ? -23.296 4.586 45.579 1.00 22.84 948 PHE A N 1
ATOM 2873 C CA . PHE A 1 383 ? -23.281 3.627 46.677 1.00 17.90 948 PHE A CA 1
ATOM 2874 C C . PHE A 1 383 ? -22.234 3.963 47.736 1.00 23.82 948 PHE A C 1
ATOM 2875 O O . PHE A 1 383 ? -22.475 3.779 48.929 1.00 21.56 948 PHE A O 1
ATOM 2883 N N . VAL A 1 384 ? -21.074 4.445 47.298 1.00 18.53 949 VAL A N 1
ATOM 2884 C CA . VAL A 1 384 ? -19.969 4.738 48.214 1.00 16.81 949 VAL A CA 1
ATOM 2885 C C . VAL A 1 384 ? -20.331 5.699 49.363 1.00 23.03 949 VAL A C 1
ATOM 2886 O O . VAL A 1 384 ? -20.169 5.339 50.529 1.00 30.80 949 VAL A O 1
ATOM 2890 N N . PRO A 1 385 ? -20.838 6.908 49.049 1.00 26.98 950 PRO A N 1
ATOM 2891 C CA . PRO A 1 385 ? -21.151 7.809 50.166 1.00 27.10 950 PRO A CA 1
ATOM 2892 C C . PRO A 1 385 ? -22.357 7.327 50.962 1.00 28.80 950 PRO A C 1
ATOM 2893 O O . PRO A 1 385 ? -22.388 7.461 52.184 1.00 22.07 950 PRO A O 1
ATOM 2897 N N . ILE A 1 386 ? -23.342 6.776 50.262 1.00 29.93 951 ILE A N 1
ATOM 2898 C CA . ILE A 1 386 ? -24.578 6.325 50.892 1.00 24.71 951 ILE A CA 1
ATOM 2899 C C . ILE A 1 386 ? -24.344 5.202 51.905 1.00 24.15 951 ILE A C 1
ATOM 2900 O O . ILE A 1 386 ? -24.845 5.256 53.025 1.00 29.89 951 ILE A O 1
ATOM 2905 N N . TYR A 1 387 ? -23.572 4.195 51.511 1.00 20.26 952 TYR A N 1
ATOM 2906 C CA . TYR A 1 387 ? -23.334 3.036 52.365 1.00 20.76 952 TYR A CA 1
ATOM 2907 C C . TYR A 1 387 ? -22.433 3.336 53.562 1.00 24.39 952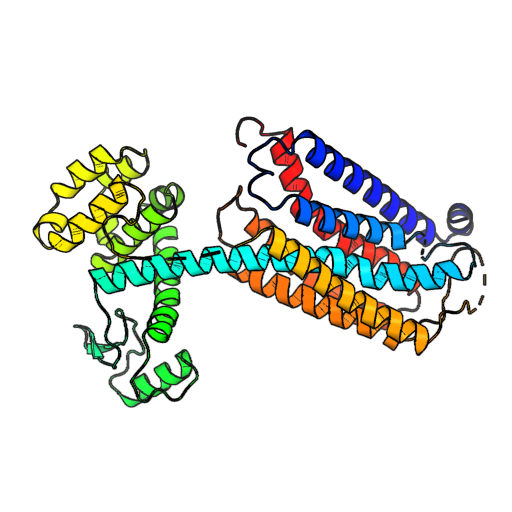 TYR A C 1
ATOM 2908 O O . TYR A 1 387 ? -22.733 2.930 54.683 1.00 21.95 952 TYR A O 1
ATOM 2917 N N . PHE A 1 388 ? -21.325 4.033 53.324 1.00 21.21 953 PHE A N 1
ATOM 2918 C CA . PHE A 1 388 ? -20.349 4.284 54.384 1.00 23.54 953 PHE A CA 1
ATOM 2919 C C . PHE A 1 388 ? -20.743 5.433 55.310 1.00 20.35 953 PHE A C 1
ATOM 2920 O O . PHE A 1 388 ? -20.063 5.708 56.297 1.00 30.78 953 PHE A O 1
ATOM 2928 N N . GLY A 1 389 ? -21.847 6.097 54.990 1.00 25.77 954 GLY A N 1
ATOM 2929 C CA . GLY A 1 389 ? -22.386 7.126 55.857 1.00 29.62 954 GLY A CA 1
ATOM 2930 C C . GLY A 1 389 ? -23.699 6.684 56.474 1.00 37.91 954 GLY A C 1
ATOM 2931 O O . GLY A 1 389 ? -24.403 7.481 57.096 1.00 42.78 954 GLY A O 1
ATOM 2932 N N . SER A 1 390 ? -24.019 5.403 56.307 1.00 30.40 955 SER A N 1
ATOM 2933 C CA . SER A 1 390 ? -25.306 4.861 56.736 1.00 24.06 955 SER A CA 1
ATOM 2934 C C . SER A 1 390 ? -25.255 4.116 58.069 1.00 21.35 955 SER A C 1
ATOM 2935 O O . SER A 1 390 ? -24.282 3.431 58.377 1.00 25.95 955 SER A O 1
ATOM 2938 N N . ASN A 1 391 ? -26.323 4.255 58.849 1.00 19.15 956 ASN A N 1
ATOM 2939 C CA . ASN A 1 391 ? -26.492 3.498 60.082 1.00 19.33 956 ASN A CA 1
ATOM 2940 C C . ASN A 1 391 ? -27.392 2.288 59.848 1.00 20.48 956 ASN A C 1
ATOM 2941 O O . ASN A 1 391 ? -27.712 1.541 60.773 1.00 23.70 956 ASN A O 1
ATOM 2946 N N . TYR A 1 392 ? -27.803 2.109 58.598 1.00 23.55 957 TYR A N 1
ATOM 2947 C CA . TYR A 1 392 ? -28.630 0.973 58.209 1.00 21.41 957 TYR A CA 1
ATOM 2948 C C . TYR A 1 392 ? -27.964 0.257 57.044 1.00 23.25 957 TYR A C 1
ATOM 2949 O O . TYR A 1 392 ? -28.491 0.234 55.933 1.00 20.42 957 TYR A O 1
ATOM 2958 N N . LYS A 1 393 ? -26.800 -0.328 57.312 1.00 18.11 958 LYS A N 1
ATOM 2959 C CA . LYS A 1 393 ? -25.943 -0.880 56.265 1.00 21.94 958 LYS A CA 1
ATOM 2960 C C . LYS A 1 393 ? -26.482 -2.150 55.610 1.00 21.06 958 LYS A C 1
ATOM 2961 O O . LYS A 1 393 ? -26.434 -2.281 54.387 1.00 18.06 958 LYS A O 1
ATOM 2967 N N . ILE A 1 394 ? -26.982 -3.080 56.419 1.00 19.73 959 ILE A N 1
ATOM 2968 C CA . ILE A 1 394 ? -27.501 -4.347 55.903 1.00 18.75 959 ILE A CA 1
ATOM 2969 C C . ILE A 1 394 ? -28.606 -4.127 54.868 1.00 24.14 959 ILE A C 1
ATOM 2970 O O . ILE A 1 394 ? -28.557 -4.682 53.769 1.00 22.96 959 ILE A O 1
ATOM 2975 N N . ILE A 1 395 ? -29.586 -3.301 55.217 1.00 21.24 960 ILE A N 1
ATOM 2976 C CA . ILE A 1 395 ? -30.697 -3.001 54.320 1.00 21.48 960 ILE A CA 1
ATOM 2977 C C . ILE A 1 395 ? -30.237 -2.197 53.100 1.00 25.78 960 ILE A C 1
ATOM 2978 O O . ILE A 1 395 ? -30.744 -2.395 51.993 1.00 22.33 960 ILE A O 1
ATOM 2983 N N . THR A 1 396 ? -29.270 -1.302 53.295 1.00 17.76 961 THR A N 1
ATOM 2984 C CA . THR A 1 396 ? -28.708 -0.550 52.174 1.00 27.29 961 THR A CA 1
ATOM 2985 C C . THR A 1 396 ? -28.012 -1.499 51.199 1.00 21.89 961 THR A C 1
ATOM 2986 O O . THR A 1 396 ? -28.120 -1.344 49.981 1.00 15.59 961 THR A O 1
ATOM 2990 N N . MET A 1 397 ? -27.315 -2.492 51.744 1.00 15.14 962 MET A N 1
ATOM 2991 C CA . MET A 1 397 ? -26.635 -3.490 50.926 1.00 15.21 962 MET A CA 1
ATOM 2992 C C . MET A 1 397 ? -27.625 -4.329 50.118 1.00 18.17 962 MET A C 1
ATOM 2993 O O . MET A 1 397 ? -27.425 -4.550 48.923 1.00 22.57 962 MET A O 1
ATOM 2998 N N . CYS A 1 398 ? -28.685 -4.791 50.779 1.00 19.12 963 CYS A N 1
ATOM 2999 C CA . CYS A 1 398 ? -29.726 -5.591 50.135 1.00 17.44 963 CYS A CA 1
ATOM 3000 C C . CYS A 1 398 ? -30.302 -4.892 48.910 1.00 17.92 963 CYS A C 1
ATOM 3001 O O . CYS A 1 398 ? -30.287 -5.436 47.805 1.00 17.35 963 CYS A O 1
ATOM 3004 N N . PHE A 1 399 ? -30.810 -3.683 49.122 1.00 13.54 964 PHE A N 1
ATOM 30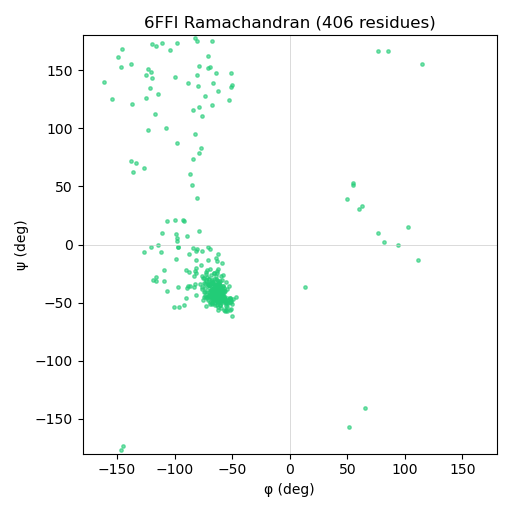05 C CA . PHE A 1 399 ? -31.410 -2.897 48.055 1.00 19.22 964 PHE A CA 1
ATOM 3006 C C . PHE A 1 399 ? -30.408 -2.580 46.946 1.00 18.88 964 PHE A C 1
ATOM 3007 O O . PHE A 1 399 ? -30.748 -2.631 45.766 1.00 20.18 964 PHE A O 1
ATOM 3015 N N . SER A 1 400 ? -29.176 -2.260 47.332 1.00 18.08 965 SER A N 1
ATOM 3016 C CA . SER A 1 400 ? -28.134 -1.907 46.368 1.00 21.81 965 SER A CA 1
ATOM 3017 C C . SER A 1 400 ? -27.803 -3.054 45.418 1.00 19.62 965 SER A C 1
ATOM 3018 O O . SER A 1 400 ? -27.826 -2.877 44.199 1.00 16.38 965 SER A O 1
ATOM 3021 N N . VAL A 1 401 ? -27.487 -4.218 45.980 1.00 12.82 966 VAL A N 1
ATOM 3022 C CA . VAL A 1 401 ? -27.192 -5.401 45.178 1.00 11.03 966 VAL A CA 1
ATOM 3023 C C . VAL A 1 401 ? -28.367 -5.720 44.257 1.00 21.21 966 VAL A C 1
ATOM 3024 O O . VAL A 1 401 ? -28.186 -5.953 43.062 1.00 15.78 966 VAL A O 1
ATOM 3028 N N . SER A 1 402 ? -29.570 -5.705 44.823 1.00 14.31 967 SER A N 1
ATOM 3029 C CA . SER A 1 402 ? -30.784 -6.001 44.069 1.00 18.93 967 SER A CA 1
ATOM 3030 C C . SER A 1 402 ? -31.063 -4.983 42.965 1.00 16.87 967 SER A C 1
ATOM 3031 O O . SER A 1 402 ? -31.432 -5.359 41.854 1.00 20.56 967 SER A O 1
ATOM 3034 N N . LEU A 1 403 ? -30.894 -3.699 43.272 1.00 15.07 968 LEU A N 1
ATOM 3035 C CA . LEU A 1 403 ? -31.099 -2.656 42.274 1.00 19.94 968 LEU A CA 1
ATOM 3036 C C . LEU A 1 403 ? -30.138 -2.842 41.111 1.00 24.26 968 LEU A C 1
ATOM 3037 O O . LEU A 1 403 ? -30.534 -2.762 39.947 1.00 21.29 968 LEU A O 1
ATOM 3042 N N . SER A 1 404 ? -28.875 -3.094 41.439 1.00 13.23 969 SER A N 1
ATOM 3043 C CA . SER A 1 404 ? -27.844 -3.311 40.431 1.00 17.90 969 SER A CA 1
ATOM 3044 C C . SER A 1 404 ? -28.156 -4.522 39.556 1.00 18.96 969 SER A C 1
ATOM 3045 O O . SER A 1 404 ? -27.958 -4.491 38.339 1.00 18.28 969 SER A O 1
ATOM 3048 N N . ALA A 1 405 ? -28.651 -5.585 40.180 1.00 18.30 970 ALA A N 1
ATOM 3049 C CA . ALA A 1 405 ? -29.008 -6.799 39.458 1.00 21.71 970 ALA A CA 1
ATOM 3050 C C . ALA A 1 405 ? -30.254 -6.594 38.594 1.00 20.29 970 ALA A C 1
ATOM 3051 O O . ALA A 1 405 ? -30.368 -7.166 37.511 1.00 20.82 970 ALA A O 1
ATOM 3053 N N . THR A 1 406 ? -31.180 -5.770 39.079 1.00 19.94 971 THR A N 1
ATOM 3054 C CA . THR A 1 406 ? -32.419 -5.490 38.362 1.00 19.18 971 THR A CA 1
ATOM 3055 C C . THR A 1 406 ? -32.163 -4.588 37.161 1.00 27.64 971 THR A C 1
ATOM 3056 O O . THR A 1 406 ? -32.816 -4.717 36.125 1.00 25.83 971 THR A O 1
ATOM 3060 N N . VAL A 1 407 ? -31.205 -3.678 37.305 1.00 21.78 972 VAL A N 1
ATOM 3061 C CA . VAL A 1 407 ? -30.814 -2.798 36.212 1.00 18.69 972 VAL A CA 1
ATOM 3062 C C . VAL A 1 407 ? -30.257 -3.605 35.044 1.00 24.38 972 VAL A C 1
ATOM 3063 O O . VAL A 1 407 ? -30.619 -3.376 33.890 1.00 19.17 972 VAL A O 1
ATOM 3067 N N . ALA A 1 408 ? -29.384 -4.557 35.353 1.00 19.63 973 ALA A N 1
ATOM 3068 C CA . ALA A 1 408 ? -28.816 -5.431 34.337 1.00 20.45 973 ALA A CA 1
ATOM 3069 C C . ALA A 1 408 ? -29.910 -6.252 33.670 1.00 26.18 973 ALA A C 1
ATOM 3070 O O . ALA A 1 408 ? -30.063 -6.216 32.451 1.00 24.25 973 ALA A O 1
ATOM 3072 N N . LEU A 1 409 ? -30.660 -6.987 34.485 1.00 28.74 974 LEU A N 1
ATOM 3073 C CA . LEU A 1 409 ? -31.738 -7.847 34.009 1.00 30.34 974 LEU A CA 1
ATOM 3074 C C . LEU A 1 409 ? -32.785 -7.075 33.211 1.00 25.67 974 LEU A C 1
ATOM 3075 O O . LEU A 1 409 ? -33.213 -7.512 32.142 1.00 32.13 974 LEU A O 1
ATOM 3080 N N . GLY A 1 410 ? -33.191 -5.926 33.736 1.00 24.04 975 GLY A N 1
ATOM 3081 C CA . GLY A 1 410 ? -34.208 -5.115 33.099 1.00 22.15 975 GLY A CA 1
ATOM 3082 C C . GLY A 1 410 ? -33.767 -4.517 31.777 1.00 23.13 975 GLY A C 1
ATOM 3083 O O . GLY A 1 410 ? -34.486 -4.590 30.784 1.00 28.25 975 GLY A O 1
ATOM 3084 N N . CYS A 1 411 ? -32.575 -3.932 31.759 1.00 23.90 976 CYS A N 1
ATOM 3085 C CA . CYS A 1 411 ? -32.120 -3.183 30.594 1.00 26.59 976 CYS A CA 1
ATOM 3086 C C . CYS A 1 411 ? -31.541 -4.047 29.470 1.00 26.20 976 CYS A C 1
ATOM 3087 O O . CYS A 1 411 ? -31.555 -3.637 28.311 1.00 24.60 976 CYS A O 1
ATOM 3090 N N . MET A 1 412 ? -31.042 -5.236 29.796 1.00 25.60 977 MET A N 1
ATOM 3091 C CA . MET A 1 412 ? -30.400 -6.074 28.780 1.00 26.17 977 MET A CA 1
ATOM 3092 C C . MET A 1 412 ? -31.229 -7.281 28.339 1.00 31.07 977 MET A C 1
ATOM 3093 O O . MET A 1 412 ? -31.270 -7.617 27.152 1.00 36.22 977 MET A O 1
ATOM 3098 N N . PHE A 1 413 ? -31.887 -7.929 29.292 1.00 21.14 978 PHE A N 1
ATOM 3099 C CA . PHE A 1 413 ? -32.546 -9.201 29.014 1.00 24.85 978 PHE A CA 1
ATOM 3100 C C . PHE A 1 413 ? -34.032 -9.084 28.724 1.00 29.63 978 PHE A C 1
ATOM 3101 O O . PHE A 1 413 ? -34.564 -9.817 27.890 1.00 30.02 978 PHE A O 1
ATOM 3109 N N . VAL A 1 414 ? -34.693 -8.165 29.416 1.00 26.79 979 VAL A N 1
ATOM 3110 C CA . VAL A 1 414 ? -36.111 -7.915 29.191 1.00 26.11 979 VAL A CA 1
ATOM 3111 C C . VAL A 1 414 ? -36.436 -7.538 27.734 1.00 34.15 979 VAL A C 1
ATOM 3112 O O . VAL A 1 414 ? -37.383 -8.080 27.162 1.00 29.01 979 VAL A O 1
ATOM 3116 N N . PRO A 1 415 ? -35.656 -6.622 27.123 1.00 29.52 980 PRO A N 1
ATOM 3117 C CA . PRO A 1 415 ? -35.922 -6.348 25.705 1.00 35.10 980 PRO A CA 1
ATOM 3118 C C . PRO A 1 415 ? -35.704 -7.556 24.791 1.00 35.44 980 PRO A C 1
ATOM 3119 O O . PRO A 1 415 ? -36.463 -7.729 23.840 1.00 34.00 980 PRO A O 1
ATOM 3123 N N . LYS A 1 416 ? -34.692 -8.372 25.066 1.00 29.02 981 LYS A N 1
ATOM 3124 C CA . LYS A 1 416 ? -34.458 -9.567 24.259 1.00 33.09 981 LYS A CA 1
ATOM 3125 C C . LYS A 1 416 ? -35.631 -10.531 24.356 1.00 34.30 981 LYS A C 1
ATOM 3126 O O . LYS A 1 416 ? -36.071 -11.093 23.350 1.00 22.49 981 LYS A O 1
ATOM 3132 N N . VAL A 1 417 ? -36.122 -10.726 25.576 1.00 23.87 982 VAL A N 1
ATOM 3133 C CA . VAL A 1 417 ? -37.281 -11.578 25.810 1.00 26.12 982 VAL A CA 1
ATOM 3134 C C . VAL A 1 417 ? -38.517 -11.032 25.097 1.00 28.94 982 VAL A C 1
ATOM 3135 O O . VAL A 1 417 ? -39.291 -11.794 24.514 1.00 29.59 982 VAL A O 1
ATOM 3139 N N . TYR A 1 418 ? -38.691 -9.714 25.131 1.00 22.89 983 TYR A N 1
ATOM 3140 C CA . TYR A 1 418 ? -39.827 -9.092 24.460 1.00 30.71 983 TYR A CA 1
ATOM 3141 C C . TYR A 1 418 ? -39.815 -9.387 22.963 1.00 28.39 983 TYR A C 1
ATOM 3142 O O . TYR A 1 418 ? -40.833 -9.781 22.398 1.00 29.43 983 TYR A O 1
ATOM 3151 N N . ILE A 1 419 ? -38.659 -9.202 22.332 1.00 23.74 984 ILE A N 1
ATOM 3152 C CA . ILE A 1 419 ? -38.505 -9.488 20.907 1.00 31.21 984 ILE A CA 1
ATOM 3153 C C . ILE A 1 419 ? -38.825 -10.951 20.600 1.00 29.38 984 ILE A C 1
ATOM 3154 O O . ILE A 1 419 ? -39.535 -11.252 19.637 1.00 35.14 984 ILE A O 1
ATOM 3159 N N . ILE A 1 420 ? -38.299 -11.849 21.431 1.00 23.22 985 ILE A N 1
ATOM 3160 C CA . ILE A 1 420 ? -38.528 -13.287 21.297 1.00 19.64 985 ILE A CA 1
ATOM 3161 C C . ILE A 1 420 ? -40.014 -13.642 21.274 1.00 32.67 985 ILE A C 1
ATOM 3162 O O . ILE A 1 420 ? -40.473 -14.370 20.393 1.00 39.12 985 ILE A O 1
ATOM 3167 N N . LEU A 1 421 ? -40.760 -13.115 22.240 1.00 25.18 986 LEU A N 1
ATOM 3168 C CA . LEU A 1 421 ? -42.140 -13.539 22.466 1.00 22.48 986 LEU A CA 1
ATOM 3169 C C . LEU A 1 421 ? -43.184 -12.734 21.691 1.00 35.52 986 LEU A C 1
ATOM 3170 O O . LEU A 1 421 ? -44.295 -13.216 21.459 1.00 34.66 986 LEU A O 1
ATOM 3175 N N . ALA A 1 422 ? -42.831 -11.515 21.289 1.00 26.83 987 ALA A N 1
ATOM 3176 C CA . ALA A 1 422 ? -43.806 -10.606 20.695 1.00 30.32 987 ALA A CA 1
ATOM 3177 C C . ALA A 1 422 ? -43.463 -10.146 19.278 1.00 35.86 987 ALA A C 1
ATOM 3178 O O . ALA A 1 422 ? -44.225 -9.401 18.666 1.00 44.91 987 ALA A O 1
ATOM 3180 N N . LYS A 1 423 ? -42.316 -10.577 18.762 1.00 31.13 988 LYS A N 1
ATOM 3181 C CA . LYS A 1 423 ? -41.955 -10.283 17.378 1.00 29.85 988 LYS A CA 1
ATOM 3182 C C . LYS A 1 423 ? -41.374 -11.507 16.674 1.00 25.90 988 LYS A C 1
ATOM 3183 O O . LYS A 1 423 ? -40.218 -11.486 16.259 1.00 32.67 988 LYS A O 1
ATOM 3189 N N . PRO A 1 424 ? -42.166 -12.580 16.528 1.00 29.06 989 PRO A N 1
ATOM 3190 C CA . PRO A 1 424 ? -41.582 -13.761 15.883 1.00 34.35 989 PRO A CA 1
ATOM 3191 C C . PRO A 1 424 ? -41.473 -13.607 14.367 1.00 32.59 989 PRO A C 1
ATOM 3192 O O . PRO A 1 424 ? -40.904 -14.484 13.715 1.00 39.11 989 PRO A O 1
ATOM 3196 N N . GLU A 1 425 ? -42.001 -12.514 13.817 1.00 24.19 990 GLU A N 1
ATOM 3197 C CA . GLU A 1 425 ? -41.843 -12.225 12.387 1.00 34.18 990 GLU A CA 1
ATOM 3198 C C . GLU A 1 425 ? -40.691 -11.258 12.114 1.00 37.80 990 GLU A C 1
ATOM 3199 O O . GLU A 1 425 ? -40.332 -11.021 10.960 1.00 34.72 990 GLU A O 1
ATOM 3205 N N . ARG A 1 426 ? -40.051 -10.795 13.171 1.00 36.61 991 ARG A N 1
ATOM 3206 C CA . ARG A 1 426 ? -38.922 -9.902 13.035 1.00 46.91 991 ARG A CA 1
ATOM 3207 C C . ARG A 1 426 ? -37.657 -10.702 13.200 1.00 42.23 991 ARG A C 1
ATOM 3208 O O . ARG A 1 426 ? -36.823 -10.674 12.322 1.00 46.95 991 ARG A O 1
ATOM 3216 N N . ASN A 1 427 ? -37.535 -11.442 14.302 1.00 49.98 992 ASN A N 1
ATOM 3217 C CA . ASN A 1 427 ? -36.323 -12.233 14.550 1.00 55.50 992 ASN A CA 1
ATOM 3218 C C . ASN A 1 427 ? -36.318 -13.575 13.817 1.00 51.13 992 ASN A C 1
ATOM 3219 O O . ASN A 1 427 ? -35.371 -14.360 13.924 1.00 65.30 992 ASN A O 1
#

Radius of gyration: 27.34 Å; Cα contacts (8 Å, |Δi|>4): 491; chains: 1; bounding box: 54×52×83 Å

Nearest PDB structures (foldseek):
  6ffi-assembly1_A  TM=1.002E+00  e=4.917E-55  Homo sapiens
  5cgd-assembly1_A  TM=9.985E-01  e=1.580E-52  Homo sapiens
  7bu6-assembly1_A  TM=5.471E-01  e=1.023E-19  Tequatrovirus T4
  6zg9-assembly1_A  TM=4.224E-01  e=6.077E-21  Homo sapiens
  6m9t-assembly1_A  TM=4.022E-01  e=7.943E-20  Homo sapiens

Foldseek 3Di:
DQVVCVVVPHNLLVVLLVLLVVQLVLLVVLVVLCVVVVVDDLNVVQQNVLVVQLSVLLNLLSVLSVLQDDADQVNLVSNLCSLLQSLLSNLLSLLLRLVVLLVVVVQLLQQLLLLCCVVQNWAQFWDADPVGAIAGTRGQGQDRDNDPVSSQVSLCVQQVHNQVRGHDSVSSSSSVSVVLVVLVVVQCVDPLRNLLLVQDDSQLNSLLSSVCVVQNPVRSSVLNVLSVCSSVPVLVVSLVSQCVDVVCVVPVLSSVQSSVCSNPVDNVSGPGDSVVSVVSSVVSSVVSVVVLVVCCVVPPWDFPVGRTDIPQDPCSNVPSLVSSLVSLVSSLVSLVSSQPPPPSNSLSVLSNVLSVVLNVLSVVLVVDQVVDPPNSSSSSCSSSVNSCSCCVSRRVVSSCCSPPPPVPD

GO terms:
  GO:0030425 dendrite (C, IDA)
  GO:0030296 protein tyrosine kinase activator activity (F, IDA)
  GO:0007206 phospholipase C-activating G protein-coupled glutamate receptor signaling pathway (P, IDA)
  GO:1904646 cellular response to amyloid-beta (P, IGI)
  GO:0050850 positive regulation of calcium-mediated signaling (P, IGI)
  GO:0008066 glutamate receptor activity (F, IDA)
  GO:0004930 G protein-coupled receptor activity (F, IMP)
  GO:0005886 plasma membrane (C, IMP)
  GO:0007216 G protein-coupled glutamate receptor signaling pathway (P, IMP)
  GO:0005515 protein binding (F, IPI)
  GO:0005886 plasma membrane (C, TAS)
  GO:0007206 phospholipase C-activating G protein-coupled glutamate receptor signaling pathway (P, TAS)
  GO:0007268 chemical synaptic transmission (P, TAS)
  GO:0042802 identical protein binding (F, IPI)
  GO:0050890 cognition (P, IMP)